Protein AF-A0A1J5D8T8-F1 (afdb_monomer_lite)

Foldseek 3Di:
DDDDVDDAAWDWDQDPVGIATWGADPAQVSEDDQWGQAQDPVGDGTTTHGDPPPQPDADQQCPLQAHGGPRGPFHAPDSNDSQQEQPHDADPPQDNRNPPPDGNPPQWAWKAFQQPPLQEHALVDGTDTDNDDDPRIHRHNQFPDSVDSQAEAPHDADQPQDNRNSPPDHRPPQWAWKAAQQCPLQEHALVDGTDTDNDDDPRIHRHPQFPDSNDSQQDQPHDADQPQHNSNSPPDHNPPQWAWKAAQQCPLQEHALVDGTDGGNDDDVRIHRHNQFPDSNDNQAEAPHDADQDQDNRNSPPDHRPPQWAWKAFQQCPLQEHALPDDTDTGNDDDPRIHRHNQFPDSNDSQAEAPHAADLQLDNRNSPLDHRPHDDDPFDWDDDPSKIKGWFFWWDQQVVVQVSLVVRNWGFADQQDPVSLVVVLVVQVPDKAAAQQDPCQPVQAAACPDVRGPHNNHPHRNNCNRPNIDTAQKEFGQWWCVPPPPDIAGVVRDPHPDAFADVCPPPCPPNFTTWMFGSVVRGIYGHNSRGIGTTMIMHD

Secondary structure (DSSP, 8-state):
---SS-SS-EEEEEETTEEEEEEB-SSTTSS-TTEEEE--TTS-S-EEEEPTT---S-B-SSSSS-SBSTTSSS-BS-TT-TTSBTT----TTSS-SSSSS-SSTT-PEEEEE-SS-SS--BTTSPPEEESSPPSSEES---BS-TT-TT-STTPPP-SSSS-SSSSS-SSTT--EEEEE-SSSSS--BTTSPPEEESSPPTTEES---BS-TT-TTSSTTPPP-SSSS-TTSSS-SSTT--EEEEE-SSSSS--BTTSPPEEESSPPTTEES---BS-TT-TT-STTPPP-SSSS-SSSSS-SSTTT-EEEEE-SS-SS--BTTSPPEEESSPPSSEES---BS-TT-TTSSTTPPP-SSSS-SSSSS-TT-STT-SSEEEEETTEEEEEEEEEEEHHHHHHHHHTTT-EE----SHHHHHHHHHHHHT-EE----STTTTSSS--BSSTT-S-B-SPTTS-HHHH--EE--EEEEEEE-TTSTT--EETT--------B-TT----TTS--EEEEETTT--EEEE-TTSEEEEEEEE-

Radius of gyration: 78.5 Å; chains: 1; bounding box: 150×92×193 Å

Sequence (540 aa):
MDADCGRTSDRCVTLPEGRACAIACSSGTDCPTGYDCAPPTDGGSTQCLPSSGTCAGCFDPDGDQYGVGNACLGLDCDETRATVNEGATEFCDGEDNDCDFGIDEGLKGQYWPDTDADGFGDENVTPIQTCAPEAGWVTNGDDCDDMLFAIKPGAVEVCDGADNNCDHQSDEGLELDYWPDGDADGYGNKNVSPTNTCAPQSGWVTNGTDCDDSLFSDKPGGTEACDNRDNNCNNQVDEGLKQDYWPDGDADGYGDTNVTPTNTCAPQSGWVTNGSDCDDTVFAIKPGAVEVCDNVDNNCDTQVDEGLVQSYWPDVDLDGYGAQNATPTITCTPQGGWVTNGTDCDDNASAIKPNATETCDGRDNDCDSVVDDGAGCPCNQSQWGGHSYLLCPTPTAWSAAQTACAAVGYSLVAVGSSAENDHARNRANAVTFCTYTCSYDGDGECDDGGPNSDWSVCAYGTDCTDCGTRGIARLWLGLNDVSVEGTFVWAGGDPSSYRNWASGEPNNSGDEDCAELIVSPGNWNDNQCANTLPYLCESP

Structure (mmCIF, N/CA/C/O backbone):
data_AF-A0A1J5D8T8-F1
#
_entry.id   AF-A0A1J5D8T8-F1
#
loop_
_atom_site.group_PDB
_atom_site.id
_atom_site.type_symbol
_atom_site.label_atom_id
_atom_site.label_alt_id
_atom_site.label_comp_id
_atom_site.label_asym_id
_atom_site.label_entity_id
_atom_site.label_seq_id
_atom_site.pdbx_PDB_ins_code
_atom_site.Cartn_x
_atom_site.Cartn_y
_atom_site.Cartn_z
_atom_site.occupancy
_atom_site.B_iso_or_equiv
_atom_site.auth_seq_id
_atom_site.auth_comp_id
_atom_site.auth_asym_id
_atom_site.auth_atom_id
_atom_site.pdbx_PDB_model_num
ATOM 1 N N . MET A 1 1 ? 57.670 31.623 -100.645 1.00 31.47 1 MET A N 1
ATOM 2 C CA . MET A 1 1 ? 56.543 31.763 -101.593 1.00 31.47 1 MET A CA 1
ATOM 3 C C . MET A 1 1 ? 55.333 31.923 -100.694 1.00 31.47 1 MET A C 1
ATOM 5 O O . MET A 1 1 ? 54.980 30.938 -100.074 1.00 31.47 1 MET A O 1
ATOM 9 N N . ASP A 1 2 ? 54.777 33.097 -100.440 1.00 23.77 2 ASP A N 1
ATOM 10 C CA . ASP A 1 2 ? 54.658 34.331 -101.223 1.00 23.77 2 ASP A CA 1
ATOM 11 C C . ASP A 1 2 ? 54.196 35.469 -100.275 1.00 23.77 2 ASP A C 1
ATOM 13 O O . ASP A 1 2 ? 53.700 35.144 -99.201 1.00 23.77 2 ASP A O 1
ATOM 17 N N . ALA A 1 3 ? 54.332 36.727 -100.725 1.00 27.89 3 ALA A N 1
ATOM 18 C CA . ALA A 1 3 ? 53.601 37.948 -100.324 1.00 27.89 3 ALA A CA 1
ATOM 19 C C . ALA A 1 3 ? 53.535 38.313 -98.820 1.00 27.89 3 ALA A C 1
ATOM 21 O O . ALA A 1 3 ? 52.769 37.720 -98.080 1.00 27.89 3 ALA A O 1
ATOM 22 N N . ASP A 1 4 ? 54.284 39.305 -98.315 1.00 28.50 4 ASP A N 1
ATOM 23 C CA . ASP A 1 4 ? 53.780 40.691 -98.399 1.00 28.50 4 ASP A CA 1
ATOM 24 C C . ASP A 1 4 ? 54.838 41.828 -98.344 1.00 28.50 4 ASP A C 1
ATOM 26 O O . ASP A 1 4 ? 54.490 42.986 -98.126 1.00 28.50 4 ASP A O 1
ATOM 30 N N . CYS A 1 5 ? 56.104 41.594 -98.732 1.00 29.17 5 CYS A N 1
ATOM 31 C CA . CYS A 1 5 ? 57.000 42.689 -99.188 1.00 29.17 5 CYS A CA 1
ATOM 32 C C . CYS A 1 5 ? 56.566 43.223 -100.573 1.00 29.17 5 CYS A C 1
ATOM 34 O O . CYS A 1 5 ? 57.305 43.164 -101.562 1.00 29.17 5 CYS A O 1
ATOM 36 N N . GLY A 1 6 ? 55.314 43.664 -100.673 1.00 33.59 6 GLY A N 1
ATOM 37 C CA . GLY A 1 6 ? 54.567 43.722 -101.917 1.00 33.59 6 GLY A CA 1
ATOM 38 C C . GLY A 1 6 ? 53.614 44.898 -102.061 1.00 33.59 6 GLY A C 1
ATOM 39 O O . GLY A 1 6 ? 52.660 44.747 -102.817 1.00 33.59 6 GLY A O 1
ATOM 40 N N . ARG A 1 7 ? 53.857 46.070 -101.449 1.00 30.47 7 ARG A N 1
ATOM 41 C CA . ARG A 1 7 ? 53.294 47.348 -101.940 1.00 30.47 7 ARG A CA 1
ATOM 42 C C . ARG A 1 7 ? 54.277 48.523 -101.827 1.00 30.47 7 ARG A C 1
ATOM 44 O O . ARG A 1 7 ? 54.399 49.168 -100.806 1.00 30.47 7 ARG A O 1
ATOM 51 N N . THR A 1 8 ? 54.888 48.815 -102.980 1.00 33.56 8 THR A N 1
ATOM 52 C CA . THR A 1 8 ? 55.260 50.157 -103.479 1.00 33.56 8 THR A CA 1
ATOM 53 C C . THR A 1 8 ? 56.293 50.983 -102.701 1.00 33.56 8 THR A C 1
ATOM 55 O O . THR A 1 8 ? 55.959 52.048 -102.218 1.00 33.56 8 THR A O 1
ATOM 58 N N . SER A 1 9 ? 57.562 50.565 -102.718 1.00 41.59 9 SER A N 1
ATOM 59 C CA . SER A 1 9 ? 58.635 51.139 -103.569 1.00 41.59 9 SER A CA 1
ATOM 60 C C . SER A 1 9 ? 60.045 50.959 -103.006 1.00 41.59 9 SER A C 1
ATOM 62 O O . SER A 1 9 ? 60.992 51.336 -103.697 1.00 41.59 9 SER A O 1
ATOM 64 N N . ASP A 1 10 ? 60.212 50.341 -101.837 1.00 43.50 10 ASP A N 1
ATOM 65 C CA . ASP A 1 10 ? 61.441 50.543 -101.070 1.00 43.50 10 ASP A CA 1
ATOM 66 C C . ASP A 1 10 ? 62.296 49.267 -100.992 1.00 43.50 10 ASP A C 1
ATOM 68 O O . ASP A 1 10 ? 61.834 48.184 -100.632 1.00 43.50 10 ASP A O 1
ATOM 72 N N . ARG A 1 11 ? 63.559 49.364 -101.430 1.00 46.44 11 ARG A N 1
ATOM 73 C CA . ARG A 1 11 ? 64.585 48.316 -101.281 1.00 46.44 11 ARG A CA 1
ATOM 74 C C . ARG A 1 11 ? 65.676 48.815 -100.347 1.00 46.44 11 ARG A C 1
ATOM 76 O O . ARG A 1 11 ? 66.283 49.832 -100.653 1.00 46.44 11 ARG A O 1
ATOM 83 N N . CYS A 1 12 ? 66.010 48.086 -99.284 1.00 46.22 12 CYS A N 1
ATOM 84 C CA . CYS A 1 12 ? 67.190 48.408 -98.479 1.00 46.22 12 CYS A CA 1
ATOM 85 C C . CYS A 1 12 ? 68.478 48.266 -99.305 1.00 46.22 12 CYS A C 1
ATOM 87 O O . CYS A 1 12 ? 68.753 47.206 -99.874 1.00 46.22 12 CYS A O 1
ATOM 89 N N . VAL A 1 13 ? 69.288 49.323 -99.360 1.00 45.31 13 VAL A N 1
ATOM 90 C CA . VAL A 1 13 ? 70.587 49.358 -100.044 1.00 45.31 13 VAL A CA 1
ATOM 91 C C . VAL A 1 13 ? 71.685 49.574 -99.012 1.00 45.31 13 VAL A C 1
ATOM 93 O O . VAL A 1 13 ? 71.539 50.343 -98.063 1.00 45.31 13 VAL A O 1
ATOM 96 N N . THR A 1 14 ? 72.812 48.891 -99.193 1.00 44.69 14 THR A N 1
ATOM 97 C CA . THR A 1 14 ? 74.011 49.101 -98.375 1.00 44.69 14 THR A CA 1
ATOM 98 C C . THR A 1 14 ? 74.870 50.199 -99.002 1.00 44.69 14 THR A C 1
ATOM 100 O O . THR A 1 14 ? 75.370 50.039 -100.117 1.00 44.69 14 THR A O 1
ATOM 103 N N . LEU A 1 15 ? 75.052 51.314 -98.294 1.00 46.25 15 LEU A N 1
ATOM 104 C CA . LEU A 1 15 ? 75.954 52.404 -98.665 1.00 46.25 15 LEU A CA 1
ATOM 105 C C . LEU A 1 15 ? 77.254 52.330 -97.838 1.00 46.25 15 LEU A C 1
ATOM 107 O O . LEU A 1 15 ? 77.278 51.703 -96.779 1.00 46.25 15 LEU A O 1
ATOM 111 N N . PRO A 1 16 ? 78.347 52.992 -98.271 1.00 40.50 16 PRO A N 1
ATOM 112 C CA . PRO A 1 16 ? 79.609 53.032 -97.523 1.00 40.50 16 PRO A CA 1
ATOM 113 C C . PRO A 1 16 ? 79.511 53.616 -96.100 1.00 40.50 16 PRO A C 1
ATOM 115 O O . PRO A 1 16 ? 80.448 53.446 -95.325 1.00 40.50 16 PRO A O 1
ATOM 118 N N . GLU A 1 17 ? 78.408 54.296 -95.765 1.00 42.53 17 GLU A N 1
ATOM 119 C CA . GLU A 1 17 ? 78.167 54.940 -94.464 1.00 42.53 17 GLU A CA 1
ATOM 120 C C . GLU A 1 17 ? 77.016 54.297 -93.647 1.00 42.53 17 GLU A C 1
ATOM 122 O O . GLU A 1 17 ? 76.787 54.725 -92.522 1.00 42.53 17 GLU A O 1
ATOM 127 N N . GLY A 1 18 ? 76.318 53.262 -94.152 1.00 49.66 18 GLY A N 1
ATOM 128 C CA . GLY A 1 18 ? 75.187 52.611 -93.452 1.00 49.66 18 GLY A CA 1
ATOM 129 C C . GLY A 1 18 ? 74.185 51.890 -94.375 1.00 49.66 18 GLY A C 1
ATOM 130 O O . GLY A 1 18 ? 74.374 51.866 -95.593 1.00 49.66 18 GLY A O 1
ATOM 131 N N . ARG A 1 19 ? 73.122 51.281 -93.813 1.00 45.97 19 ARG A N 1
ATOM 132 C CA . ARG A 1 19 ? 71.979 50.710 -94.571 1.00 45.97 19 ARG A CA 1
ATOM 133 C C . ARG A 1 19 ? 70.838 51.737 -94.644 1.00 45.97 19 ARG A C 1
ATOM 135 O O . ARG A 1 19 ? 70.614 52.431 -93.663 1.00 45.97 19 ARG A O 1
ATOM 142 N N . ALA A 1 20 ? 70.142 51.835 -95.778 1.00 46.03 20 ALA A N 1
ATOM 143 C CA . ALA A 1 20 ? 69.003 52.745 -95.970 1.00 46.03 20 ALA A CA 1
ATOM 144 C C . ALA A 1 20 ? 67.920 52.102 -96.853 1.00 46.03 20 ALA A C 1
ATOM 146 O O . ALA A 1 20 ? 68.280 51.428 -97.821 1.00 46.03 20 ALA A O 1
ATOM 147 N N . CYS A 1 21 ? 66.631 52.338 -96.584 1.00 45.25 21 CYS A N 1
ATOM 148 C CA . CYS A 1 21 ? 65.544 52.019 -97.521 1.00 45.25 21 CYS A CA 1
ATOM 149 C C . CYS A 1 21 ? 65.618 52.965 -98.733 1.00 45.25 21 CYS A C 1
ATOM 151 O O . CYS A 1 21 ? 65.733 54.180 -98.581 1.00 45.25 21 CYS A O 1
ATOM 153 N N . ALA A 1 22 ? 65.621 52.426 -99.954 1.00 51.16 22 ALA A N 1
ATOM 154 C CA . ALA A 1 22 ? 65.682 53.209 -101.184 1.00 51.16 22 ALA A CA 1
ATOM 155 C C . ALA A 1 22 ? 64.373 53.138 -101.963 1.00 51.16 22 ALA A C 1
ATOM 157 O O . ALA A 1 22 ? 64.009 52.082 -102.484 1.00 51.16 22 ALA A O 1
ATOM 158 N N . ILE A 1 23 ? 63.751 54.306 -102.115 1.00 56.00 23 ILE A N 1
ATOM 159 C CA . ILE A 1 23 ? 62.550 54.550 -102.914 1.00 56.00 23 ILE A CA 1
ATOM 160 C C . ILE A 1 23 ? 62.859 54.371 -104.405 1.00 56.00 23 ILE A C 1
ATOM 162 O O . ILE A 1 23 ? 63.794 54.970 -104.952 1.00 56.00 23 ILE A O 1
ATOM 166 N N . ALA A 1 24 ? 62.067 53.553 -105.096 1.00 60.03 24 ALA A N 1
ATOM 167 C CA . ALA A 1 24 ? 62.144 53.382 -106.543 1.00 60.03 24 ALA A CA 1
ATOM 168 C C . ALA A 1 24 ? 61.690 54.654 -107.281 1.00 60.03 24 ALA A C 1
ATOM 170 O O . ALA A 1 24 ? 60.639 55.217 -106.989 1.00 60.03 24 ALA A O 1
ATOM 171 N N . CYS A 1 25 ? 62.440 55.068 -108.303 1.00 59.44 25 CYS A N 1
ATOM 172 C CA . CYS A 1 25 ? 62.151 56.285 -109.063 1.00 59.44 25 CYS A CA 1
ATOM 173 C C . CYS A 1 25 ? 62.183 56.033 -110.569 1.00 59.44 25 CYS A C 1
ATOM 175 O O . CYS A 1 25 ? 62.963 55.219 -111.071 1.00 59.44 25 CYS A O 1
ATOM 177 N N . SER A 1 26 ? 61.346 56.762 -111.305 1.00 67.31 26 SER A N 1
ATOM 178 C CA . SER A 1 26 ? 61.322 56.737 -112.774 1.00 67.31 26 SER A CA 1
ATOM 179 C C . SER A 1 26 ? 61.913 58.020 -113.367 1.00 67.31 26 SER A C 1
ATOM 181 O O . SER A 1 26 ? 62.343 58.040 -114.522 1.00 67.31 26 SER A O 1
ATOM 183 N N . SER A 1 27 ? 61.925 59.101 -112.582 1.00 63.69 27 SER A N 1
ATOM 184 C CA . SER A 1 27 ? 62.417 60.427 -112.943 1.00 63.69 27 SER A CA 1
ATOM 185 C C . SER A 1 27 ? 62.838 61.231 -111.701 1.00 63.69 27 SER A C 1
ATOM 187 O O . SER A 1 27 ? 62.464 60.903 -110.579 1.00 63.69 27 SER A O 1
ATOM 189 N N . GLY A 1 28 ? 63.601 62.315 -111.885 1.00 58.56 28 GLY A N 1
ATOM 190 C CA . GLY A 1 28 ? 64.108 63.142 -110.776 1.00 58.56 28 GLY A CA 1
ATOM 191 C C . GLY A 1 28 ? 63.048 63.894 -109.954 1.00 58.56 28 GLY A C 1
ATOM 192 O O . GLY A 1 28 ? 63.398 64.495 -108.950 1.00 58.56 28 GLY A O 1
ATOM 193 N N . THR A 1 29 ? 61.772 63.884 -110.354 1.00 65.75 29 THR A N 1
ATOM 194 C CA . THR A 1 29 ? 60.659 64.451 -109.564 1.00 65.75 29 THR A CA 1
ATOM 195 C C . THR A 1 29 ? 60.023 63.449 -108.605 1.00 65.75 29 THR A C 1
ATOM 197 O O . THR A 1 29 ? 59.235 63.858 -107.759 1.00 65.75 29 THR A O 1
ATOM 200 N N . ASP A 1 30 ? 60.358 62.163 -108.740 1.00 64.62 30 ASP A N 1
ATOM 201 C CA . ASP A 1 30 ? 59.864 61.091 -107.867 1.00 64.62 30 ASP A CA 1
ATOM 202 C C . ASP A 1 30 ? 60.693 60.988 -106.574 1.00 64.62 30 ASP A C 1
ATOM 204 O O . ASP A 1 30 ? 60.362 60.208 -105.688 1.00 64.62 30 ASP A O 1
ATOM 208 N N . CYS A 1 31 ? 61.774 61.770 -106.471 1.00 57.47 31 CYS A N 1
ATOM 209 C CA . CYS A 1 31 ? 62.691 61.750 -105.343 1.00 57.47 31 CYS A CA 1
ATOM 210 C C . CYS A 1 31 ? 62.491 62.952 -104.410 1.00 57.47 31 CYS A C 1
ATOM 212 O O . CYS A 1 31 ? 62.279 64.073 -104.889 1.00 57.47 31 CYS A O 1
ATOM 214 N N . PRO A 1 32 ? 62.590 62.749 -103.080 1.00 58.25 32 PRO A N 1
ATOM 215 C CA . PRO A 1 32 ? 62.588 63.837 -102.110 1.00 58.25 32 PRO A CA 1
ATOM 216 C C . PRO A 1 32 ? 63.675 64.877 -102.405 1.00 58.25 32 PRO A C 1
ATOM 218 O O . PRO A 1 32 ? 64.692 64.599 -103.043 1.00 58.25 32 PRO A O 1
ATOM 221 N N . THR A 1 33 ? 63.485 66.099 -101.902 1.00 56.19 33 THR A N 1
ATOM 222 C CA . THR A 1 33 ? 64.480 67.170 -102.074 1.00 56.19 33 THR A CA 1
ATOM 223 C C . THR A 1 33 ? 65.806 66.754 -101.426 1.00 56.19 33 THR A C 1
ATOM 225 O O . THR A 1 33 ? 65.851 66.559 -100.216 1.00 56.19 33 THR A O 1
ATOM 228 N N . GLY A 1 34 ? 66.873 66.629 -102.224 1.00 55.84 34 GLY A N 1
ATOM 229 C CA . GLY A 1 34 ? 68.182 66.118 -101.783 1.00 55.84 34 GLY A CA 1
ATOM 230 C C . GLY A 1 34 ? 68.526 64.697 -102.260 1.00 55.84 34 GLY A C 1
ATOM 231 O O . GLY A 1 34 ? 69.552 64.140 -101.871 1.00 55.84 34 GLY A O 1
ATOM 232 N N . TYR A 1 35 ? 67.689 64.101 -103.110 1.00 63.50 35 TYR A N 1
ATOM 233 C CA . TYR A 1 35 ? 67.954 62.807 -103.731 1.00 63.50 35 TYR A CA 1
ATOM 234 C C . TYR A 1 35 ? 67.799 62.894 -105.256 1.00 63.50 35 TYR A C 1
ATOM 236 O O . TYR A 1 35 ? 66.844 63.477 -105.767 1.00 63.50 35 TYR A O 1
ATOM 244 N N . ASP A 1 36 ? 68.734 62.283 -105.984 1.00 64.44 36 ASP A N 1
ATOM 245 C CA . ASP A 1 36 ? 68.740 62.163 -107.437 1.00 64.44 36 ASP A CA 1
ATOM 246 C C . ASP A 1 36 ? 68.312 60.750 -107.850 1.00 64.44 36 ASP A C 1
ATOM 248 O O . ASP A 1 36 ? 68.800 59.745 -107.328 1.00 64.44 36 ASP A O 1
ATOM 252 N N . CYS A 1 37 ? 67.430 60.660 -108.846 1.00 71.62 37 CYS A N 1
ATOM 253 C CA . CYS A 1 37 ? 67.040 59.376 -109.416 1.00 71.62 37 CYS A CA 1
ATOM 254 C C . CYS A 1 37 ? 68.196 58.784 -110.236 1.00 71.62 37 CYS A C 1
ATOM 256 O O . CYS A 1 37 ? 68.489 59.261 -111.338 1.00 71.62 37 CYS A O 1
ATOM 258 N N . ALA A 1 38 ? 68.860 57.756 -109.703 1.00 63.38 38 ALA A N 1
ATOM 259 C CA . ALA A 1 38 ? 70.085 57.200 -110.268 1.00 63.38 38 ALA A CA 1
ATOM 260 C C . ALA A 1 38 ? 70.046 55.660 -110.360 1.00 63.38 38 ALA A C 1
ATOM 262 O O . ALA A 1 38 ? 69.389 54.989 -109.560 1.00 63.38 38 ALA A O 1
ATOM 263 N N . PRO A 1 39 ? 70.716 55.066 -111.368 1.00 63.28 39 PRO A N 1
ATOM 264 C CA . PRO A 1 39 ? 70.818 53.618 -111.485 1.00 63.28 39 PRO A CA 1
ATOM 265 C C . PRO A 1 39 ? 71.687 53.051 -110.347 1.00 63.28 39 PRO A C 1
ATOM 267 O O . PRO A 1 39 ? 72.727 53.633 -110.029 1.00 63.28 39 PRO A O 1
ATOM 270 N N . PRO A 1 40 ? 71.298 51.919 -109.741 1.00 60.78 40 PRO A N 1
ATOM 271 C CA . PRO A 1 40 ? 72.034 51.325 -108.631 1.00 60.78 40 PRO A CA 1
ATOM 272 C C . PRO A 1 40 ? 73.394 50.778 -109.081 1.00 60.78 40 PRO A C 1
ATOM 274 O O . PRO A 1 40 ? 73.565 50.313 -110.211 1.00 60.78 40 PRO A O 1
ATOM 277 N N . THR A 1 41 ? 74.357 50.772 -108.158 1.00 54.81 41 THR A N 1
ATOM 278 C CA . THR A 1 41 ? 75.711 50.225 -108.358 1.00 54.81 41 THR A CA 1
ATOM 279 C C . THR A 1 41 ? 75.738 48.704 -108.558 1.00 54.81 41 THR A C 1
ATOM 281 O O . THR A 1 41 ? 76.755 48.184 -109.010 1.00 54.81 41 THR A O 1
ATOM 284 N N . ASP A 1 42 ? 74.620 48.015 -108.299 1.00 52.00 42 ASP A N 1
ATOM 285 C CA . ASP A 1 42 ? 74.453 46.557 -108.415 1.00 52.00 42 ASP A CA 1
ATOM 286 C C . ASP A 1 42 ? 73.460 46.127 -109.526 1.00 52.00 42 ASP A C 1
ATOM 288 O O . ASP A 1 42 ? 72.900 45.036 -109.519 1.00 52.00 42 ASP A O 1
ATOM 292 N N . GLY A 1 43 ? 73.192 46.996 -110.511 1.00 54.94 43 GLY A N 1
ATOM 293 C CA . GLY A 1 43 ? 72.500 46.601 -111.753 1.00 54.94 43 GLY A CA 1
ATOM 294 C C . GLY A 1 43 ? 70.972 46.403 -111.687 1.00 54.94 43 GLY A C 1
ATOM 295 O O . GLY A 1 43 ? 70.398 45.835 -112.616 1.00 54.94 43 GLY A O 1
ATOM 296 N N . GLY A 1 44 ? 70.300 46.873 -110.632 1.00 59.25 44 GLY A N 1
ATOM 297 C CA . GLY A 1 44 ? 68.832 46.923 -110.500 1.00 59.25 44 GLY A CA 1
ATOM 298 C C . GLY A 1 44 ? 68.128 48.154 -111.119 1.00 59.25 44 GLY A C 1
ATOM 299 O O . GLY A 1 44 ? 68.726 48.945 -111.845 1.00 59.25 44 GLY A O 1
ATOM 300 N N . SER A 1 45 ? 66.830 48.314 -110.818 1.00 59.88 45 SER A N 1
ATOM 301 C CA . SER A 1 45 ? 65.981 49.456 -111.223 1.00 59.88 45 SER A CA 1
ATOM 302 C C . SER A 1 45 ? 66.440 50.775 -110.583 1.00 59.88 45 SER A C 1
ATOM 304 O O . SER A 1 45 ? 66.957 50.742 -109.469 1.00 59.88 45 SER A O 1
ATOM 306 N N . THR A 1 46 ? 66.223 51.914 -111.255 1.00 64.38 46 THR A N 1
ATOM 307 C CA . THR A 1 46 ? 66.571 53.265 -110.770 1.00 64.38 46 THR A CA 1
ATOM 308 C C . THR A 1 46 ? 65.914 53.591 -109.429 1.00 64.38 46 THR A C 1
ATOM 310 O O . THR A 1 46 ? 64.738 53.292 -109.216 1.00 64.38 46 THR A O 1
ATOM 313 N N . GLN A 1 47 ? 66.691 54.182 -108.524 1.00 66.75 47 GLN A N 1
ATOM 314 C CA . GLN A 1 47 ? 66.302 54.479 -107.143 1.00 66.75 47 GLN A CA 1
ATOM 315 C C . GLN A 1 47 ? 66.758 55.888 -106.758 1.00 66.75 47 GLN A C 1
ATOM 317 O O . GLN A 1 47 ? 67.695 56.430 -107.352 1.00 66.75 47 GLN A O 1
ATOM 322 N N . CYS A 1 48 ? 66.086 56.487 -105.780 1.00 63.69 48 CYS A N 1
ATOM 323 C CA . CYS A 1 48 ? 66.477 57.774 -105.225 1.00 63.69 48 CYS A CA 1
ATOM 324 C C . CYS A 1 48 ? 67.765 57.608 -104.414 1.00 63.69 48 CYS A C 1
ATOM 326 O O . CYS A 1 48 ? 67.747 57.090 -103.301 1.00 63.69 48 CYS A O 1
ATOM 328 N N . LEU A 1 49 ? 68.894 58.032 -104.986 1.00 59.88 49 LEU A N 1
ATOM 329 C CA . LEU A 1 49 ? 70.188 58.065 -104.308 1.00 59.88 49 LEU A CA 1
ATOM 330 C C . LEU A 1 49 ? 70.476 59.488 -103.819 1.00 59.88 49 LEU A C 1
ATOM 332 O O . LEU A 1 49 ? 70.066 60.440 -104.475 1.00 59.88 49 LEU A O 1
ATOM 336 N N . PRO A 1 50 ? 71.198 59.673 -102.707 1.00 54.50 50 PRO A N 1
ATOM 337 C CA . PRO A 1 50 ? 71.524 61.004 -102.208 1.00 54.50 50 PRO A CA 1
ATOM 338 C C . PRO A 1 50 ? 72.228 61.860 -103.266 1.00 54.50 50 PRO A C 1
ATOM 340 O O . PRO A 1 50 ? 73.279 61.469 -103.787 1.00 54.50 50 PRO A O 1
ATOM 343 N N . SER A 1 51 ? 71.714 63.063 -103.535 1.00 56.41 51 SER A N 1
ATOM 344 C CA . SER A 1 51 ? 72.491 64.092 -104.225 1.00 56.41 51 SER A CA 1
ATOM 345 C C . SER A 1 51 ? 73.654 64.440 -103.294 1.00 56.41 51 SER A C 1
ATOM 347 O O . SER A 1 51 ? 73.435 64.733 -102.113 1.00 56.41 51 SER A O 1
ATOM 349 N N . SER A 1 52 ? 74.894 64.378 -103.786 1.00 52.16 52 SER A N 1
ATOM 350 C CA . SER A 1 52 ? 76.100 64.601 -102.977 1.00 52.16 52 SER A CA 1
ATOM 351 C C . SER A 1 52 ? 75.942 65.804 -102.028 1.00 52.16 52 SER A C 1
ATOM 353 O O . SER A 1 52 ? 75.942 66.948 -102.485 1.00 52.16 52 SER A O 1
ATOM 355 N N . GLY A 1 53 ? 75.801 65.536 -100.721 1.00 54.25 53 GLY A N 1
ATOM 356 C CA . GLY A 1 53 ? 75.740 66.547 -99.657 1.00 54.25 53 GLY A CA 1
ATOM 357 C C . GLY A 1 53 ? 74.371 66.904 -99.048 1.00 54.25 53 GLY A C 1
ATOM 358 O O . GLY A 1 53 ? 74.292 67.979 -98.459 1.00 54.25 53 GLY A O 1
ATOM 359 N N . THR A 1 54 ? 73.313 66.078 -99.141 1.00 51.31 54 THR A N 1
ATOM 360 C CA . THR A 1 54 ? 71.969 66.455 -98.614 1.00 51.31 54 THR A CA 1
ATOM 361 C C . THR A 1 54 ? 71.236 65.472 -97.671 1.00 51.31 54 THR A C 1
ATOM 363 O O . THR A 1 54 ? 70.141 65.796 -97.221 1.00 51.31 54 THR A O 1
ATOM 366 N N . CYS A 1 55 ? 71.836 64.360 -97.225 1.00 53.31 55 CYS A N 1
ATOM 367 C CA . CYS A 1 55 ? 71.241 63.469 -96.200 1.00 53.31 55 CYS A CA 1
ATOM 368 C C . CYS A 1 55 ? 71.476 63.945 -94.751 1.00 53.31 55 CYS A C 1
ATOM 370 O O . CYS A 1 55 ? 72.088 63.236 -93.957 1.00 53.31 55 CYS A O 1
ATOM 372 N N . ALA A 1 56 ? 71.045 65.161 -94.404 1.00 55.41 56 ALA A N 1
ATOM 373 C CA . ALA A 1 56 ? 71.227 65.705 -93.049 1.00 55.41 56 ALA A CA 1
ATOM 374 C C . ALA A 1 56 ? 69.978 65.614 -92.147 1.00 55.41 56 ALA A C 1
ATOM 376 O O . ALA A 1 56 ? 70.096 65.847 -90.948 1.00 55.41 56 ALA A O 1
ATOM 377 N N . GLY A 1 57 ? 68.796 65.319 -92.700 1.00 58.00 57 GLY A N 1
ATOM 378 C CA . GLY A 1 57 ? 67.539 65.184 -91.949 1.00 58.00 57 GLY A CA 1
ATOM 379 C C . GLY A 1 57 ? 67.028 63.744 -91.931 1.00 58.00 57 GLY A C 1
ATOM 380 O O . GLY A 1 57 ? 67.364 62.976 -92.831 1.00 58.00 57 GLY A O 1
ATOM 381 N N . CYS A 1 58 ? 66.236 63.399 -90.914 1.00 70.81 58 CYS A N 1
ATOM 382 C CA . CYS A 1 58 ? 65.526 62.124 -90.838 1.00 70.81 58 CYS A CA 1
ATOM 383 C C . CYS A 1 58 ? 64.209 62.234 -91.620 1.00 70.81 58 CYS A C 1
ATOM 385 O O . CYS A 1 58 ? 63.471 63.207 -91.429 1.00 70.81 58 CYS A O 1
ATOM 387 N N . PHE A 1 59 ? 63.958 61.299 -92.540 1.00 71.81 59 PHE A N 1
ATOM 388 C CA . PHE A 1 59 ? 62.637 61.113 -93.134 1.00 71.81 59 PHE A CA 1
ATOM 389 C C . PHE A 1 59 ? 61.887 60.084 -92.294 1.00 71.81 59 PHE A C 1
ATOM 391 O O . PHE A 1 59 ? 62.244 58.912 -92.308 1.00 71.81 59 PHE A O 1
ATOM 398 N N . ASP A 1 60 ? 60.902 60.591 -91.566 1.00 72.56 60 ASP A N 1
ATOM 399 C CA . ASP A 1 60 ? 60.177 59.924 -90.488 1.00 72.56 60 ASP A CA 1
ATOM 400 C C . ASP A 1 60 ? 58.691 60.318 -90.641 1.00 72.56 60 ASP A C 1
ATOM 402 O O . ASP A 1 60 ? 58.299 61.431 -90.253 1.00 72.56 60 ASP A O 1
ATOM 406 N N . PRO A 1 61 ? 57.896 59.530 -91.394 1.00 74.62 61 PRO A N 1
ATOM 407 C CA . PRO A 1 61 ? 56.515 59.883 -91.725 1.00 74.62 61 PRO A CA 1
ATOM 408 C C . PRO A 1 61 ? 55.524 59.722 -90.568 1.00 74.62 61 PRO A C 1
ATOM 410 O O . PRO A 1 61 ? 54.503 60.421 -90.562 1.00 74.62 61 PRO A O 1
ATOM 413 N N . ASP A 1 62 ? 55.796 58.831 -89.618 1.00 74.94 62 ASP A N 1
ATOM 414 C CA . ASP A 1 62 ? 54.932 58.544 -88.470 1.00 74.94 62 ASP A CA 1
ATOM 415 C C . ASP A 1 62 ? 55.381 59.241 -87.168 1.00 74.94 62 ASP A C 1
ATOM 417 O O . ASP A 1 62 ? 54.581 59.393 -86.238 1.00 74.94 62 ASP A O 1
ATOM 421 N N . GLY A 1 63 ? 56.581 59.820 -87.162 1.00 80.44 63 GLY A N 1
ATOM 422 C CA . GLY A 1 63 ? 57.090 60.759 -86.169 1.00 80.44 63 GLY A CA 1
ATOM 423 C C . GLY A 1 63 ? 57.847 60.117 -85.004 1.00 80.44 63 GLY A C 1
ATOM 424 O O . GLY A 1 63 ? 57.931 60.754 -83.943 1.00 80.44 63 GLY A O 1
ATOM 425 N N . ASP A 1 64 ? 58.339 58.885 -85.144 1.00 83.50 64 ASP A N 1
ATOM 426 C CA . ASP A 1 64 ? 58.987 58.113 -84.075 1.00 83.50 64 ASP A CA 1
ATOM 427 C C . ASP A 1 64 ? 60.519 58.289 -83.988 1.00 83.50 64 ASP A C 1
ATOM 429 O O . ASP A 1 64 ? 61.142 57.894 -82.996 1.00 83.50 64 ASP A O 1
ATOM 433 N N . GLN A 1 65 ? 61.095 59.020 -84.947 1.00 84.88 65 GLN A N 1
ATOM 434 C CA . GLN A 1 65 ? 62.516 59.321 -85.157 1.00 84.88 65 GLN A CA 1
ATOM 435 C C . GLN A 1 65 ? 63.372 58.168 -85.706 1.00 84.88 65 GLN A C 1
ATOM 437 O O . GLN A 1 65 ? 64.591 58.345 -85.839 1.00 84.88 65 GLN A O 1
ATOM 442 N N . TYR A 1 66 ? 62.778 57.034 -86.059 1.00 82.75 66 TYR A N 1
ATOM 443 C CA . TYR A 1 66 ? 63.370 55.979 -86.878 1.00 82.75 66 TYR A CA 1
ATOM 444 C C . TYR A 1 66 ? 62.974 56.213 -88.348 1.00 82.75 66 TYR A C 1
ATOM 446 O O . TYR A 1 66 ? 62.145 57.068 -88.649 1.00 82.75 66 TYR A O 1
ATOM 454 N N . GLY A 1 67 ? 63.704 55.621 -89.299 1.00 74.25 67 GLY A N 1
ATOM 455 C CA . GLY A 1 67 ? 63.445 55.881 -90.720 1.00 74.25 67 GLY A CA 1
ATOM 456 C C . GLY A 1 67 ? 64.686 55.964 -91.592 1.00 74.25 67 GLY A C 1
ATOM 457 O O . GLY A 1 67 ? 65.731 55.359 -91.341 1.00 74.25 67 GLY A O 1
ATOM 458 N N . VAL A 1 68 ? 64.581 56.756 -92.662 1.00 65.88 68 VAL A N 1
ATOM 459 C CA . VAL A 1 68 ? 65.619 56.845 -93.696 1.00 65.88 68 VAL A CA 1
ATOM 460 C C . VAL A 1 68 ? 66.388 58.163 -93.593 1.00 65.88 68 VAL A C 1
ATOM 462 O O . VAL A 1 68 ? 65.910 59.231 -93.982 1.00 65.88 68 VAL A O 1
ATOM 465 N N . GLY A 1 69 ? 67.635 58.092 -93.120 1.00 63.62 69 GLY A N 1
ATOM 466 C CA . GLY A 1 69 ? 68.582 59.213 -93.115 1.00 63.62 69 GLY A CA 1
ATOM 467 C C . GLY A 1 69 ? 69.575 59.166 -91.951 1.00 63.62 69 GLY A C 1
ATOM 468 O O . GLY A 1 69 ? 69.304 58.582 -90.911 1.00 63.62 69 GLY A O 1
ATOM 469 N N . ASN A 1 70 ? 70.724 59.841 -92.082 1.00 62.34 70 ASN A N 1
ATOM 470 C CA . ASN A 1 70 ? 71.790 59.820 -91.059 1.00 62.34 70 ASN A CA 1
ATOM 471 C C . ASN A 1 70 ? 71.406 60.480 -89.719 1.00 62.34 70 ASN A C 1
ATOM 473 O O . ASN A 1 70 ? 72.188 60.435 -88.772 1.00 62.34 70 ASN A O 1
ATOM 477 N N . ALA A 1 71 ? 70.259 61.160 -89.660 1.00 68.88 71 ALA A N 1
ATOM 478 C CA . ALA A 1 71 ? 69.745 61.781 -88.445 1.00 68.88 71 ALA A CA 1
ATOM 479 C C . ALA A 1 71 ? 68.665 60.939 -87.736 1.00 68.88 71 ALA A C 1
ATOM 481 O O . ALA A 1 71 ? 68.190 61.384 -86.695 1.00 68.88 71 ALA A O 1
ATOM 482 N N . CYS A 1 72 ? 68.272 59.782 -88.287 1.00 75.19 72 CYS A N 1
ATOM 483 C CA . CYS A 1 72 ? 67.335 58.856 -87.645 1.00 75.19 72 CYS A CA 1
ATOM 484 C C . CYS A 1 72 ? 68.039 58.020 -86.562 1.00 75.19 72 CYS A C 1
ATOM 486 O O . CYS A 1 72 ? 69.260 57.842 -86.604 1.00 75.19 72 CYS A O 1
ATOM 488 N N . LEU A 1 73 ? 67.278 57.538 -85.576 1.00 80.44 73 LEU A N 1
ATOM 489 C CA . LEU A 1 73 ? 67.786 56.785 -84.423 1.00 80.44 73 LEU A CA 1
ATOM 490 C C . LEU A 1 73 ? 68.141 55.326 -84.748 1.00 80.44 73 LEU A C 1
ATOM 492 O O . LEU A 1 73 ? 68.983 54.754 -84.058 1.00 80.44 73 LEU A O 1
ATOM 496 N N . GLY A 1 74 ? 67.572 54.770 -85.815 1.00 76.50 74 GLY A N 1
ATOM 497 C CA . GLY A 1 74 ? 67.798 53.405 -86.281 1.00 76.50 74 GLY A CA 1
ATOM 498 C C . GLY A 1 74 ? 66.942 53.094 -87.507 1.00 76.50 74 GLY A C 1
ATOM 499 O O . GLY A 1 74 ? 66.367 54.006 -88.114 1.00 76.50 74 GLY A O 1
ATOM 500 N N . LEU A 1 75 ? 66.880 51.814 -87.868 1.00 73.31 75 LEU A N 1
ATOM 501 C CA . LEU A 1 75 ? 66.002 51.315 -88.924 1.00 73.31 75 LEU A CA 1
ATOM 502 C C . LEU A 1 75 ? 64.530 51.373 -88.499 1.00 73.31 75 LEU A C 1
ATOM 504 O O . LEU A 1 75 ? 64.193 51.157 -87.341 1.00 73.31 75 LEU A O 1
ATOM 508 N N . ASP A 1 76 ? 63.678 51.643 -89.475 1.00 76.75 76 ASP A N 1
ATOM 509 C CA . ASP A 1 76 ? 62.225 51.555 -89.392 1.00 76.75 76 ASP A CA 1
ATOM 510 C C . ASP A 1 76 ? 61.802 50.621 -90.526 1.00 76.75 76 ASP A C 1
ATOM 512 O O . ASP A 1 76 ? 62.216 50.817 -91.677 1.00 76.75 76 ASP A O 1
ATOM 516 N N . CYS A 1 77 ? 61.106 49.542 -90.176 1.00 76.19 77 CYS A N 1
ATOM 517 C CA . CYS A 1 77 ? 60.654 48.541 -91.132 1.00 76.19 77 CYS A CA 1
ATOM 518 C C . CYS A 1 77 ? 59.162 48.675 -91.491 1.00 76.19 77 CYS A C 1
ATOM 520 O O . CYS A 1 77 ? 58.718 47.965 -92.399 1.00 76.19 77 CYS A O 1
ATOM 522 N N . ASP A 1 78 ? 58.425 49.613 -90.877 1.00 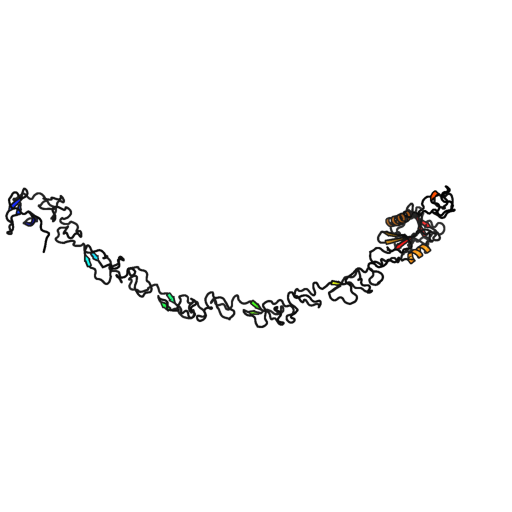78.69 78 ASP A N 1
ATOM 523 C CA . ASP A 1 78 ? 57.099 50.063 -91.3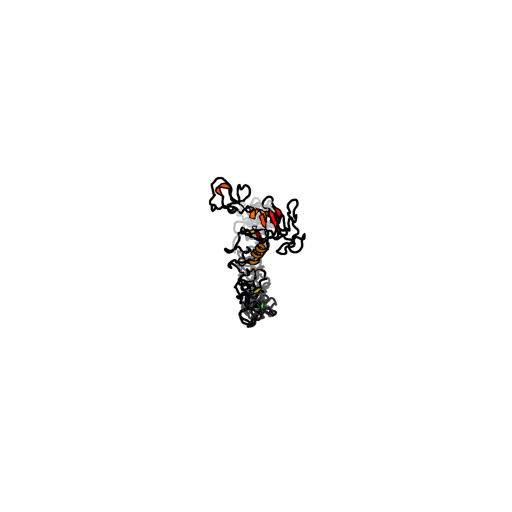17 1.00 78.69 78 ASP A CA 1
ATOM 524 C C . ASP A 1 78 ? 56.933 51.572 -91.080 1.00 78.69 78 ASP A C 1
ATOM 526 O O . ASP A 1 78 ? 56.491 52.009 -90.017 1.00 78.69 78 ASP A O 1
ATOM 530 N N . GLU A 1 79 ? 57.139 52.361 -92.141 1.00 72.56 79 GLU A N 1
ATOM 531 C CA . GLU A 1 79 ? 57.161 53.830 -92.086 1.00 72.56 79 GLU A CA 1
ATOM 532 C C . GLU A 1 79 ? 55.787 54.483 -91.821 1.00 72.56 79 GLU A C 1
ATOM 534 O O . GLU A 1 79 ? 55.587 55.688 -92.025 1.00 72.56 79 GLU A O 1
ATOM 539 N N . THR A 1 80 ? 54.784 53.683 -91.454 1.00 78.31 80 THR A N 1
ATOM 540 C CA . THR A 1 80 ? 53.445 54.127 -91.070 1.00 78.31 80 THR A CA 1
ATOM 541 C C . THR A 1 80 ? 53.082 53.790 -89.623 1.00 78.31 80 THR A C 1
ATOM 543 O O . THR A 1 80 ? 52.014 54.225 -89.159 1.00 78.31 80 THR A O 1
ATOM 546 N N . ARG A 1 81 ? 53.924 53.031 -88.910 1.00 80.50 81 ARG A N 1
ATOM 547 C CA . ARG A 1 81 ? 53.673 52.509 -87.563 1.00 80.50 81 ARG A CA 1
ATOM 548 C C . ARG A 1 81 ? 54.864 52.767 -86.635 1.00 80.50 81 ARG A C 1
ATOM 550 O O . ARG A 1 81 ? 55.725 51.915 -86.474 1.00 80.50 81 ARG A O 1
ATOM 557 N N . ALA A 1 82 ? 54.717 53.803 -85.807 1.00 85.62 82 ALA A N 1
ATOM 558 C CA . ALA A 1 82 ? 55.682 54.233 -84.783 1.00 85.62 82 ALA A CA 1
ATOM 559 C C . ALA A 1 82 ? 56.067 53.185 -83.706 1.00 85.62 82 ALA A C 1
ATOM 561 O O . ALA A 1 82 ? 56.768 53.494 -82.741 1.00 85.62 82 ALA A O 1
ATOM 562 N N . THR A 1 83 ? 55.500 51.979 -83.771 1.00 84.19 83 THR A N 1
ATOM 563 C CA . THR A 1 83 ? 55.767 50.849 -82.872 1.00 84.19 83 THR A CA 1
ATOM 564 C C . THR A 1 83 ? 56.603 49.750 -83.526 1.00 84.19 83 THR A C 1
ATOM 566 O O . THR A 1 83 ? 56.846 48.749 -82.861 1.00 84.19 83 THR A O 1
ATOM 569 N N . VAL A 1 84 ? 56.986 49.906 -84.795 1.00 86.50 84 VAL A N 1
ATOM 570 C CA . VAL A 1 84 ? 57.726 48.917 -85.586 1.00 86.50 84 VAL A CA 1
ATOM 571 C C . VAL A 1 84 ? 59.059 49.537 -86.008 1.00 86.50 84 VAL A C 1
ATOM 573 O O . VAL A 1 84 ? 59.171 50.163 -87.054 1.00 86.50 84 VAL A O 1
ATOM 576 N N . ASN A 1 85 ? 60.064 49.435 -85.143 1.00 85.06 85 ASN A N 1
ATOM 577 C CA . ASN A 1 85 ? 61.361 50.082 -85.330 1.00 85.06 85 ASN A CA 1
ATOM 578 C C . ASN A 1 85 ? 62.483 49.338 -84.603 1.00 85.06 85 ASN A C 1
ATOM 580 O O . ASN A 1 85 ? 62.240 48.522 -83.720 1.00 85.06 85 ASN A O 1
ATOM 584 N N . GLU A 1 86 ? 63.730 49.648 -84.963 1.00 84.94 86 GLU A N 1
ATOM 585 C CA . GLU A 1 86 ? 64.918 48.987 -84.423 1.00 84.94 86 GLU A CA 1
ATOM 586 C C . GLU A 1 86 ? 64.965 49.035 -82.884 1.00 84.94 86 GLU A C 1
ATOM 588 O O . GLU A 1 86 ? 65.171 50.091 -82.277 1.00 84.94 86 GLU A O 1
ATOM 593 N N . GLY A 1 87 ? 64.824 47.868 -82.249 1.00 78.56 87 GLY A N 1
ATOM 594 C CA . GLY A 1 87 ? 64.805 47.729 -80.790 1.00 78.56 87 GLY A CA 1
ATOM 595 C C . GLY A 1 87 ? 63.445 47.975 -80.124 1.00 78.56 87 GLY A C 1
ATOM 596 O O . GLY A 1 87 ? 63.403 48.199 -78.904 1.00 78.56 87 GLY A O 1
ATOM 597 N N . ALA A 1 88 ? 62.348 47.941 -80.886 1.00 85.00 88 ALA A N 1
ATOM 598 C CA . ALA A 1 88 ? 61.001 47.813 -80.342 1.00 85.00 88 ALA A CA 1
ATOM 599 C C . ALA A 1 88 ? 60.825 46.494 -79.556 1.00 85.00 88 ALA A C 1
ATOM 601 O O . ALA A 1 88 ? 61.727 45.674 -79.432 1.00 85.00 88 ALA A O 1
ATOM 602 N N . THR A 1 89 ? 59.673 46.321 -78.908 1.00 85.44 89 THR A N 1
ATOM 603 C CA . THR A 1 89 ? 59.345 45.064 -78.217 1.00 85.44 89 THR A CA 1
ATOM 604 C C . THR A 1 89 ? 58.487 44.210 -79.131 1.00 85.44 89 THR A C 1
ATOM 606 O O . THR A 1 89 ? 57.439 44.685 -79.559 1.00 85.44 89 THR A O 1
ATOM 609 N N . GLU A 1 90 ? 58.897 42.963 -79.341 1.00 82.81 90 GLU A N 1
ATOM 610 C CA . GLU A 1 90 ? 58.117 41.961 -80.067 1.00 82.81 90 GLU A CA 1
ATOM 611 C C . GLU A 1 90 ? 56.746 41.704 -79.418 1.00 82.81 90 GLU A C 1
ATOM 613 O O . GLU A 1 90 ? 56.608 41.594 -78.188 1.00 82.81 90 GLU A O 1
ATOM 618 N N . PHE A 1 91 ? 55.731 41.539 -80.262 1.00 80.75 91 PHE A N 1
ATOM 619 C CA . PHE A 1 91 ? 54.390 41.075 -79.928 1.00 80.75 91 PHE A CA 1
ATOM 620 C C . PHE A 1 91 ? 54.052 39.863 -80.787 1.00 80.75 91 PHE A C 1
ATOM 622 O O . PHE A 1 91 ? 54.433 39.830 -81.935 1.00 80.75 91 PHE A O 1
ATOM 629 N N . CYS A 1 92 ? 53.257 38.916 -80.272 1.00 79.56 92 CYS A N 1
ATOM 630 C CA . CYS A 1 92 ? 52.761 37.766 -81.046 1.00 79.56 92 CYS A CA 1
ATOM 631 C C . CYS A 1 92 ? 51.703 38.149 -82.090 1.00 79.56 92 CYS A C 1
ATOM 633 O O . CYS A 1 92 ? 50.536 37.750 -81.978 1.00 79.56 92 CYS A O 1
ATOM 635 N N . ASP A 1 93 ? 52.081 38.949 -83.075 1.00 78.62 93 ASP A N 1
ATOM 636 C CA . ASP A 1 93 ? 51.250 39.327 -84.213 1.00 78.62 93 ASP A CA 1
ATOM 637 C C . ASP A 1 93 ? 51.809 38.814 -85.550 1.00 78.62 93 ASP A C 1
ATOM 639 O O . ASP A 1 93 ? 51.128 38.928 -86.575 1.00 78.62 93 ASP A O 1
ATOM 643 N N . GLY A 1 94 ? 52.959 38.126 -85.522 1.00 77.62 94 GLY A N 1
ATOM 644 C CA . GLY A 1 94 ? 53.600 37.562 -86.704 1.00 77.62 94 GLY A CA 1
ATOM 645 C C . GLY A 1 94 ? 54.305 38.610 -87.566 1.00 77.62 94 GLY A C 1
ATOM 646 O O . GLY A 1 94 ? 54.624 38.315 -88.724 1.00 77.62 94 GLY A O 1
ATOM 647 N N . GLU A 1 95 ? 54.514 39.813 -87.029 1.00 81.25 95 GLU A N 1
ATOM 648 C CA . GLU A 1 95 ? 55.352 40.867 -87.594 1.00 81.25 95 GLU A CA 1
ATOM 649 C C . GLU A 1 95 ? 56.741 40.837 -86.922 1.00 81.25 95 GLU A C 1
ATOM 651 O O . GLU A 1 95 ? 56.905 40.316 -85.829 1.00 81.25 95 GLU A O 1
ATOM 656 N N . ASP A 1 96 ? 57.759 41.351 -87.611 1.00 81.50 96 ASP A N 1
ATOM 657 C CA . ASP A 1 96 ? 59.078 41.646 -87.030 1.00 81.50 96 ASP A CA 1
ATOM 658 C C . ASP A 1 96 ? 58.974 43.077 -86.486 1.00 81.50 96 ASP A C 1
ATOM 660 O O . ASP A 1 96 ? 59.009 44.032 -87.269 1.00 81.50 96 ASP A O 1
ATOM 664 N N . ASN A 1 97 ? 58.668 43.237 -85.195 1.00 83.94 97 ASN A N 1
ATOM 665 C CA . ASN A 1 97 ? 58.397 44.557 -84.627 1.00 83.94 97 ASN A CA 1
ATOM 666 C C . ASN A 1 97 ? 59.694 45.320 -84.345 1.00 83.94 97 ASN A C 1
ATOM 668 O O . ASN A 1 97 ? 59.696 46.549 -84.441 1.00 83.94 97 ASN A O 1
ATOM 672 N N . ASP A 1 98 ? 60.770 44.624 -83.979 1.00 85.50 98 ASP A N 1
ATOM 673 C CA . ASP A 1 98 ? 62.053 45.217 -83.605 1.00 85.50 98 ASP A CA 1
ATOM 674 C C . ASP A 1 98 ? 63.082 45.304 -84.750 1.00 85.50 98 ASP A C 1
ATOM 676 O O . ASP A 1 98 ? 64.192 45.818 -84.561 1.00 85.50 98 ASP A O 1
ATOM 680 N N . CYS A 1 99 ? 62.673 44.888 -85.951 1.00 79.38 99 CYS A N 1
ATOM 681 C CA . CYS A 1 99 ? 63.404 44.938 -87.213 1.00 79.38 99 CYS A CA 1
ATOM 682 C C . CYS A 1 99 ? 64.745 44.170 -87.196 1.00 79.38 99 CYS A C 1
ATOM 684 O O . CYS A 1 99 ? 65.684 44.544 -87.922 1.00 79.38 99 CYS A O 1
ATOM 686 N N . ASP A 1 100 ? 64.870 43.113 -86.384 1.00 80.19 100 ASP A N 1
ATOM 687 C CA . ASP A 1 100 ? 66.092 42.313 -86.236 1.00 80.19 100 ASP A CA 1
ATOM 688 C C . ASP A 1 100 ? 66.172 41.071 -87.155 1.00 80.19 100 ASP A C 1
ATOM 690 O O . ASP A 1 100 ? 67.208 40.386 -87.199 1.00 80.19 100 ASP A O 1
ATOM 694 N N . PHE A 1 101 ? 65.147 40.858 -87.994 1.00 75.06 101 PHE A N 1
ATOM 695 C CA . PHE A 1 101 ? 64.924 39.702 -88.877 1.00 75.06 101 PHE A CA 1
ATOM 696 C C . PHE A 1 101 ? 64.501 38.405 -88.173 1.00 75.06 101 PHE A C 1
ATOM 698 O O . PHE A 1 101 ? 64.474 37.335 -88.808 1.00 75.06 101 PHE A O 1
ATOM 705 N N . GLY A 1 102 ? 64.190 38.474 -86.888 1.00 74.81 102 GLY A N 1
ATOM 706 C CA . GLY A 1 102 ? 63.345 37.533 -86.184 1.00 74.81 102 GLY A CA 1
ATOM 707 C C . GLY A 1 102 ? 61.857 37.851 -86.389 1.00 74.81 102 GLY A C 1
ATOM 708 O O . GLY A 1 102 ? 61.491 38.841 -87.003 1.00 74.81 102 GLY A O 1
ATOM 709 N N . ILE A 1 103 ? 60.996 36.901 -86.035 1.00 75.50 103 ILE A N 1
ATOM 710 C CA . ILE A 1 103 ? 59.543 37.109 -85.974 1.00 75.50 103 ILE A CA 1
ATOM 711 C C . ILE A 1 103 ? 59.114 36.452 -84.667 1.00 75.50 103 ILE A C 1
ATOM 713 O O . ILE A 1 103 ? 59.298 35.228 -84.514 1.00 75.50 103 ILE A O 1
ATOM 717 N N . ASP A 1 104 ? 58.553 37.239 -83.750 1.00 74.44 104 ASP A N 1
ATOM 718 C CA . ASP A 1 104 ? 58.093 36.825 -82.423 1.00 74.44 104 ASP A CA 1
ATOM 719 C C . ASP A 1 104 ? 59.169 36.062 -81.605 1.00 74.44 104 ASP A C 1
ATOM 721 O O . ASP A 1 104 ? 58.876 35.117 -80.846 1.00 74.44 104 ASP A O 1
ATOM 725 N N . GLU A 1 105 ? 60.457 36.359 -81.793 1.00 77.62 105 GLU A N 1
ATOM 726 C CA . GLU A 1 105 ? 61.539 35.657 -81.108 1.00 77.62 105 GLU A CA 1
ATOM 727 C C . GLU A 1 105 ? 61.594 35.991 -79.615 1.00 77.62 105 GLU A C 1
ATOM 729 O O . GLU A 1 105 ? 61.227 37.054 -79.132 1.00 77.62 105 GLU A O 1
ATOM 734 N N . GLY A 1 106 ? 61.987 34.997 -78.815 1.00 73.88 106 GLY A N 1
ATOM 735 C CA . GLY A 1 106 ? 61.964 35.126 -77.356 1.00 73.88 106 GLY A CA 1
ATOM 736 C C . GLY A 1 106 ? 60.568 35.080 -76.714 1.00 73.88 106 GLY A C 1
ATOM 737 O O . GLY A 1 106 ? 60.504 34.982 -75.490 1.00 73.88 106 GLY A O 1
ATOM 738 N N . LEU A 1 107 ? 59.473 35.045 -77.490 1.00 73.44 107 LEU A N 1
ATOM 739 C CA . LEU A 1 107 ? 58.091 34.989 -76.978 1.00 73.44 107 LEU A CA 1
ATOM 740 C C . LEU A 1 107 ? 57.493 33.571 -76.862 1.00 73.44 107 LEU A C 1
ATOM 742 O O . LEU A 1 107 ? 56.357 33.407 -76.422 1.00 73.44 107 LEU A O 1
ATOM 746 N N . LYS A 1 108 ? 58.228 32.518 -77.242 1.00 77.81 108 LYS A N 1
ATOM 747 C CA . LYS A 1 108 ? 57.714 31.132 -77.246 1.00 77.81 108 LYS A CA 1
ATOM 748 C C . LYS A 1 108 ? 57.643 30.539 -75.833 1.00 77.81 108 LYS A C 1
ATOM 750 O O . LYS A 1 108 ? 58.673 30.367 -75.184 1.00 77.81 108 LYS A O 1
ATOM 755 N N . GLY A 1 109 ? 56.436 30.176 -75.402 1.00 81.81 109 GLY A N 1
ATOM 756 C CA . GLY A 1 109 ? 56.161 29.402 -74.190 1.00 81.81 109 GLY A CA 1
ATOM 757 C C . GLY A 1 109 ? 55.958 27.912 -74.483 1.00 81.81 109 GLY A C 1
ATOM 758 O O . GLY A 1 109 ? 55.710 27.515 -75.626 1.00 81.81 109 GLY A O 1
ATOM 759 N N . GLN A 1 110 ? 56.066 27.081 -73.443 1.00 90.44 110 GLN A N 1
ATOM 760 C CA . GLN A 1 110 ? 55.655 25.679 -73.513 1.00 90.44 110 GLN A CA 1
ATOM 761 C C . GLN A 1 110 ? 54.165 25.570 -73.203 1.00 90.44 110 GLN A C 1
ATOM 763 O O . GLN A 1 110 ? 53.706 26.166 -72.229 1.00 90.44 110 GLN A O 1
ATOM 768 N N . TYR A 1 111 ? 53.444 24.805 -74.020 1.00 91.50 111 TYR A N 1
ATOM 769 C CA . TYR A 1 111 ? 52.021 24.568 -73.825 1.00 91.50 111 TYR A CA 1
ATOM 770 C C . TYR A 1 111 ? 51.673 23.090 -73.999 1.00 91.50 111 TYR A C 1
ATOM 772 O O . TYR A 1 111 ? 52.138 22.456 -74.951 1.00 91.50 111 TYR A O 1
ATOM 780 N N . TRP A 1 112 ? 50.835 22.576 -73.107 1.00 94.56 112 TRP A N 1
ATOM 781 C CA . TRP A 1 112 ? 50.287 21.219 -73.113 1.00 94.56 112 TRP A CA 1
ATOM 782 C C . TRP A 1 112 ? 48.805 21.259 -73.483 1.00 94.56 112 TRP A C 1
ATOM 784 O O . TRP A 1 112 ? 48.163 22.279 -73.213 1.00 94.56 112 TRP A O 1
ATOM 794 N N . PRO A 1 113 ? 48.278 20.229 -74.168 1.00 94.12 113 PRO A N 1
ATOM 795 C CA . PRO A 1 113 ? 46.844 20.137 -74.405 1.00 94.12 113 PRO A CA 1
ATOM 796 C C . PRO A 1 113 ? 46.124 19.999 -73.061 1.00 94.12 113 PRO A C 1
ATOM 798 O O . PRO A 1 113 ? 46.671 19.382 -72.160 1.00 94.12 113 PRO A O 1
ATOM 801 N N . ASP A 1 114 ? 44.950 20.611 -72.960 1.00 93.62 114 ASP A N 1
ATOM 802 C CA . ASP A 1 114 ? 44.026 20.514 -71.824 1.00 93.62 114 ASP A CA 1
ATOM 803 C C . ASP A 1 114 ? 42.692 20.020 -72.401 1.00 93.62 114 ASP A C 1
ATOM 805 O O . ASP A 1 114 ? 41.869 20.807 -72.897 1.00 93.62 114 ASP A O 1
ATOM 809 N N . THR A 1 115 ? 42.561 18.695 -72.523 1.00 94.62 115 THR A N 1
ATOM 810 C CA . THR A 1 115 ? 41.469 18.065 -73.285 1.00 94.62 115 THR A CA 1
ATOM 811 C C . THR A 1 115 ? 40.140 18.107 -72.533 1.00 94.62 115 THR A C 1
ATOM 813 O O . THR A 1 115 ? 39.078 18.204 -73.167 1.00 94.62 115 THR A O 1
ATOM 816 N N . ASP A 1 116 ? 40.169 18.053 -71.205 1.00 92.31 116 ASP A N 1
ATOM 817 C CA . ASP A 1 116 ? 38.984 18.068 -70.347 1.00 92.31 116 ASP A CA 1
ATOM 818 C C . ASP A 1 116 ? 38.636 19.452 -69.759 1.00 92.31 116 ASP A C 1
ATOM 820 O O . ASP A 1 116 ? 37.548 19.622 -69.188 1.00 92.31 116 ASP A O 1
ATOM 824 N N . ALA A 1 117 ? 39.476 20.457 -70.027 1.00 92.69 117 ALA A N 1
ATOM 825 C CA . ALA A 1 117 ? 39.316 21.862 -69.669 1.00 92.69 117 ALA A CA 1
ATOM 826 C C . ALA A 1 117 ? 39.355 22.133 -68.157 1.00 92.69 117 ALA A C 1
ATOM 828 O O . ALA A 1 117 ? 38.589 22.973 -67.654 1.00 92.69 117 ALA A O 1
ATOM 829 N N . ASP A 1 118 ? 40.220 21.434 -67.427 1.00 92.12 118 ASP A N 1
ATOM 830 C CA . ASP A 1 118 ? 40.363 21.568 -65.980 1.00 92.12 118 ASP A CA 1
ATOM 831 C C . ASP A 1 118 ? 41.462 22.550 -65.526 1.00 92.12 118 ASP A C 1
ATOM 833 O O . ASP A 1 118 ? 41.483 22.976 -64.359 1.00 92.12 118 ASP A O 1
ATOM 837 N N . GLY A 1 119 ? 42.282 23.008 -66.475 1.00 92.00 119 GLY A N 1
ATOM 838 C CA . GLY A 1 119 ? 43.365 23.964 -66.268 1.00 92.00 119 GLY A CA 1
ATOM 839 C C . GLY A 1 119 ? 44.748 23.336 -66.070 1.00 92.00 119 GLY A C 1
ATOM 840 O O . GLY A 1 119 ? 45.724 24.091 -65.932 1.00 92.00 119 GLY A O 1
ATOM 841 N N . PHE A 1 120 ? 44.844 22.010 -66.068 1.00 94.62 120 PHE A N 1
ATOM 842 C CA . PHE A 1 120 ? 46.084 21.250 -66.125 1.00 94.62 120 PHE A CA 1
ATOM 843 C C . PHE A 1 120 ? 46.210 20.561 -67.483 1.00 94.62 120 PHE A C 1
ATOM 845 O O . PHE A 1 120 ? 45.244 20.467 -68.227 1.00 94.62 120 PHE A O 1
ATOM 852 N N . GLY A 1 121 ? 47.443 20.280 -67.897 1.00 93.25 121 GLY A N 1
ATOM 853 C CA . GLY A 1 121 ? 47.706 19.744 -69.228 1.00 93.25 121 GLY A CA 1
ATOM 854 C C . GLY A 1 121 ? 48.400 18.397 -69.172 1.00 93.25 121 GLY A C 1
ATOM 855 O O . GLY A 1 121 ? 49.179 18.149 -68.251 1.00 93.25 121 GLY A O 1
ATOM 856 N N . ASP A 1 122 ? 48.156 17.574 -70.190 1.00 94.25 122 ASP A N 1
ATOM 857 C CA . ASP A 1 122 ? 48.613 16.181 -70.274 1.00 94.25 122 ASP A CA 1
ATOM 858 C C . ASP A 1 122 ? 50.127 16.014 -70.047 1.00 94.25 122 ASP A C 1
ATOM 860 O O . ASP A 1 122 ? 50.948 16.323 -70.922 1.00 94.25 122 ASP A O 1
ATOM 864 N N . GLU A 1 123 ? 50.514 15.443 -68.906 1.00 92.31 123 GLU A N 1
ATOM 865 C CA . GLU A 1 123 ? 51.913 15.182 -68.548 1.00 92.31 123 GLU A CA 1
ATOM 866 C C . GLU A 1 123 ? 52.597 14.184 -69.499 1.00 92.31 123 GLU A C 1
ATOM 868 O O . GLU A 1 123 ? 53.824 14.191 -69.677 1.00 92.31 123 GLU A O 1
ATOM 873 N N . ASN A 1 124 ? 51.808 13.321 -70.146 1.00 90.56 124 ASN A N 1
ATOM 874 C CA . ASN A 1 124 ? 52.288 12.268 -71.033 1.00 90.56 124 ASN A CA 1
ATOM 875 C C . ASN A 1 124 ? 52.554 12.782 -72.454 1.00 90.56 124 ASN A C 1
ATOM 877 O O . ASN A 1 124 ? 53.109 12.056 -73.294 1.00 90.56 124 ASN A O 1
ATOM 881 N N . VAL A 1 125 ? 52.209 14.041 -72.740 1.00 91.88 125 VAL A N 1
ATOM 882 C CA . VAL A 1 125 ? 52.411 14.680 -74.039 1.00 91.88 125 VAL A CA 1
ATOM 883 C C . VAL A 1 125 ? 53.587 15.654 -73.997 1.00 91.88 125 VAL A C 1
ATOM 885 O O . VAL A 1 125 ? 53.817 16.411 -73.060 1.00 91.88 125 VAL A O 1
ATOM 888 N N . THR A 1 126 ? 54.379 15.657 -75.073 1.00 89.94 126 THR A N 1
ATOM 889 C CA . THR A 1 126 ? 55.450 16.649 -75.239 1.00 89.94 126 THR A CA 1
ATOM 890 C C . THR A 1 126 ? 54.843 18.017 -75.578 1.00 89.94 126 THR A C 1
ATOM 892 O O . THR A 1 126 ? 54.108 18.096 -76.567 1.00 89.94 126 THR A O 1
ATOM 895 N N . PRO A 1 127 ? 55.181 19.102 -74.851 1.00 90.50 127 PRO A N 1
ATOM 896 C CA . PRO A 1 127 ? 54.576 20.409 -75.075 1.00 90.50 127 PRO A CA 1
ATOM 897 C C . PRO A 1 127 ? 54.942 20.986 -76.437 1.00 90.50 127 PRO A C 1
ATOM 899 O O . PRO A 1 127 ? 56.084 20.872 -76.905 1.00 90.50 127 PRO A O 1
ATOM 902 N N . ILE A 1 128 ? 54.005 21.715 -77.035 1.00 88.19 128 ILE A N 1
ATOM 903 C CA . ILE A 1 128 ? 54.304 22.547 -78.199 1.00 88.19 128 ILE A CA 1
ATOM 904 C C . ILE A 1 128 ? 55.040 23.818 -77.765 1.00 88.19 128 ILE A C 1
ATOM 906 O O . ILE A 1 128 ? 54.936 24.266 -76.625 1.00 88.19 128 ILE A O 1
ATOM 910 N N . GLN A 1 129 ? 55.809 24.394 -78.689 1.00 86.06 129 GLN A N 1
ATOM 911 C CA . GLN A 1 129 ? 56.478 25.682 -78.506 1.00 86.06 129 GLN A CA 1
ATOM 912 C C . GLN A 1 129 ? 55.831 26.698 -79.440 1.00 86.06 129 GLN A C 1
ATOM 914 O O . GLN A 1 129 ? 56.072 26.679 -80.648 1.00 86.06 129 GLN A O 1
ATOM 919 N N . THR A 1 130 ? 55.000 27.567 -78.886 1.00 82.00 130 THR A N 1
ATOM 920 C CA . THR A 1 130 ? 54.317 28.642 -79.614 1.00 82.00 130 THR A CA 1
ATOM 921 C C . THR A 1 130 ? 54.239 29.865 -78.714 1.00 82.00 130 THR A C 1
ATOM 923 O O . THR A 1 130 ? 54.519 29.768 -77.526 1.00 82.00 130 THR A O 1
ATOM 926 N N . CYS A 1 131 ? 53.915 31.022 -79.265 1.00 77.00 131 CYS A N 1
ATOM 927 C CA . CYS A 1 131 ? 53.730 32.237 -78.480 1.00 77.00 131 CYS A CA 1
ATOM 928 C C . CYS A 1 131 ? 52.236 32.602 -78.317 1.00 77.00 131 CYS A C 1
ATOM 930 O O . CYS A 1 131 ? 51.862 33.327 -77.400 1.00 77.00 131 CYS A O 1
ATOM 932 N N . ALA A 1 132 ? 51.364 31.993 -79.133 1.00 80.56 132 ALA A N 1
ATOM 933 C CA . ALA A 1 132 ? 49.912 32.040 -78.996 1.00 80.56 132 ALA A CA 1
ATOM 934 C C . ALA A 1 132 ? 49.308 30.665 -79.357 1.00 80.56 132 ALA A C 1
ATOM 936 O O . ALA A 1 132 ? 49.171 30.353 -80.544 1.00 80.56 132 ALA A O 1
ATOM 937 N N . PRO A 1 133 ? 49.002 29.790 -78.379 1.00 81.69 133 PRO A N 1
ATOM 938 C CA . PRO A 1 133 ? 48.283 28.549 -78.656 1.00 81.69 133 PRO A CA 1
ATOM 939 C C . PRO A 1 133 ? 46.797 28.824 -78.940 1.00 81.69 133 PRO A C 1
ATOM 941 O O . PRO A 1 133 ? 46.243 29.848 -78.533 1.00 81.69 133 PRO A O 1
ATOM 944 N N . GLU A 1 134 ? 46.134 27.893 -79.628 1.00 81.94 134 GLU A N 1
ATOM 945 C CA . GLU A 1 134 ? 44.671 27.899 -79.736 1.00 81.94 134 GLU A CA 1
ATOM 946 C C . GLU A 1 134 ? 44.024 27.652 -78.356 1.00 81.94 134 GLU A C 1
ATOM 948 O O . GLU A 1 134 ? 44.692 27.266 -77.398 1.00 81.94 134 GLU A O 1
ATOM 953 N N . ALA A 1 135 ? 42.712 27.878 -78.225 1.00 84.50 135 ALA A N 1
ATOM 954 C CA . ALA A 1 135 ? 42.001 27.537 -76.991 1.00 84.50 135 ALA A CA 1
ATOM 955 C C . ALA A 1 135 ? 42.066 26.017 -76.723 1.00 84.50 135 ALA A C 1
ATOM 957 O O . ALA A 1 135 ? 41.915 25.234 -77.660 1.00 84.50 135 ALA A O 1
ATOM 958 N N . GLY A 1 136 ? 42.248 25.620 -75.457 1.00 87.62 136 GLY A N 1
ATOM 959 C CA . GLY A 1 136 ? 42.429 24.215 -75.050 1.00 87.62 136 GLY A CA 1
ATOM 960 C C . GLY A 1 136 ? 43.889 23.802 -74.823 1.00 87.62 136 GLY A C 1
ATOM 961 O O . GLY A 1 136 ? 44.218 22.631 -74.964 1.00 87.62 136 GLY A O 1
ATOM 962 N N . TRP A 1 137 ? 44.770 24.765 -74.534 1.00 92.69 137 TRP A N 1
ATOM 963 C CA . TRP A 1 137 ? 46.158 24.518 -74.149 1.00 92.69 137 TRP A CA 1
ATOM 964 C C . TRP A 1 137 ? 46.522 25.337 -72.907 1.00 92.69 137 TRP A C 1
ATOM 966 O O . TRP A 1 137 ? 46.128 26.503 -72.797 1.00 92.69 137 TRP A O 1
ATOM 976 N N . VAL A 1 138 ? 47.330 24.766 -72.017 1.00 93.06 138 VAL A N 1
ATOM 977 C CA . VAL A 1 138 ? 47.753 25.379 -70.747 1.00 93.06 138 VAL A CA 1
ATOM 978 C C . VAL A 1 138 ? 49.273 25.363 -70.587 1.00 93.06 138 VAL A C 1
ATOM 980 O O . VAL A 1 138 ? 49.990 24.719 -71.345 1.00 93.06 138 VAL A O 1
ATOM 983 N N . THR A 1 139 ? 49.795 26.132 -69.629 1.00 91.75 139 THR A N 1
ATOM 984 C CA . THR A 1 139 ? 51.245 26.344 -69.436 1.00 91.75 139 THR A CA 1
ATOM 985 C C . THR A 1 139 ? 51.905 25.363 -68.463 1.00 91.75 139 THR A C 1
ATOM 987 O O . THR A 1 139 ? 53.081 25.536 -68.147 1.00 91.75 139 THR A O 1
ATOM 990 N N . ASN A 1 140 ? 51.158 24.398 -67.931 1.00 90.56 140 ASN A N 1
ATOM 991 C CA . ASN A 1 140 ? 51.645 23.348 -67.036 1.00 90.56 140 ASN A CA 1
ATOM 992 C C . ASN A 1 140 ? 51.325 21.977 -67.658 1.00 90.56 140 ASN A C 1
ATOM 994 O O . ASN A 1 140 ? 50.388 21.882 -68.444 1.00 90.56 140 ASN A O 1
ATOM 998 N N . GLY A 1 141 ? 52.143 20.970 -67.368 1.00 92.06 141 GLY A N 1
ATOM 999 C CA . GLY A 1 141 ? 52.022 19.618 -67.918 1.00 92.06 141 GLY A CA 1
ATOM 1000 C C . GLY A 1 141 ? 51.978 18.609 -66.785 1.00 92.06 141 GLY A C 1
ATOM 1001 O O . GLY A 1 141 ? 52.845 17.742 -66.726 1.00 92.06 141 GLY A O 1
ATOM 1002 N N . ASP A 1 142 ? 51.085 18.853 -65.830 1.00 92.81 142 ASP A N 1
ATOM 1003 C CA . ASP A 1 142 ? 51.048 18.173 -64.537 1.00 92.81 142 ASP A CA 1
ATOM 1004 C C . ASP A 1 142 ? 49.806 17.261 -64.402 1.00 92.81 142 ASP A C 1
ATOM 1006 O O . ASP A 1 142 ? 49.565 16.730 -63.322 1.00 92.81 142 ASP A O 1
ATOM 1010 N N . ASP A 1 143 ? 49.001 17.101 -65.461 1.00 94.12 143 ASP A N 1
ATOM 1011 C CA . ASP A 1 143 ? 47.816 16.238 -65.458 1.00 94.12 143 ASP A CA 1
ATOM 1012 C C . ASP A 1 143 ? 48.162 14.801 -65.870 1.00 94.12 143 ASP A C 1
ATOM 1014 O O . ASP A 1 143 ? 48.594 14.545 -66.999 1.00 94.12 143 ASP A O 1
ATOM 1018 N N . CYS A 1 144 ? 47.953 13.863 -64.950 1.00 92.88 144 CYS A N 1
ATOM 1019 C CA . CYS A 1 144 ? 48.204 12.444 -65.142 1.00 92.88 144 CYS A CA 1
ATOM 1020 C C . CYS A 1 144 ? 47.078 11.692 -65.887 1.00 92.88 144 CYS A C 1
ATOM 1022 O O . CYS A 1 144 ? 47.331 10.596 -66.401 1.00 92.88 144 CYS A O 1
ATOM 1024 N N . ASP A 1 145 ? 45.876 12.273 -66.027 1.00 93.12 145 ASP A N 1
ATOM 1025 C CA . ASP A 1 145 ? 44.794 11.791 -66.903 1.00 93.12 145 ASP A CA 1
ATOM 1026 C C . ASP A 1 145 ? 43.968 12.954 -67.497 1.00 93.12 145 ASP A C 1
ATOM 1028 O O . ASP A 1 145 ? 42.825 13.192 -67.109 1.00 93.12 145 ASP A O 1
ATOM 1032 N N . ASP A 1 146 ? 44.512 13.577 -68.552 1.00 92.88 146 ASP A N 1
ATOM 1033 C CA . ASP A 1 146 ? 43.943 14.723 -69.301 1.00 92.88 146 ASP A CA 1
ATOM 1034 C C . ASP A 1 146 ? 42.561 14.461 -69.946 1.00 92.88 146 ASP A C 1
ATOM 1036 O O . ASP A 1 146 ? 41.984 15.311 -70.627 1.00 92.88 146 ASP A O 1
ATOM 1040 N N . MET A 1 147 ? 42.016 13.248 -69.817 1.00 93.88 147 MET A N 1
ATOM 1041 C CA . MET A 1 147 ? 40.661 12.927 -70.268 1.00 93.88 147 MET A CA 1
ATOM 1042 C C . MET A 1 147 ? 39.605 13.095 -69.166 1.00 93.88 147 MET A C 1
ATOM 1044 O O . MET A 1 147 ? 38.405 13.002 -69.475 1.00 93.88 147 MET A O 1
ATOM 1048 N N . LEU A 1 148 ? 40.007 13.277 -67.906 1.00 93.12 148 LEU A N 1
ATOM 1049 C CA . LEU A 1 148 ? 39.137 13.240 -66.736 1.00 93.12 148 LEU A CA 1
ATOM 1050 C C . LEU A 1 148 ? 39.357 14.434 -65.801 1.00 93.12 148 LEU A C 1
ATOM 1052 O O . LEU A 1 148 ? 40.148 14.354 -64.876 1.00 93.12 148 LEU A O 1
ATOM 1056 N N . PHE A 1 149 ? 38.443 15.412 -65.866 1.00 92.56 149 PHE A N 1
ATOM 1057 C CA . PHE A 1 149 ? 38.473 16.651 -65.061 1.00 92.56 149 PHE A CA 1
ATOM 1058 C C . PHE A 1 149 ? 38.645 16.445 -63.537 1.00 92.56 149 PHE A C 1
ATOM 1060 O O . PHE A 1 149 ? 38.876 17.389 -62.782 1.00 92.56 149 PHE A O 1
ATOM 1067 N N . ALA A 1 150 ? 38.398 15.241 -63.020 1.00 92.00 150 ALA A N 1
ATOM 1068 C CA . ALA A 1 150 ? 38.541 14.923 -61.602 1.00 92.00 150 ALA A CA 1
ATOM 1069 C C . ALA A 1 150 ? 39.973 14.537 -61.191 1.00 92.00 150 ALA A C 1
ATOM 1071 O O . ALA A 1 150 ? 40.259 14.603 -59.997 1.00 92.00 150 ALA A O 1
ATOM 1072 N N . ILE A 1 151 ? 40.823 14.141 -62.138 1.00 94.06 151 ILE A N 1
ATOM 1073 C CA . ILE A 1 151 ? 42.194 13.690 -61.915 1.00 94.06 151 ILE A CA 1
ATOM 1074 C C . ILE A 1 151 ? 43.115 14.838 -62.303 1.00 94.06 151 ILE A C 1
ATOM 1076 O O . ILE A 1 151 ? 43.115 15.240 -63.450 1.00 94.06 151 ILE A O 1
ATOM 1080 N N . LYS A 1 152 ? 43.800 15.425 -61.321 1.00 94.06 152 LYS A N 1
ATOM 1081 C CA . LYS A 1 152 ? 44.707 16.564 -61.510 1.00 94.06 152 LYS A CA 1
ATOM 1082 C C . LYS A 1 152 ? 45.481 16.886 -60.236 1.00 94.06 152 LYS A C 1
ATOM 1084 O O . LYS A 1 152 ? 45.009 16.570 -59.139 1.00 94.06 152 LYS A O 1
ATOM 1089 N N . PRO A 1 153 ? 46.566 17.672 -60.325 1.00 94.69 153 PRO A N 1
ATOM 1090 C CA . PRO A 1 153 ? 47.292 18.174 -59.167 1.00 94.69 153 PRO A CA 1
ATOM 1091 C C . PRO A 1 153 ? 46.405 18.752 -58.061 1.00 94.69 153 PRO A C 1
ATOM 1093 O O . PRO A 1 153 ? 45.701 19.754 -58.229 1.00 94.69 153 PRO A O 1
ATOM 1096 N N . GLY A 1 154 ? 46.491 18.141 -56.880 1.00 87.50 154 GLY A N 1
ATOM 1097 C CA . GLY A 1 154 ? 45.776 18.590 -55.684 1.00 87.50 154 GLY A CA 1
ATOM 1098 C C . GLY A 1 154 ? 44.286 18.238 -55.642 1.00 87.50 154 GLY A C 1
ATOM 1099 O O . GLY A 1 154 ? 43.561 18.813 -54.819 1.00 87.50 154 GLY A O 1
ATOM 1100 N N . ALA A 1 155 ? 43.818 17.318 -56.491 1.00 91.31 155 ALA A N 1
ATOM 1101 C CA . ALA A 1 155 ? 42.538 16.651 -56.276 1.00 91.31 155 ALA A CA 1
ATOM 1102 C C . ALA A 1 155 ? 42.532 15.862 -54.948 1.00 91.31 155 ALA A C 1
ATOM 1104 O O . ALA A 1 155 ? 43.541 15.734 -54.259 1.00 91.31 155 ALA A O 1
ATOM 1105 N N . VAL A 1 156 ? 41.357 15.384 -54.538 1.00 90.50 156 VAL A N 1
ATOM 1106 C CA . VAL A 1 156 ? 41.222 14.517 -53.360 1.00 90.50 156 VAL A CA 1
ATOM 1107 C C . VAL A 1 156 ? 41.194 13.079 -53.844 1.00 90.50 156 VAL A C 1
ATOM 1109 O O . VAL A 1 156 ? 40.353 12.764 -54.686 1.00 90.50 156 VAL A O 1
ATOM 1112 N N . GLU A 1 157 ? 42.043 12.232 -53.266 1.00 88.81 157 GLU A N 1
ATOM 1113 C CA . GLU A 1 157 ? 42.020 10.794 -53.529 1.00 88.81 157 GLU A CA 1
ATOM 1114 C C . GLU A 1 157 ? 40.636 10.195 -53.267 1.00 88.81 157 GLU A C 1
ATOM 1116 O O . GLU A 1 157 ? 39.957 10.501 -52.274 1.00 88.81 157 GLU A O 1
ATOM 1121 N N . VAL A 1 158 ? 40.243 9.275 -54.137 1.00 87.31 158 VAL A N 1
ATOM 1122 C CA . VAL A 1 158 ? 39.113 8.369 -53.957 1.00 87.31 158 VAL A CA 1
ATOM 1123 C C . VAL A 1 158 ? 39.603 6.944 -54.169 1.00 87.31 158 VAL A C 1
ATOM 1125 O O . VAL A 1 158 ? 40.427 6.712 -55.028 1.00 87.31 158 VAL A O 1
ATOM 1128 N N . CYS A 1 159 ? 39.089 5.977 -53.399 1.00 86.69 159 CYS A N 1
ATOM 1129 C CA . CYS A 1 159 ? 39.557 4.588 -53.479 1.00 86.69 159 CYS A CA 1
ATOM 1130 C C . CYS A 1 159 ? 39.062 3.891 -54.760 1.00 86.69 159 CYS A C 1
ATOM 1132 O O . CYS A 1 159 ? 38.087 3.127 -54.740 1.00 86.69 159 CYS A O 1
ATOM 1134 N N . ASP A 1 160 ? 39.702 4.189 -55.882 1.00 85.62 160 ASP A N 1
ATOM 1135 C CA . ASP A 1 160 ? 39.453 3.597 -57.194 1.00 85.62 160 ASP A CA 1
ATOM 1136 C C . ASP A 1 160 ? 40.727 3.030 -57.843 1.00 85.62 160 ASP A C 1
ATOM 1138 O O . ASP A 1 160 ? 40.648 2.400 -58.906 1.00 85.62 160 ASP A O 1
ATOM 1142 N N . GLY A 1 161 ? 41.870 3.142 -57.156 1.00 86.44 161 GLY A N 1
ATOM 1143 C CA . GLY A 1 161 ? 43.164 2.667 -57.623 1.00 86.44 161 GLY A CA 1
ATOM 1144 C C . GLY A 1 161 ? 43.821 3.584 -58.652 1.00 86.44 161 GLY A C 1
ATOM 1145 O O . GLY A 1 161 ? 44.827 3.173 -59.241 1.00 86.44 161 GLY A O 1
ATOM 1146 N N . ALA A 1 162 ? 43.258 4.767 -58.907 1.00 89.25 162 ALA A N 1
ATOM 1147 C CA . ALA A 1 162 ? 43.929 5.839 -59.621 1.00 89.25 162 ALA A CA 1
ATOM 1148 C C . ALA A 1 162 ? 44.751 6.698 -58.646 1.00 89.25 162 ALA A C 1
ATOM 1150 O O . ALA A 1 162 ? 44.586 6.639 -57.435 1.00 89.25 162 ALA A O 1
ATOM 1151 N N . ASP A 1 163 ? 45.683 7.461 -59.200 1.00 91.56 163 ASP A N 1
ATOM 1152 C CA . ASP A 1 163 ? 46.331 8.579 -58.517 1.00 91.56 163 ASP A CA 1
ATOM 1153 C C . ASP A 1 163 ? 45.524 9.817 -58.909 1.00 91.56 163 ASP A C 1
ATOM 1155 O O . ASP A 1 163 ? 45.667 10.317 -60.025 1.00 91.56 163 ASP A O 1
ATOM 1159 N N . ASN A 1 164 ? 44.555 10.221 -58.083 1.00 92.31 164 ASN A N 1
ATOM 1160 C CA . ASN A 1 164 ? 43.649 11.298 -58.482 1.00 92.31 164 ASN A CA 1
ATOM 1161 C C . ASN A 1 164 ? 44.330 12.663 -58.401 1.00 92.31 164 ASN A C 1
ATOM 1163 O O . ASN A 1 164 ? 43.938 13.580 -59.123 1.00 92.31 164 ASN A O 1
ATOM 1167 N N . ASN A 1 165 ? 45.300 12.821 -57.506 1.00 93.25 165 ASN A N 1
ATOM 1168 C CA . ASN A 1 165 ? 45.954 14.090 -57.237 1.00 93.25 165 ASN A CA 1
ATOM 1169 C C . ASN A 1 165 ? 47.304 14.277 -57.948 1.00 93.25 165 ASN A C 1
ATOM 1171 O O . ASN A 1 165 ? 47.917 15.336 -57.782 1.00 93.25 165 ASN A O 1
ATOM 1175 N N . CYS A 1 166 ? 47.714 13.291 -58.747 1.00 92.75 166 CYS A N 1
ATOM 1176 C CA . CYS A 1 166 ? 48.937 13.243 -59.539 1.00 92.75 166 CYS A CA 1
ATOM 1177 C C . CYS A 1 166 ? 50.221 13.446 -58.705 1.00 92.75 166 CYS A C 1
ATOM 1179 O O . CYS A 1 166 ? 51.144 14.148 -59.131 1.00 92.75 166 CYS A O 1
ATOM 1181 N N . ASP A 1 167 ? 50.302 12.863 -57.500 1.00 92.38 167 ASP A N 1
ATOM 1182 C CA . ASP A 1 167 ? 51.510 12.889 -56.651 1.00 92.38 167 ASP A CA 1
ATOM 1183 C C . ASP A 1 167 ? 52.374 11.612 -56.736 1.00 92.38 167 ASP A C 1
ATOM 1185 O O . ASP A 1 167 ? 53.420 11.506 -56.076 1.00 92.38 167 ASP A O 1
ATOM 1189 N N . HIS A 1 168 ? 51.980 10.681 -57.606 1.00 89.56 168 HIS A N 1
ATOM 1190 C CA . HIS A 1 168 ? 52.537 9.346 -57.820 1.00 89.56 168 HIS A CA 1
ATOM 1191 C C . HIS A 1 168 ? 52.293 8.348 -56.683 1.00 89.56 168 HIS A C 1
ATOM 1193 O O . HIS A 1 168 ? 53.028 7.354 -56.553 1.00 89.56 168 HIS A O 1
ATOM 1199 N N . GLN A 1 169 ? 51.276 8.584 -55.867 1.00 89.81 169 GLN A N 1
ATOM 1200 C CA . GLN A 1 169 ? 50.711 7.625 -54.933 1.00 89.81 169 GLN A CA 1
ATOM 1201 C C . GLN A 1 169 ? 49.241 7.410 -55.303 1.00 89.81 169 GLN A C 1
ATOM 1203 O O . GLN A 1 169 ? 48.606 8.258 -55.904 1.00 89.81 169 GLN A O 1
ATOM 1208 N N . SER A 1 170 ? 48.738 6.201 -55.068 1.00 87.94 170 SER A N 1
ATOM 1209 C CA . SER A 1 170 ? 47.341 5.877 -55.363 1.00 87.94 170 SER A CA 1
ATOM 1210 C C . SER A 1 170 ? 46.625 5.599 -54.054 1.00 87.94 170 SER A C 1
ATOM 1212 O O . SER A 1 170 ? 47.131 4.814 -53.241 1.00 87.94 170 SER A O 1
ATOM 1214 N N . ASP A 1 171 ? 45.447 6.200 -53.886 1.00 85.81 171 ASP A N 1
ATOM 1215 C CA . ASP A 1 171 ? 44.551 6.036 -52.739 1.00 85.81 171 ASP A CA 1
ATOM 1216 C C . ASP A 1 171 ? 45.184 6.381 -51.365 1.00 85.81 171 ASP A C 1
ATOM 1218 O O . ASP A 1 171 ? 44.763 5.860 -50.318 1.00 85.81 171 ASP A O 1
ATOM 1222 N N . GLU A 1 172 ? 46.218 7.225 -51.310 1.00 86.44 172 GLU A N 1
ATOM 1223 C CA . GLU A 1 172 ? 46.928 7.506 -50.065 1.00 86.44 172 GLU A CA 1
ATOM 1224 C C . GLU A 1 172 ? 46.083 8.305 -49.061 1.00 86.44 172 GLU A C 1
ATOM 1226 O O . GLU A 1 172 ? 45.277 9.175 -49.382 1.00 86.44 172 GLU A O 1
ATOM 1231 N N . GLY A 1 173 ? 46.245 7.982 -47.775 1.00 82.31 173 GLY A N 1
ATOM 1232 C CA . GLY A 1 173 ? 45.466 8.610 -46.703 1.00 82.31 173 GLY A CA 1
ATOM 1233 C C . GLY A 1 173 ? 43.998 8.167 -46.622 1.00 82.31 173 GLY A C 1
ATOM 1234 O O . GLY A 1 173 ? 43.293 8.635 -45.725 1.00 82.31 173 GLY A O 1
ATOM 1235 N N . LEU A 1 174 ? 43.549 7.247 -47.487 1.00 83.81 174 LEU A N 1
ATOM 1236 C CA . LEU A 1 174 ? 42.203 6.657 -47.458 1.00 83.81 174 LEU A CA 1
ATOM 1237 C C . LEU A 1 174 ? 42.123 5.300 -46.747 1.00 83.81 174 LEU A C 1
ATOM 1239 O O . LEU A 1 174 ? 41.035 4.742 -46.602 1.00 83.81 174 LEU A O 1
ATOM 1243 N N . GLU A 1 175 ? 43.255 4.750 -46.310 1.00 82.69 175 GLU A N 1
ATOM 1244 C CA . GLU A 1 175 ? 43.297 3.447 -45.656 1.00 82.69 175 GLU A CA 1
ATOM 1245 C C . GLU A 1 175 ? 42.573 3.468 -44.302 1.00 82.69 175 GLU A C 1
ATOM 1247 O O . GLU A 1 175 ? 42.924 4.216 -43.384 1.00 82.69 175 GLU A O 1
ATOM 1252 N N . LEU A 1 176 ? 41.576 2.596 -44.161 1.00 84.81 176 LEU A N 1
ATOM 1253 C CA . LEU A 1 176 ? 40.866 2.357 -42.912 1.00 84.81 176 LEU A CA 1
ATOM 1254 C C . LEU A 1 176 ? 41.089 0.918 -42.454 1.00 84.81 176 LEU A C 1
ATOM 1256 O O . LEU A 1 176 ? 41.327 0.008 -43.250 1.00 84.81 176 LEU A O 1
ATOM 1260 N N . ASP A 1 177 ? 40.982 0.716 -41.145 1.00 90.75 177 ASP A N 1
ATOM 1261 C CA . ASP A 1 177 ? 40.957 -0.616 -40.558 1.00 90.75 177 ASP A CA 1
ATOM 1262 C C . ASP A 1 177 ? 39.560 -1.225 -40.730 1.00 90.75 177 ASP A C 1
ATOM 1264 O O . ASP A 1 177 ? 38.555 -0.641 -40.318 1.00 90.75 177 ASP A O 1
ATOM 1268 N N . TYR A 1 178 ? 39.509 -2.415 -41.325 1.00 92.06 178 TYR A N 1
ATOM 1269 C CA . TYR A 1 178 ? 38.293 -3.198 -41.511 1.00 92.06 178 TYR A CA 1
ATOM 1270 C C . TYR A 1 178 ? 38.381 -4.528 -40.760 1.00 92.06 178 TYR A C 1
ATOM 1272 O O . TYR A 1 178 ? 39.404 -5.213 -40.806 1.00 92.06 178 TYR A O 1
ATOM 1280 N N . TRP A 1 179 ? 37.279 -4.942 -40.139 1.00 94.62 179 TRP A N 1
ATOM 1281 C CA . TRP A 1 179 ? 37.090 -6.229 -39.466 1.00 94.62 179 TRP A CA 1
ATOM 1282 C C . TRP A 1 179 ? 36.002 -7.044 -40.167 1.00 94.62 179 TRP A C 1
ATOM 1284 O O . TRP A 1 179 ? 35.059 -6.438 -40.676 1.00 94.62 179 TRP A O 1
ATOM 1294 N N . PRO A 1 180 ? 36.099 -8.384 -40.204 1.00 93.81 180 PRO A N 1
ATOM 1295 C CA . PRO A 1 180 ? 35.013 -9.217 -40.709 1.00 93.81 180 PRO A CA 1
ATOM 1296 C C . PRO A 1 180 ? 33.784 -9.062 -39.805 1.00 93.81 180 PRO A C 1
ATOM 1298 O O . PRO A 1 180 ? 33.946 -8.976 -38.591 1.00 93.81 180 PRO A O 1
ATOM 1301 N N . ASP A 1 181 ? 32.607 -9.015 -40.421 1.00 93.81 181 ASP A N 1
ATOM 1302 C CA . ASP A 1 181 ? 31.287 -8.937 -39.786 1.00 93.81 181 ASP A CA 1
ATOM 1303 C C . ASP A 1 181 ? 30.508 -10.201 -40.186 1.00 93.81 181 ASP A C 1
ATOM 1305 O O . ASP A 1 181 ? 30.014 -10.333 -41.316 1.00 93.81 181 ASP A O 1
ATOM 1309 N N . GLY A 1 182 ? 30.537 -11.198 -39.302 1.00 93.06 182 GLY A N 1
ATOM 1310 C CA . GLY A 1 182 ? 30.054 -12.551 -39.579 1.00 93.06 182 GLY A CA 1
ATOM 1311 C C . GLY A 1 182 ? 28.532 -12.695 -39.558 1.00 93.06 182 GLY A C 1
ATOM 1312 O O . GLY A 1 182 ? 27.988 -13.554 -40.266 1.00 93.06 182 GLY A O 1
ATOM 1313 N N . ASP A 1 183 ? 27.842 -11.861 -38.787 1.00 92.94 183 ASP A N 1
ATOM 1314 C CA . ASP A 1 183 ? 26.392 -11.901 -38.583 1.00 92.94 183 ASP A CA 1
ATOM 1315 C C . ASP A 1 183 ? 25.638 -10.705 -39.194 1.00 92.94 183 ASP A C 1
ATOM 1317 O O . ASP A 1 183 ? 24.399 -10.700 -39.211 1.00 92.94 183 ASP A O 1
ATOM 1321 N N . ALA A 1 184 ? 26.375 -9.780 -39.812 1.00 92.88 184 ALA A N 1
ATOM 1322 C CA . ALA A 1 184 ? 25.900 -8.613 -40.542 1.00 92.88 184 ALA A CA 1
ATOM 1323 C C . ALA A 1 184 ? 25.164 -7.588 -39.665 1.00 92.88 184 ALA A C 1
ATOM 1325 O O . ALA A 1 184 ? 24.151 -7.011 -40.091 1.00 92.88 184 ALA A O 1
ATOM 1326 N N . ASP A 1 185 ? 25.649 -7.363 -38.446 1.00 92.62 185 ASP A N 1
ATOM 1327 C CA . ASP A 1 185 ? 25.052 -6.433 -37.490 1.00 92.62 185 ASP A CA 1
ATOM 1328 C C . ASP A 1 185 ? 25.683 -5.027 -37.468 1.00 92.62 185 ASP A C 1
ATOM 1330 O O . ASP A 1 185 ? 25.129 -4.098 -36.858 1.00 92.62 185 ASP A O 1
ATOM 1334 N N . GLY A 1 186 ? 26.778 -4.847 -38.214 1.00 92.06 186 GLY A N 1
ATOM 1335 C CA . GLY A 1 186 ? 27.512 -3.592 -38.332 1.00 92.06 186 GLY A CA 1
ATOM 1336 C C . GLY A 1 186 ? 28.737 -3.479 -37.419 1.00 92.06 186 GLY A C 1
ATOM 1337 O O . GLY A 1 186 ? 29.446 -2.468 -37.505 1.00 92.06 186 GLY A O 1
ATOM 1338 N N . TYR A 1 187 ? 29.001 -4.474 -36.574 1.00 95.06 187 TYR A N 1
ATOM 1339 C CA . TYR A 1 187 ? 30.167 -4.564 -35.708 1.00 95.06 187 TYR A CA 1
ATOM 1340 C C . TYR A 1 187 ? 31.016 -5.763 -36.125 1.00 95.06 187 TYR A C 1
ATOM 1342 O O . TYR A 1 187 ? 30.530 -6.817 -36.494 1.00 95.06 187 TYR A O 1
ATOM 1350 N N . GLY A 1 188 ? 32.325 -5.556 -36.159 1.00 92.94 188 GLY A N 1
ATOM 1351 C CA . GLY A 1 188 ? 33.270 -6.550 -36.633 1.00 92.94 188 GLY A CA 1
ATOM 1352 C C . GLY A 1 188 ? 33.966 -7.253 -35.482 1.00 92.94 188 GLY A C 1
ATOM 1353 O O . GLY A 1 188 ? 34.151 -6.691 -34.397 1.00 92.94 188 GLY A O 1
ATOM 1354 N N . ASN A 1 189 ? 34.425 -8.466 -35.753 1.00 93.81 189 ASN A N 1
ATOM 1355 C CA . ASN A 1 189 ? 35.031 -9.361 -34.778 1.00 93.81 189 ASN A CA 1
ATOM 1356 C C . ASN A 1 189 ? 36.212 -8.753 -34.000 1.00 93.81 189 ASN A C 1
ATOM 1358 O O . ASN A 1 189 ? 37.330 -8.665 -34.522 1.00 93.81 189 ASN A O 1
ATOM 1362 N N . LYS A 1 190 ? 36.037 -8.458 -32.704 1.00 91.31 190 LYS A N 1
ATOM 1363 C CA . LYS A 1 190 ? 37.118 -7.904 -31.861 1.00 91.31 190 LYS A CA 1
ATOM 1364 C C . LYS A 1 190 ? 38.319 -8.834 -31.686 1.00 91.31 190 LYS A C 1
ATOM 1366 O O . LYS A 1 190 ? 39.398 -8.393 -31.289 1.00 91.31 190 LYS A O 1
ATOM 1371 N N . ASN A 1 191 ? 38.137 -10.135 -31.925 1.00 90.38 191 ASN A N 1
ATOM 1372 C CA . ASN A 1 191 ? 39.169 -11.153 -31.728 1.00 90.38 191 ASN A CA 1
ATOM 1373 C C . ASN A 1 191 ? 40.038 -11.368 -32.978 1.00 90.38 191 ASN A C 1
ATOM 1375 O O . ASN A 1 191 ? 40.978 -12.167 -32.942 1.00 90.38 191 ASN A O 1
ATOM 1379 N N . VAL A 1 192 ? 39.744 -10.667 -34.076 1.00 91.38 192 VAL A N 1
ATOM 1380 C CA . VAL A 1 192 ? 40.492 -10.728 -35.334 1.00 91.38 192 VAL A CA 1
ATOM 1381 C C . VAL A 1 192 ? 41.229 -9.405 -35.549 1.00 91.38 192 VAL A C 1
ATOM 1383 O O . VAL A 1 192 ? 40.709 -8.329 -35.269 1.00 91.38 192 VAL A O 1
ATOM 1386 N N . SER A 1 193 ? 42.476 -9.470 -36.021 1.00 89.50 193 SER A N 1
ATOM 1387 C CA . SER A 1 193 ? 43.218 -8.259 -36.393 1.00 89.50 193 SER A CA 1
ATOM 1388 C C . SER A 1 193 ? 42.611 -7.626 -37.651 1.00 89.50 193 SER A C 1
ATOM 1390 O O . SER A 1 193 ? 42.326 -8.369 -38.595 1.00 89.50 193 SER A O 1
ATOM 1392 N N . PRO A 1 194 ? 42.443 -6.291 -37.695 1.00 91.06 194 PRO A N 1
ATOM 1393 C CA . PRO A 1 194 ? 41.884 -5.629 -38.863 1.00 91.06 194 PRO A CA 1
ATOM 1394 C C . PRO A 1 194 ? 42.783 -5.776 -40.087 1.00 91.06 194 PRO A C 1
ATOM 1396 O O . PRO A 1 194 ? 44.006 -5.908 -39.978 1.00 91.06 194 PRO A O 1
ATOM 1399 N N . THR A 1 195 ? 42.164 -5.701 -41.260 1.00 90.12 195 THR A N 1
ATOM 1400 C CA . THR A 1 195 ? 42.866 -5.480 -42.524 1.00 90.12 195 THR A CA 1
ATOM 1401 C C . THR A 1 195 ? 42.802 -3.999 -42.859 1.00 90.12 195 THR A C 1
ATOM 1403 O O . THR A 1 195 ? 41.719 -3.423 -42.898 1.00 90.12 195 THR A O 1
ATOM 1406 N N . ASN A 1 196 ? 43.961 -3.402 -43.107 1.00 87.38 196 ASN A N 1
ATOM 1407 C CA . ASN A 1 196 ? 44.087 -2.004 -43.485 1.00 87.38 196 ASN A CA 1
ATOM 1408 C C . ASN A 1 196 ? 44.053 -1.890 -45.020 1.00 87.38 196 ASN A C 1
ATOM 1410 O O . ASN A 1 196 ? 44.863 -2.515 -45.707 1.00 87.38 196 ASN A O 1
ATOM 1414 N N . THR A 1 197 ? 43.044 -1.207 -45.559 1.00 84.00 197 THR A N 1
ATOM 1415 C CA . THR A 1 197 ? 42.819 -1.055 -47.008 1.00 84.00 197 THR A CA 1
ATOM 1416 C C . THR A 1 197 ? 41.919 0.153 -47.272 1.00 84.00 197 THR A C 1
ATOM 1418 O O . THR A 1 197 ? 41.234 0.613 -46.362 1.00 84.00 197 THR A O 1
ATOM 1421 N N . CYS A 1 198 ? 41.903 0.687 -48.493 1.00 80.38 198 CYS A N 1
ATOM 1422 C CA . CYS A 1 198 ? 41.042 1.820 -48.839 1.00 80.38 198 CYS A CA 1
ATOM 1423 C C . CYS A 1 198 ? 39.592 1.406 -49.170 1.00 80.38 198 CYS A C 1
ATOM 1425 O O . CYS A 1 198 ? 38.680 2.228 -49.073 1.00 80.38 198 CYS A O 1
ATOM 1427 N N . ALA A 1 199 ? 39.353 0.138 -49.542 1.00 79.94 199 ALA A N 1
ATOM 1428 C CA . ALA A 1 199 ? 38.029 -0.367 -49.917 1.00 79.94 199 ALA A CA 1
ATOM 1429 C C . ALA A 1 199 ? 37.563 -1.489 -48.979 1.00 79.94 199 ALA A C 1
ATOM 1431 O O . ALA A 1 199 ? 38.293 -2.465 -48.781 1.00 79.94 199 ALA A O 1
ATOM 1432 N N . PRO A 1 200 ? 36.315 -1.438 -48.475 1.00 76.12 200 PRO A N 1
ATOM 1433 C CA . PRO A 1 200 ? 35.768 -2.528 -47.686 1.00 76.12 200 PRO A CA 1
ATOM 1434 C C . PRO A 1 200 ? 35.650 -3.794 -48.534 1.00 76.12 200 PRO A C 1
ATOM 1436 O O . PRO A 1 200 ? 35.063 -3.799 -49.620 1.00 76.12 200 PRO A O 1
ATOM 1439 N N . GLN A 1 201 ? 36.134 -4.910 -47.998 1.00 83.56 201 GLN A N 1
ATOM 1440 C CA . GLN A 1 201 ? 35.732 -6.217 -48.499 1.00 83.56 201 GLN A CA 1
ATOM 1441 C C . GLN A 1 201 ? 34.253 -6.456 -48.158 1.00 83.56 201 GLN A C 1
ATOM 1443 O O . GLN A 1 201 ? 33.754 -6.014 -47.126 1.00 83.56 201 GLN A O 1
ATOM 1448 N N . SER A 1 202 ? 33.525 -7.159 -49.029 1.00 86.75 202 SER A N 1
ATOM 1449 C CA . SER A 1 202 ? 32.123 -7.501 -48.758 1.00 86.75 202 SER A CA 1
ATOM 1450 C C . SER A 1 202 ? 32.008 -8.280 -47.442 1.00 86.75 202 SER A C 1
ATOM 1452 O O . SER A 1 202 ? 32.644 -9.324 -47.306 1.00 86.75 202 SER A O 1
ATOM 1454 N N . GLY A 1 203 ? 31.167 -7.806 -46.517 1.00 87.31 203 GLY A N 1
ATOM 1455 C CA . GLY A 1 203 ? 31.009 -8.399 -45.180 1.00 87.31 203 GLY A CA 1
ATOM 1456 C C . GLY A 1 203 ? 32.077 -7.966 -44.172 1.00 87.31 203 GLY A C 1
ATOM 1457 O O . GLY A 1 203 ? 32.383 -8.723 -43.261 1.00 87.31 203 GLY A O 1
ATOM 1458 N N . TRP A 1 204 ? 32.697 -6.799 -44.371 1.00 92.56 204 TRP A N 1
ATOM 1459 C CA . TRP A 1 204 ? 33.635 -6.198 -43.424 1.00 92.56 204 TRP A CA 1
ATOM 1460 C C . TRP A 1 204 ? 33.184 -4.786 -43.036 1.00 92.56 204 TRP A C 1
ATOM 1462 O O . TRP A 1 204 ? 32.605 -4.064 -43.852 1.00 92.56 204 TRP A O 1
ATOM 1472 N N . VAL A 1 205 ? 33.486 -4.376 -41.805 1.00 93.44 205 VAL A N 1
ATOM 1473 C CA . VAL A 1 205 ? 33.065 -3.103 -41.199 1.00 93.44 205 VAL A CA 1
ATOM 1474 C C . VAL A 1 205 ? 34.227 -2.408 -40.492 1.00 93.44 205 VAL A C 1
ATOM 1476 O O . VAL A 1 205 ? 35.214 -3.039 -40.129 1.00 93.44 205 VAL A O 1
ATOM 1479 N N . THR A 1 206 ? 34.126 -1.098 -40.268 1.00 92.62 206 THR A N 1
ATOM 1480 C CA . THR A 1 206 ? 35.203 -0.289 -39.660 1.00 92.62 206 THR A CA 1
ATOM 1481 C C . THR A 1 206 ? 35.206 -0.297 -38.131 1.00 92.62 206 THR A C 1
ATOM 1483 O O . THR A 1 206 ? 36.011 0.392 -37.510 1.00 92.62 206 THR A O 1
ATOM 1486 N N . ASN A 1 207 ? 34.270 -1.006 -37.497 1.00 92.44 207 ASN A N 1
ATOM 1487 C CA . ASN A 1 207 ? 34.112 -1.009 -36.047 1.00 92.44 207 ASN A CA 1
ATOM 1488 C C . ASN A 1 207 ? 34.338 -2.406 -35.456 1.00 92.44 207 ASN A C 1
ATOM 1490 O O . ASN A 1 207 ? 33.388 -3.154 -35.278 1.00 92.44 207 ASN A O 1
ATOM 1494 N N . GLY A 1 208 ? 35.583 -2.746 -35.121 1.00 92.88 208 GLY A N 1
ATOM 1495 C CA . GLY A 1 208 ? 35.978 -4.063 -34.601 1.00 92.88 208 GLY A CA 1
ATOM 1496 C C . GLY A 1 208 ? 35.689 -4.318 -33.121 1.00 92.88 208 GLY A C 1
ATOM 1497 O O . GLY A 1 208 ? 36.594 -4.724 -32.392 1.00 92.88 208 GLY A O 1
ATOM 1498 N N . THR A 1 209 ? 34.494 -3.989 -32.635 1.00 93.62 209 THR A N 1
ATOM 1499 C CA . THR A 1 209 ? 34.156 -4.063 -31.200 1.00 93.62 209 THR A CA 1
ATOM 1500 C C . THR A 1 209 ? 33.167 -5.172 -30.843 1.00 93.62 209 THR A C 1
ATOM 1502 O O . THR A 1 209 ? 32.784 -5.275 -29.677 1.00 93.62 209 THR A O 1
ATOM 1505 N N . ASP A 1 210 ? 32.822 -6.035 -31.799 1.00 94.44 210 ASP A N 1
ATOM 1506 C CA . ASP A 1 210 ? 31.912 -7.161 -31.596 1.00 94.44 210 ASP A CA 1
ATOM 1507 C C . ASP A 1 210 ? 32.538 -8.249 -30.712 1.00 94.44 210 ASP A C 1
ATOM 1509 O O . ASP A 1 210 ? 33.681 -8.668 -30.939 1.00 94.44 210 ASP A O 1
ATOM 1513 N N . CYS A 1 211 ? 31.815 -8.694 -29.681 1.00 92.88 211 CYS A N 1
ATOM 1514 C CA . CYS A 1 211 ? 32.300 -9.698 -28.749 1.00 92.88 211 CYS A CA 1
ATOM 1515 C C . CYS A 1 211 ? 31.976 -11.150 -29.123 1.00 92.88 211 CYS A C 1
ATOM 1517 O O . CYS A 1 211 ? 32.768 -12.017 -28.726 1.00 92.88 211 CYS A O 1
ATOM 1519 N N . ASP A 1 212 ? 30.925 -11.402 -29.905 1.00 93.12 212 ASP A N 1
ATOM 1520 C CA . ASP A 1 212 ? 30.590 -12.686 -30.530 1.00 93.12 212 ASP A CA 1
ATOM 1521 C C . ASP A 1 212 ? 30.004 -12.460 -31.937 1.00 93.12 212 ASP A C 1
ATOM 1523 O O . ASP A 1 212 ? 28.798 -12.504 -32.146 1.00 93.12 212 ASP A O 1
ATOM 1527 N N . ASP A 1 213 ? 30.908 -12.347 -32.911 1.00 92.75 213 ASP A N 1
ATOM 1528 C CA . ASP A 1 213 ? 30.686 -12.098 -34.351 1.00 92.75 213 ASP A CA 1
ATOM 1529 C C . ASP A 1 213 ? 29.885 -13.197 -35.092 1.00 92.75 213 ASP A C 1
ATOM 1531 O O . ASP A 1 213 ? 29.894 -13.311 -36.319 1.00 92.75 213 ASP A O 1
ATOM 1535 N N . SER A 1 214 ? 29.263 -14.108 -34.344 1.00 93.62 214 SER A N 1
ATOM 1536 C CA . SER A 1 214 ? 28.326 -15.105 -34.852 1.00 93.62 214 SER A CA 1
ATOM 1537 C C . SER A 1 214 ? 26.876 -14.835 -34.440 1.00 93.62 214 SER A C 1
ATOM 1539 O O . SER A 1 214 ? 25.978 -15.563 -34.888 1.00 93.62 214 SER A O 1
ATOM 1541 N N . LEU A 1 215 ? 26.637 -13.826 -33.596 1.00 93.50 215 LEU A N 1
ATOM 1542 C CA . LEU A 1 215 ? 25.359 -13.514 -32.973 1.00 93.50 215 LEU A CA 1
ATOM 1543 C C . LEU A 1 215 ? 25.040 -12.017 -33.027 1.00 93.50 215 LEU A C 1
ATOM 1545 O O . LEU A 1 215 ? 25.495 -11.243 -32.198 1.00 93.50 215 LEU A O 1
ATOM 1549 N N . PHE A 1 216 ? 24.058 -11.666 -33.864 1.00 92.56 216 PHE A N 1
ATOM 1550 C CA . PHE A 1 216 ? 23.569 -10.291 -34.048 1.00 92.56 216 PHE A CA 1
ATOM 1551 C C . PHE A 1 216 ? 23.184 -9.558 -32.742 1.00 92.56 216 PHE A C 1
ATOM 1553 O O . PHE A 1 216 ? 22.984 -8.346 -32.737 1.00 92.56 216 PHE A O 1
ATOM 1560 N N . SER A 1 217 ? 22.940 -10.259 -31.633 1.00 91.31 217 SER A N 1
ATOM 1561 C CA . SER A 1 217 ? 22.615 -9.632 -30.346 1.00 91.31 217 SER A CA 1
ATOM 1562 C C . SER A 1 217 ? 23.834 -9.131 -29.576 1.00 91.31 217 SER A C 1
ATOM 1564 O O . SER A 1 217 ? 23.654 -8.220 -28.771 1.00 91.31 217 SER A O 1
ATOM 1566 N N . ASP A 1 218 ? 25.018 -9.693 -29.818 1.00 94.38 218 ASP A N 1
ATOM 1567 C CA . ASP A 1 218 ? 26.167 -9.660 -28.912 1.00 94.38 218 ASP A CA 1
ATOM 1568 C C . ASP A 1 218 ? 27.181 -8.596 -29.357 1.00 94.38 218 ASP A C 1
ATOM 1570 O O . ASP A 1 218 ? 28.331 -8.875 -29.693 1.00 94.38 218 ASP A O 1
ATOM 1574 N N . LYS A 1 219 ? 26.725 -7.339 -29.329 1.00 94.19 219 LYS A N 1
ATOM 1575 C CA . LYS A 1 219 ? 27.439 -6.168 -29.855 1.00 94.19 219 LYS A CA 1
ATOM 1576 C C . LYS A 1 219 ? 27.434 -4.986 -28.890 1.00 94.19 219 LYS A C 1
ATOM 1578 O O . LYS A 1 219 ? 26.554 -4.885 -28.039 1.00 94.19 219 LYS A O 1
ATOM 1583 N N . PRO A 1 220 ? 28.324 -3.994 -29.055 1.00 94.56 220 PRO A N 1
ATOM 1584 C CA . PRO A 1 220 ? 28.321 -2.783 -28.240 1.00 94.56 220 PRO A CA 1
ATOM 1585 C C . PRO A 1 220 ? 26.953 -2.101 -28.135 1.00 94.56 220 PRO A C 1
ATOM 1587 O O . PRO A 1 220 ? 26.392 -1.619 -29.121 1.00 94.56 220 PRO A O 1
ATOM 1590 N N . GLY A 1 221 ? 26.441 -2.002 -26.907 1.00 89.19 221 GLY A N 1
ATOM 1591 C CA . GLY A 1 221 ? 25.129 -1.406 -26.634 1.00 89.19 221 GLY A CA 1
ATOM 1592 C C . GLY A 1 221 ? 23.934 -2.316 -26.945 1.00 89.19 221 GLY A C 1
ATOM 1593 O O . GLY A 1 221 ? 22.803 -1.825 -26.988 1.00 89.19 221 GLY A O 1
ATOM 1594 N N . GLY A 1 222 ? 24.170 -3.615 -27.151 1.00 90.12 222 GLY A N 1
ATOM 1595 C CA . GLY A 1 222 ? 23.146 -4.654 -27.171 1.00 90.12 222 GLY A CA 1
ATOM 1596 C C . GLY A 1 222 ? 22.271 -4.656 -25.912 1.00 90.12 222 GLY A C 1
ATOM 1597 O O . GLY A 1 222 ? 22.563 -4.017 -24.901 1.00 90.12 222 GLY A O 1
ATOM 1598 N N . THR A 1 223 ? 21.127 -5.335 -25.986 1.00 92.38 223 THR A N 1
ATOM 1599 C CA . THR A 1 223 ? 20.260 -5.521 -24.814 1.00 92.38 223 THR A CA 1
ATOM 1600 C C . THR A 1 223 ? 20.670 -6.802 -24.112 1.00 92.38 223 THR A C 1
ATOM 1602 O O . THR A 1 223 ? 20.586 -7.863 -24.723 1.00 92.38 223 THR A O 1
ATOM 1605 N N . GLU A 1 224 ? 21.061 -6.694 -22.844 1.00 90.19 224 GLU A N 1
ATOM 1606 C CA . GLU A 1 224 ? 21.375 -7.852 -22.006 1.00 90.19 224 GLU A CA 1
ATOM 1607 C C . GLU A 1 224 ? 20.193 -8.826 -21.944 1.00 90.19 224 GLU A C 1
ATOM 1609 O O . GLU A 1 224 ? 19.036 -8.432 -21.733 1.00 90.19 224 GLU A O 1
ATOM 1614 N N . ALA A 1 225 ? 20.502 -10.110 -22.082 1.00 88.19 225 ALA A N 1
ATOM 1615 C CA . ALA A 1 225 ? 19.614 -11.233 -21.842 1.00 88.19 225 ALA A CA 1
ATOM 1616 C C . ALA A 1 225 ? 20.224 -12.119 -20.751 1.00 88.19 225 ALA A C 1
ATOM 1618 O O . ALA A 1 225 ? 21.430 -12.214 -20.639 1.00 88.19 225 ALA A O 1
ATOM 1619 N N . CYS A 1 226 ? 19.396 -12.791 -19.944 1.00 87.56 226 CYS A N 1
ATOM 1620 C CA . CYS A 1 226 ? 19.890 -13.713 -18.915 1.00 87.56 226 CYS A CA 1
ATOM 1621 C C . CYS A 1 226 ? 20.315 -15.047 -19.545 1.00 87.56 226 CYS A C 1
ATOM 1623 O O . CYS A 1 226 ? 19.576 -16.038 -19.498 1.00 87.56 226 CYS A O 1
ATOM 1625 N N . ASP A 1 227 ? 21.479 -15.074 -20.178 1.00 87.56 227 ASP A N 1
ATOM 1626 C CA . ASP A 1 227 ? 22.014 -16.260 -20.847 1.00 87.56 227 ASP A CA 1
ATOM 1627 C C . ASP A 1 227 ? 23.493 -16.534 -20.528 1.00 87.56 227 ASP A C 1
ATOM 1629 O O . ASP A 1 227 ? 24.066 -17.501 -21.045 1.00 87.56 227 ASP A O 1
ATOM 1633 N N . ASN A 1 228 ? 24.059 -15.800 -19.561 1.00 88.12 228 ASN A N 1
ATOM 1634 C CA . ASN A 1 228 ? 25.465 -15.831 -19.155 1.00 88.12 228 ASN A CA 1
ATOM 1635 C C . ASN A 1 228 ? 26.431 -15.368 -20.259 1.00 88.12 228 ASN A C 1
ATOM 1637 O O . ASN A 1 228 ? 27.589 -15.810 -20.283 1.00 88.12 228 ASN A O 1
ATOM 1641 N N . ARG A 1 229 ? 25.973 -14.505 -21.169 1.00 90.00 229 ARG A N 1
ATOM 1642 C CA . ARG A 1 229 ? 26.809 -13.809 -22.152 1.00 90.00 229 ARG A CA 1
ATOM 1643 C C . ARG A 1 229 ? 26.853 -12.315 -21.836 1.00 90.00 229 ARG A C 1
ATOM 1645 O O . ARG A 1 229 ? 26.118 -11.818 -20.997 1.00 90.00 229 ARG A O 1
ATOM 1652 N N . ASP A 1 230 ? 27.797 -11.632 -22.464 1.00 92.25 230 ASP A N 1
ATOM 1653 C CA . ASP A 1 230 ? 27.939 -10.174 -22.421 1.00 92.25 230 ASP A CA 1
ATOM 1654 C C . ASP A 1 230 ? 27.324 -9.647 -23.719 1.00 92.25 230 ASP A C 1
ATOM 1656 O O . ASP A 1 230 ? 28.031 -9.508 -24.717 1.00 92.25 230 ASP A O 1
ATOM 1660 N N . ASN A 1 231 ? 25.996 -9.482 -23.764 1.00 93.00 231 ASN A N 1
ATOM 1661 C CA . ASN A 1 231 ? 25.312 -9.164 -25.025 1.00 93.00 231 ASN A CA 1
ATOM 1662 C C . ASN A 1 231 ? 25.596 -7.729 -25.483 1.00 93.00 231 ASN A C 1
ATOM 1664 O O . ASN A 1 231 ? 25.367 -7.390 -26.640 1.00 93.00 231 ASN A O 1
ATOM 1668 N N . ASN A 1 232 ? 26.060 -6.858 -24.591 1.00 93.69 232 ASN A N 1
ATOM 1669 C CA . ASN A 1 232 ? 26.351 -5.469 -24.916 1.00 93.69 232 ASN A CA 1
ATOM 1670 C C . ASN A 1 232 ? 27.850 -5.138 -25.009 1.00 93.69 232 ASN A C 1
ATOM 1672 O O . ASN A 1 232 ? 28.211 -3.966 -25.187 1.00 93.69 232 ASN A O 1
ATOM 1676 N N . CYS A 1 233 ? 28.700 -6.161 -24.905 1.00 93.25 233 CYS A N 1
ATOM 1677 C CA . CYS A 1 233 ? 30.155 -6.122 -24.988 1.00 93.25 233 CYS A CA 1
ATOM 1678 C C . CYS A 1 233 ? 30.839 -5.128 -24.029 1.00 93.25 233 CYS A C 1
ATOM 1680 O O . CYS A 1 233 ? 31.877 -4.544 -24.374 1.00 93.25 233 CYS A O 1
ATOM 1682 N N . ASN A 1 234 ? 30.293 -4.906 -22.831 1.00 92.56 234 ASN A N 1
ATOM 1683 C CA . ASN A 1 234 ? 30.858 -3.973 -21.848 1.00 92.56 234 ASN A CA 1
ATOM 1684 C C . ASN A 1 234 ? 31.781 -4.642 -20.802 1.00 92.56 234 ASN A C 1
ATOM 1686 O O . ASN A 1 234 ? 32.354 -3.952 -19.947 1.00 92.56 234 ASN A O 1
ATOM 1690 N N . ASN A 1 235 ? 32.016 -5.953 -20.924 1.00 90.81 235 ASN A N 1
ATOM 1691 C CA . ASN A 1 235 ? 32.738 -6.831 -19.995 1.00 90.81 235 ASN A CA 1
ATOM 1692 C C . ASN A 1 235 ? 32.015 -7.104 -18.667 1.00 90.81 235 ASN A C 1
ATOM 1694 O O . ASN A 1 235 ? 32.657 -7.445 -17.665 1.00 90.81 235 ASN A O 1
ATOM 1698 N N . GLN A 1 236 ? 30.700 -6.955 -18.644 1.00 90.56 236 GLN A N 1
ATOM 1699 C CA . GLN A 1 236 ? 29.820 -7.437 -17.590 1.00 90.56 236 GLN A CA 1
ATOM 1700 C C . GLN A 1 236 ? 28.875 -8.472 -18.206 1.00 90.56 236 GLN A C 1
ATOM 1702 O O . GLN A 1 236 ? 28.734 -8.552 -19.415 1.00 90.56 236 GLN A O 1
ATOM 1707 N N . VAL A 1 237 ? 28.377 -9.381 -17.373 1.00 88.44 237 VAL A N 1
ATOM 1708 C CA . VAL A 1 237 ? 27.531 -10.493 -17.818 1.00 88.44 237 VAL A CA 1
ATOM 1709 C C . VAL A 1 237 ? 26.216 -10.387 -17.065 1.00 88.44 237 VAL A C 1
ATOM 1711 O O . VAL A 1 237 ? 26.224 -10.381 -15.822 1.00 88.44 237 VAL A O 1
ATOM 1714 N N . ASP A 1 238 ? 25.120 -10.317 -17.820 1.00 87.75 238 ASP A N 1
ATOM 1715 C CA . ASP A 1 238 ? 23.743 -10.191 -17.344 1.00 87.75 238 ASP A CA 1
ATOM 1716 C C . ASP A 1 238 ? 23.538 -9.007 -16.365 1.00 87.75 238 ASP A C 1
ATOM 1718 O O . ASP A 1 238 ? 22.795 -9.105 -15.372 1.00 87.75 238 ASP A O 1
ATOM 1722 N N . GLU A 1 239 ? 24.245 -7.888 -16.547 1.00 87.94 239 GLU A N 1
ATOM 1723 C CA . GLU A 1 239 ? 24.132 -6.753 -15.634 1.00 87.94 239 GLU A CA 1
ATOM 1724 C C . GLU A 1 239 ? 22.780 -6.046 -15.744 1.00 87.94 239 GLU A C 1
ATOM 1726 O O . GLU A 1 239 ? 22.140 -5.968 -16.788 1.00 87.94 239 GLU A O 1
ATOM 1731 N N . GLY A 1 240 ? 22.300 -5.540 -14.607 1.00 84.88 240 GLY A N 1
ATOM 1732 C CA . GLY A 1 240 ? 20.975 -4.924 -14.526 1.00 84.88 240 GLY A CA 1
ATOM 1733 C C . GLY A 1 240 ? 19.800 -5.905 -14.647 1.00 84.88 240 GLY A C 1
ATOM 1734 O O . GLY A 1 240 ? 18.666 -5.476 -14.453 1.00 84.88 240 GLY A O 1
ATOM 1735 N N . LEU A 1 241 ? 20.044 -7.200 -14.895 1.00 85.62 241 LEU A N 1
ATOM 1736 C CA . LEU A 1 241 ? 19.004 -8.236 -14.982 1.00 85.62 241 LEU A CA 1
ATOM 1737 C C . LEU A 1 241 ? 18.814 -9.047 -13.699 1.00 85.62 241 LEU A C 1
ATOM 1739 O O . LEU A 1 241 ? 17.834 -9.781 -13.569 1.00 85.62 241 LEU A O 1
ATOM 1743 N N . LYS A 1 242 ? 19.755 -8.966 -12.754 1.00 84.00 242 LYS A N 1
ATOM 1744 C CA . LYS A 1 242 ? 19.663 -9.730 -11.508 1.00 84.00 242 LYS A CA 1
ATOM 1745 C C . LYS A 1 242 ? 18.590 -9.150 -10.599 1.00 84.00 242 LYS A C 1
ATOM 1747 O O . LYS A 1 242 ? 18.621 -7.965 -10.270 1.00 84.00 242 LYS A O 1
ATOM 1752 N N .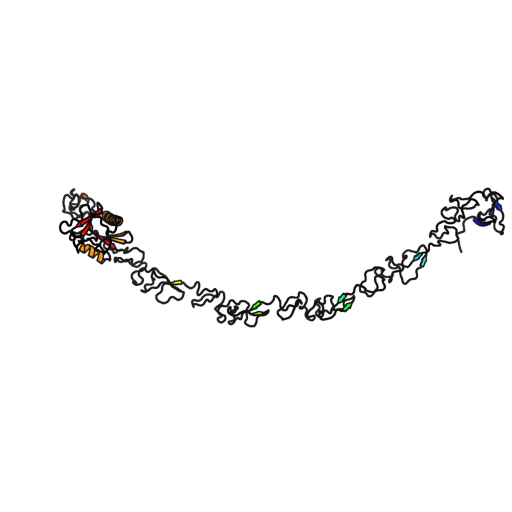 GLN A 1 243 ? 17.700 -10.015 -10.141 1.00 88.06 243 GLN A N 1
ATOM 1753 C CA . GLN A 1 243 ? 16.694 -9.704 -9.139 1.00 88.06 243 GLN A CA 1
ATOM 1754 C C . GLN A 1 243 ? 16.670 -10.788 -8.066 1.00 88.06 243 GLN A C 1
ATOM 1756 O O . GLN A 1 243 ? 17.224 -11.878 -8.239 1.00 88.06 243 GLN A O 1
ATOM 1761 N N . ASP A 1 244 ? 16.067 -10.452 -6.936 1.00 92.06 244 ASP A N 1
ATOM 1762 C CA . ASP A 1 244 ? 15.929 -11.371 -5.820 1.00 92.06 244 ASP A CA 1
ATOM 1763 C C . ASP A 1 244 ? 14.770 -12.336 -6.085 1.00 92.06 244 ASP A C 1
ATOM 1765 O O . ASP A 1 244 ? 13.681 -11.931 -6.501 1.00 92.06 244 ASP A O 1
ATOM 1769 N N . TYR A 1 245 ? 15.029 -13.621 -5.856 1.00 93.50 245 TYR A N 1
ATOM 1770 C CA . TYR A 1 245 ? 14.030 -14.678 -5.902 1.00 93.50 245 TYR A CA 1
ATOM 1771 C C . TYR A 1 245 ? 13.990 -15.422 -4.569 1.00 93.50 245 TYR A C 1
ATOM 1773 O O . TYR A 1 245 ? 15.041 -15.701 -3.983 1.00 93.50 245 TYR A O 1
ATOM 1781 N N . TRP A 1 246 ? 12.792 -15.816 -4.152 1.00 95.62 246 TRP A N 1
ATOM 1782 C CA . TRP A 1 246 ? 12.500 -16.620 -2.966 1.00 95.62 246 TRP A CA 1
ATOM 1783 C C . TRP A 1 246 ? 11.884 -17.958 -3.381 1.00 95.62 246 TRP A C 1
ATOM 1785 O O . TRP A 1 246 ? 11.201 -17.989 -4.406 1.00 95.62 246 TRP A O 1
ATOM 1795 N N . PRO A 1 247 ? 12.137 -19.059 -2.654 1.00 94.94 247 PRO A N 1
ATOM 1796 C CA . PRO A 1 247 ? 11.426 -20.312 -2.892 1.00 94.94 247 PRO A CA 1
ATOM 1797 C C . PRO A 1 247 ? 9.933 -20.114 -2.603 1.00 94.94 247 PRO A C 1
ATOM 1799 O O . PRO A 1 247 ? 9.605 -19.354 -1.704 1.00 94.94 247 PRO A O 1
ATOM 1802 N N . ASP A 1 248 ? 9.085 -20.771 -3.387 1.00 95.38 248 ASP A N 1
ATOM 1803 C CA . ASP A 1 248 ? 7.623 -20.800 -3.249 1.00 95.38 248 ASP A CA 1
ATOM 1804 C C . ASP A 1 248 ? 7.216 -22.272 -3.080 1.00 95.38 248 ASP A C 1
ATOM 1806 O O . ASP A 1 248 ? 7.150 -23.049 -4.047 1.00 95.38 248 ASP A O 1
ATOM 1810 N N . GLY A 1 249 ? 7.113 -22.697 -1.821 1.00 94.62 249 GLY A N 1
ATOM 1811 C CA . GLY A 1 249 ? 6.949 -24.090 -1.419 1.00 94.62 249 GLY A CA 1
ATOM 1812 C C . GLY A 1 249 ? 5.552 -24.655 -1.667 1.00 94.62 249 GLY A C 1
ATOM 1813 O O . GLY A 1 249 ? 5.415 -25.857 -1.942 1.00 94.62 249 GLY A O 1
ATOM 1814 N N . ASP A 1 250 ? 4.526 -23.812 -1.607 1.00 94.94 250 ASP A N 1
ATOM 1815 C CA . ASP A 1 250 ? 3.120 -24.193 -1.740 1.00 94.94 250 ASP A CA 1
ATOM 1816 C C . ASP A 1 250 ? 2.464 -23.757 -3.066 1.00 94.94 250 ASP A C 1
ATOM 1818 O O . ASP A 1 250 ? 1.343 -24.189 -3.372 1.00 94.94 250 ASP A O 1
ATOM 1822 N N . ALA A 1 251 ? 3.215 -23.037 -3.903 1.00 94.38 251 ALA A N 1
ATOM 1823 C CA . ALA A 1 251 ? 2.868 -22.580 -5.241 1.00 94.38 251 ALA A CA 1
ATOM 1824 C C . ALA A 1 251 ? 1.733 -21.545 -5.283 1.00 94.38 251 ALA A C 1
ATOM 1826 O O . ALA A 1 251 ? 0.887 -21.587 -6.192 1.00 94.38 251 ALA A O 1
ATOM 1827 N N . ASP A 1 252 ? 1.698 -20.624 -4.323 1.00 94.31 252 ASP A N 1
ATOM 1828 C CA . ASP A 1 252 ? 0.685 -19.574 -4.240 1.00 94.31 252 ASP A CA 1
ATOM 1829 C C . ASP A 1 252 ? 1.091 -18.229 -4.882 1.00 94.31 252 ASP A C 1
ATOM 1831 O O . ASP A 1 252 ? 0.239 -17.353 -5.096 1.00 94.31 252 ASP A O 1
ATOM 1835 N N . GLY A 1 253 ? 2.360 -18.108 -5.286 1.00 93.69 253 GLY A N 1
ATOM 1836 C CA . GLY A 1 253 ? 2.931 -16.929 -5.935 1.00 93.69 253 GLY A CA 1
ATOM 1837 C C . GLY A 1 253 ? 3.687 -15.977 -5.002 1.00 93.69 253 GLY A C 1
ATOM 1838 O O . GLY A 1 253 ? 4.239 -14.981 -5.491 1.00 93.69 253 GLY A O 1
ATOM 1839 N N . TYR A 1 254 ? 3.729 -16.265 -3.706 1.00 96.06 254 TYR A N 1
ATOM 1840 C CA . TYR A 1 254 ? 4.549 -15.604 -2.701 1.00 96.06 254 TYR A CA 1
ATOM 1841 C C . TYR A 1 254 ? 5.610 -16.593 -2.209 1.00 96.06 254 TYR A C 1
ATOM 1843 O O . TYR A 1 254 ? 5.475 -17.793 -2.382 1.00 96.06 254 TYR A O 1
ATOM 1851 N N . GLY A 1 255 ? 6.752 -16.081 -1.761 1.00 94.44 255 GLY A N 1
ATOM 1852 C CA . GLY A 1 255 ? 7.877 -16.917 -1.358 1.00 94.44 255 GLY A CA 1
ATOM 1853 C C . GLY A 1 255 ? 8.281 -16.688 0.086 1.00 94.44 255 GLY A C 1
ATOM 1854 O O . GLY A 1 255 ? 8.037 -15.611 0.638 1.00 94.44 255 GLY A O 1
ATOM 1855 N N . ASP A 1 256 ? 8.956 -17.680 0.660 1.00 94.75 256 ASP A N 1
ATOM 1856 C CA . ASP A 1 256 ? 9.302 -17.745 2.082 1.00 94.75 256 ASP A CA 1
ATOM 1857 C C . ASP A 1 256 ? 10.092 -16.523 2.573 1.00 94.75 256 ASP A C 1
ATOM 1859 O O . ASP A 1 256 ? 11.285 -16.360 2.281 1.00 94.75 256 ASP A O 1
ATOM 1863 N N . THR A 1 257 ? 9.464 -15.700 3.417 1.00 91.62 257 THR A N 1
ATOM 1864 C CA . THR A 1 257 ? 10.114 -14.536 4.034 1.00 91.62 257 THR A CA 1
ATOM 1865 C C . THR A 1 257 ? 11.278 -14.909 4.962 1.00 91.62 257 THR A C 1
ATOM 1867 O O . THR A 1 257 ? 12.100 -14.046 5.289 1.00 91.62 257 THR A O 1
ATOM 1870 N N . ASN A 1 258 ? 11.361 -16.161 5.422 1.00 90.31 258 ASN A N 1
ATOM 1871 C CA . ASN A 1 258 ? 12.394 -16.640 6.341 1.00 90.31 258 ASN A CA 1
ATOM 1872 C C . ASN A 1 258 ? 13.659 -17.120 5.618 1.00 90.31 258 ASN A C 1
ATOM 1874 O O . ASN A 1 258 ? 14.669 -17.420 6.268 1.00 90.31 258 ASN A O 1
ATOM 1878 N N . VAL A 1 259 ? 13.633 -17.182 4.286 1.00 92.19 259 VAL A N 1
ATOM 1879 C CA . VAL A 1 259 ? 14.768 -17.593 3.461 1.00 92.19 259 VAL A CA 1
ATOM 1880 C C . VAL A 1 259 ? 15.431 -16.371 2.835 1.00 92.19 259 VAL A C 1
ATOM 1882 O O . VAL A 1 259 ? 14.790 -15.508 2.240 1.00 92.19 259 VAL A O 1
ATOM 1885 N N . THR A 1 260 ? 16.762 -16.297 2.936 1.00 91.44 260 THR A N 1
ATOM 1886 C CA . THR A 1 260 ? 17.537 -15.281 2.214 1.00 91.44 260 THR A CA 1
ATOM 1887 C C . THR A 1 260 ? 17.367 -15.490 0.705 1.00 91.44 260 THR A C 1
ATOM 1889 O O . THR A 1 260 ? 17.690 -16.583 0.225 1.00 91.44 260 THR A O 1
ATOM 1892 N N . PRO A 1 261 ? 16.933 -14.469 -0.057 1.00 92.31 261 PRO A N 1
ATOM 1893 C CA . PRO A 1 261 ? 16.725 -14.615 -1.488 1.00 92.31 261 PRO A CA 1
ATOM 1894 C C . PRO A 1 261 ? 18.019 -14.907 -2.237 1.00 92.31 261 PRO A C 1
ATOM 1896 O O . PRO A 1 261 ? 19.122 -14.539 -1.816 1.00 92.31 261 PRO A O 1
ATOM 1899 N N . THR A 1 262 ? 17.873 -15.525 -3.405 1.00 90.75 262 THR A N 1
ATOM 1900 C CA . THR A 1 262 ? 18.971 -15.669 -4.358 1.00 90.75 262 THR A CA 1
ATOM 1901 C C . THR A 1 262 ? 18.909 -14.553 -5.394 1.00 90.75 262 THR A C 1
ATOM 1903 O O . THR A 1 262 ? 17.905 -14.377 -6.079 1.00 90.75 262 THR A O 1
ATOM 1906 N N . ASN A 1 263 ? 20.002 -13.799 -5.520 1.00 87.50 263 ASN A N 1
ATOM 1907 C CA . ASN A 1 263 ? 20.126 -12.734 -6.510 1.00 87.50 263 ASN A CA 1
ATOM 1908 C C . ASN A 1 263 ? 20.646 -13.319 -7.832 1.00 87.50 263 ASN A C 1
ATOM 1910 O O . ASN A 1 263 ? 21.848 -13.555 -7.997 1.00 87.50 263 ASN A O 1
ATOM 1914 N N . THR A 1 264 ? 19.732 -13.620 -8.752 1.00 85.25 264 THR A N 1
ATOM 1915 C CA . THR A 1 264 ? 20.034 -14.265 -10.041 1.00 85.25 264 THR A CA 1
ATOM 1916 C C . THR A 1 264 ? 19.242 -13.596 -11.162 1.00 85.25 264 THR A C 1
ATOM 1918 O O . THR A 1 264 ? 18.359 -12.787 -10.898 1.00 85.25 264 THR A O 1
ATOM 1921 N N . CYS A 1 265 ? 19.574 -13.859 -12.425 1.00 82.00 265 CYS A N 1
ATOM 1922 C CA . CYS A 1 265 ? 18.879 -13.226 -13.550 1.00 82.00 265 CYS A CA 1
ATOM 1923 C C . CYS A 1 265 ? 17.639 -14.012 -14.025 1.00 82.00 265 CYS A C 1
ATOM 1925 O O . CYS A 1 265 ? 16.751 -13.440 -14.650 1.00 82.00 265 CYS A O 1
ATOM 1927 N N . ALA A 1 266 ? 17.524 -15.301 -13.681 1.00 81.00 266 ALA A N 1
ATOM 1928 C CA . ALA A 1 266 ? 16.373 -16.141 -14.011 1.00 81.00 266 ALA A CA 1
ATOM 1929 C C . ALA A 1 266 ? 15.907 -16.929 -12.780 1.00 81.00 266 ALA A C 1
ATOM 1931 O O . ALA A 1 266 ? 16.753 -17.433 -12.035 1.00 81.00 266 ALA A O 1
ATOM 1932 N N . PRO A 1 267 ? 14.584 -17.089 -12.586 1.00 80.56 267 PRO A N 1
ATOM 1933 C CA . PRO A 1 267 ? 14.057 -17.849 -11.467 1.00 80.56 267 PRO A CA 1
ATOM 1934 C C . PRO A 1 267 ? 14.451 -19.318 -11.599 1.00 80.56 267 PRO A C 1
ATOM 1936 O O . PRO A 1 267 ? 14.363 -19.920 -12.675 1.00 80.56 267 PRO A O 1
ATOM 1939 N N . GLN A 1 268 ? 14.821 -19.928 -10.479 1.00 85.44 268 GLN A N 1
ATOM 1940 C CA . GLN A 1 268 ? 14.797 -21.381 -10.377 1.00 85.44 268 GLN A CA 1
ATOM 1941 C C . GLN A 1 268 ? 13.335 -21.865 -10.420 1.00 85.44 268 GLN A C 1
ATOM 1943 O O . GLN A 1 268 ? 12.411 -21.141 -10.060 1.00 85.44 268 GLN A O 1
ATOM 1948 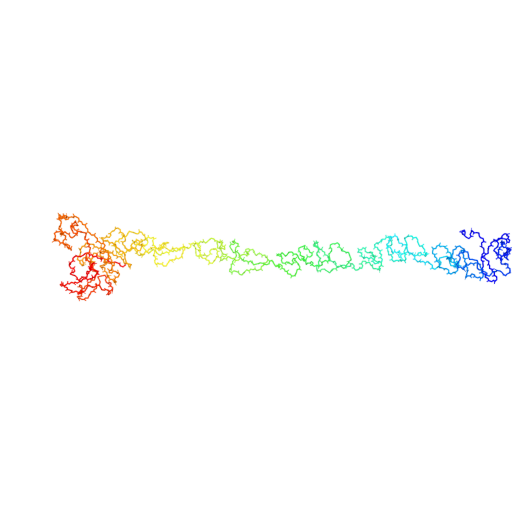N N . SER A 1 269 ? 13.098 -23.094 -10.885 1.00 88.94 269 SER A N 1
ATOM 1949 C CA . SER A 1 269 ? 11.742 -23.664 -10.877 1.00 88.94 269 SER A CA 1
ATOM 1950 C C . SER A 1 269 ? 11.195 -23.697 -9.446 1.00 88.94 269 SER A C 1
ATOM 1952 O O . SER A 1 269 ? 11.841 -24.283 -8.580 1.00 88.94 269 SER A O 1
ATOM 1954 N N . GLY A 1 270 ? 10.006 -23.128 -9.224 1.00 88.56 270 GLY A N 1
ATOM 1955 C CA . GLY A 1 270 ? 9.396 -23.018 -7.889 1.00 88.56 270 GLY A CA 1
ATOM 1956 C C . GLY A 1 270 ? 9.939 -21.859 -7.050 1.00 88.56 270 GLY A C 1
ATOM 1957 O O . GLY A 1 270 ? 9.972 -21.967 -5.834 1.00 88.56 270 GLY A O 1
ATOM 1958 N N . TRP A 1 271 ? 10.451 -20.805 -7.690 1.00 93.56 271 TRP A N 1
ATOM 1959 C CA . TRP A 1 271 ? 10.872 -19.574 -7.027 1.00 93.56 271 TRP A CA 1
ATOM 1960 C C . TRP A 1 271 ? 10.134 -18.373 -7.623 1.00 93.56 271 TRP A C 1
ATOM 1962 O O . TRP A 1 271 ? 9.873 -18.332 -8.830 1.00 93.56 271 TRP A O 1
ATOM 1972 N N . VAL A 1 272 ? 9.849 -17.376 -6.791 1.00 94.38 272 VAL A N 1
ATOM 1973 C CA . VAL A 1 272 ? 9.079 -16.171 -7.126 1.00 94.38 272 VAL A CA 1
ATOM 1974 C C . VAL A 1 272 ? 9.823 -14.904 -6.719 1.00 94.38 272 VAL A C 1
ATOM 1976 O O . VAL A 1 272 ? 10.768 -14.935 -5.939 1.00 94.38 272 VAL A O 1
ATOM 1979 N N . THR A 1 273 ? 9.413 -13.759 -7.261 1.00 93.94 273 THR A N 1
ATOM 1980 C CA . THR A 1 273 ? 10.051 -12.454 -7.003 1.00 93.94 273 THR A CA 1
ATOM 1981 C C . THR A 1 273 ? 9.505 -11.734 -5.772 1.00 93.94 273 THR A C 1
ATOM 1983 O O . THR A 1 273 ? 9.939 -10.626 -5.474 1.00 93.94 273 THR A O 1
ATOM 1986 N N . ASN A 1 274 ? 8.500 -12.299 -5.102 1.00 93.81 274 ASN A N 1
ATOM 1987 C CA . ASN A 1 274 ? 7.844 -11.675 -3.960 1.00 93.81 274 ASN A CA 1
ATOM 1988 C C . ASN A 1 274 ? 7.998 -12.541 -2.709 1.00 93.81 274 ASN A C 1
ATOM 1990 O O . ASN A 1 274 ? 7.183 -13.421 -2.476 1.00 93.81 274 ASN A O 1
ATOM 1994 N N . GLY A 1 275 ? 9.021 -12.273 -1.901 1.00 93.69 275 GLY A N 1
ATOM 1995 C CA . GLY A 1 275 ? 9.322 -13.027 -0.678 1.00 93.69 275 GLY A CA 1
ATOM 1996 C C . GLY A 1 275 ? 8.516 -12.631 0.556 1.00 93.69 275 GLY A C 1
ATOM 1997 O O . GLY A 1 275 ? 9.108 -12.458 1.617 1.00 93.69 275 GLY A O 1
ATOM 1998 N N . SER A 1 276 ? 7.219 -12.366 0.403 1.00 94.69 276 SER A N 1
ATOM 1999 C CA . SER A 1 276 ? 6.373 -11.842 1.485 1.00 94.69 276 SER A CA 1
ATOM 2000 C C . SER A 1 276 ? 5.472 -12.908 2.120 1.00 94.69 276 SER A C 1
ATOM 2002 O O . SER A 1 276 ? 4.519 -12.543 2.800 1.00 94.69 276 SER A O 1
ATOM 2004 N N . ASP A 1 277 ? 5.735 -14.196 1.891 1.00 96.00 277 ASP A N 1
ATOM 2005 C CA . ASP A 1 277 ? 4.969 -15.277 2.511 1.00 96.00 277 ASP A CA 1
ATOM 2006 C C . ASP A 1 277 ? 5.458 -15.548 3.940 1.00 96.00 277 ASP A C 1
ATOM 2008 O O . ASP A 1 277 ? 6.649 -15.779 4.170 1.00 96.00 277 ASP A O 1
ATOM 2012 N N . CYS A 1 278 ? 4.540 -15.488 4.904 1.00 94.19 278 CYS A N 1
ATOM 2013 C CA . CYS A 1 278 ? 4.809 -15.759 6.309 1.00 94.19 278 CYS A CA 1
ATOM 2014 C C . CYS A 1 278 ? 4.698 -17.252 6.685 1.00 94.19 278 CYS A C 1
ATOM 2016 O O . CYS A 1 278 ? 5.276 -17.638 7.707 1.00 94.19 278 CYS A O 1
ATOM 2018 N N . ASP A 1 279 ? 4.050 -18.092 5.866 1.00 94.75 279 ASP A N 1
ATOM 2019 C CA . ASP A 1 279 ? 4.045 -19.559 5.967 1.00 94.75 279 ASP A CA 1
ATOM 2020 C C . ASP A 1 279 ? 4.010 -20.215 4.572 1.00 94.75 279 ASP A C 1
ATOM 2022 O O . ASP A 1 279 ? 2.978 -20.708 4.122 1.00 94.75 279 ASP A O 1
ATOM 2026 N N . ASP A 1 280 ? 5.195 -20.338 3.964 1.00 94.75 280 ASP A N 1
ATOM 2027 C CA . ASP A 1 280 ? 5.466 -20.916 2.627 1.00 94.75 280 ASP A CA 1
ATOM 2028 C C . ASP A 1 280 ? 5.105 -22.415 2.477 1.00 94.75 280 ASP A C 1
ATOM 2030 O O . ASP A 1 280 ? 5.488 -23.098 1.521 1.00 94.75 280 ASP A O 1
ATOM 2034 N N . THR A 1 281 ? 4.435 -22.995 3.474 1.00 95.50 281 THR A N 1
ATOM 2035 C CA . THR A 1 281 ? 3.961 -24.381 3.450 1.00 95.50 281 THR A CA 1
ATOM 2036 C C . THR A 1 281 ? 2.446 -24.498 3.286 1.00 95.50 281 THR A C 1
ATOM 2038 O O . THR A 1 281 ? 1.940 -25.622 3.136 1.00 95.50 281 THR A O 1
ATOM 2041 N N . VAL A 1 282 ? 1.711 -23.379 3.305 1.00 95.38 282 VAL A N 1
ATOM 2042 C CA . VAL A 1 282 ? 0.246 -23.340 3.352 1.00 95.38 282 VAL A CA 1
ATOM 2043 C C . VAL A 1 282 ? -0.328 -22.306 2.380 1.00 95.38 282 VAL A C 1
ATOM 2045 O O . VAL A 1 282 ? -0.527 -21.154 2.738 1.00 95.38 282 VAL A O 1
ATOM 2048 N N . PHE A 1 283 ? -0.835 -22.784 1.235 1.00 94.69 283 PHE A N 1
ATOM 2049 C CA . PHE A 1 283 ? -1.386 -21.960 0.138 1.00 94.69 283 PHE A CA 1
ATOM 2050 C C . PHE A 1 283 ? -2.449 -20.917 0.542 1.00 94.69 283 PHE A C 1
ATOM 2052 O O . PHE A 1 283 ? -2.845 -20.080 -0.264 1.00 94.69 283 PHE A O 1
ATOM 2059 N N . ALA A 1 284 ? -3.045 -21.000 1.732 1.00 94.62 284 ALA A N 1
ATOM 2060 C CA . ALA A 1 284 ? -4.041 -20.038 2.204 1.00 94.62 284 ALA A CA 1
ATOM 2061 C C . ALA A 1 284 ? -3.435 -18.848 2.969 1.00 94.62 284 ALA A C 1
ATOM 2063 O O . ALA A 1 284 ? -4.105 -17.821 3.050 1.00 94.62 284 ALA A O 1
ATOM 2064 N N . ILE A 1 285 ? -2.216 -18.982 3.493 1.00 95.75 285 ILE A N 1
ATOM 2065 C CA . ILE A 1 285 ? -1.539 -17.980 4.312 1.00 95.75 285 ILE A CA 1
ATOM 2066 C C . ILE A 1 285 ? -0.628 -17.180 3.390 1.00 95.75 285 ILE A C 1
ATOM 2068 O O . ILE A 1 285 ? 0.340 -17.716 2.886 1.00 95.75 285 ILE A O 1
ATOM 2072 N N . LYS A 1 286 ? -1.000 -15.936 3.083 1.00 95.62 286 LYS A N 1
ATOM 2073 C CA . LYS A 1 286 ? -0.242 -15.073 2.167 1.00 95.62 286 LYS A CA 1
ATOM 2074 C C . LYS A 1 286 ? -0.643 -13.611 2.309 1.00 95.62 286 LYS A C 1
ATOM 2076 O O . LYS A 1 286 ? -1.789 -13.340 2.670 1.00 95.62 286 LYS A O 1
ATOM 2081 N N . PRO A 1 287 ? 0.178 -12.662 1.832 1.00 96.38 287 PRO A N 1
ATOM 2082 C CA . PRO A 1 287 ? -0.188 -11.253 1.745 1.00 96.38 287 PRO A CA 1
ATOM 2083 C C . PRO A 1 287 ? -1.579 -10.984 1.158 1.00 96.38 287 PRO A C 1
ATOM 2085 O O . PRO A 1 287 ? -1.845 -11.238 -0.021 1.00 96.38 287 PRO A O 1
ATOM 2088 N N . GLY A 1 288 ? -2.455 -10.392 1.970 1.00 91.12 288 GLY A N 1
ATOM 2089 C CA . GLY A 1 288 ? -3.805 -9.996 1.558 1.00 91.12 288 GLY A CA 1
ATOM 2090 C C . GLY A 1 288 ? -4.823 -11.138 1.475 1.00 91.12 288 GLY A C 1
ATOM 2091 O O . GLY A 1 288 ? -5.880 -10.956 0.859 1.00 91.12 288 GLY A O 1
ATOM 2092 N N . ALA A 1 289 ? -4.535 -12.298 2.073 1.00 93.62 289 ALA A N 1
ATOM 2093 C CA . ALA A 1 289 ? -5.558 -13.302 2.342 1.00 93.62 289 ALA A CA 1
ATOM 2094 C C . ALA A 1 289 ? -6.676 -12.741 3.245 1.00 93.62 289 ALA A C 1
ATOM 2096 O O . ALA A 1 289 ? -6.578 -11.658 3.820 1.00 93.62 289 ALA A O 1
ATOM 2097 N N . VAL A 1 290 ? -7.791 -13.464 3.329 1.00 91.69 290 VAL A N 1
ATOM 2098 C CA . VAL A 1 290 ? -8.867 -13.123 4.266 1.00 91.69 290 VAL A CA 1
ATOM 2099 C C . VAL A 1 290 ? -8.578 -13.827 5.580 1.00 91.69 290 VAL A C 1
ATOM 2101 O O . VAL A 1 290 ? -8.430 -15.048 5.572 1.00 91.69 290 VAL A O 1
ATOM 2104 N N . GLU A 1 291 ? -8.574 -13.071 6.674 1.00 91.62 291 GLU A N 1
ATOM 2105 C CA . GLU A 1 291 ? -8.448 -13.621 8.022 1.00 91.62 291 GLU A CA 1
ATOM 2106 C C . GLU A 1 291 ? -9.543 -14.647 8.318 1.00 91.62 291 GLU A C 1
ATOM 2108 O O . GLU A 1 291 ? -10.721 -14.487 7.962 1.00 91.62 291 GLU A O 1
ATOM 2113 N N . VAL A 1 292 ? -9.145 -15.706 9.007 1.00 90.06 292 VAL A N 1
ATOM 2114 C CA . VAL A 1 292 ? -10.001 -16.744 9.557 1.00 90.06 292 VAL A CA 1
ATOM 2115 C C . VAL A 1 292 ? -9.671 -16.841 11.033 1.00 90.06 292 VAL A C 1
ATOM 2117 O O . VAL A 1 292 ? -8.515 -16.877 11.393 1.00 90.06 292 VAL A O 1
ATOM 2120 N N . CYS A 1 293 ? -10.695 -16.933 11.881 1.00 88.25 293 CYS A N 1
ATOM 2121 C CA . CYS A 1 293 ? -10.521 -17.023 13.328 1.00 88.25 293 CYS A CA 1
ATOM 2122 C C . CYS A 1 293 ? -9.851 -18.348 13.752 1.00 88.25 293 CYS A C 1
ATOM 2124 O O . CYS A 1 293 ? -10.538 -19.311 14.120 1.00 88.25 293 CYS A O 1
ATOM 2126 N N . ASP A 1 294 ? -8.526 -18.414 13.675 1.00 88.94 294 ASP A N 1
ATOM 2127 C CA . ASP A 1 294 ? -7.719 -19.593 13.989 1.00 88.94 294 ASP A CA 1
ATOM 2128 C C . ASP A 1 294 ? -6.425 -19.275 14.766 1.00 88.94 294 ASP A C 1
ATOM 2130 O O . ASP A 1 294 ? -5.715 -20.203 15.171 1.00 88.94 294 ASP A O 1
ATOM 2134 N N . ASN A 1 295 ? -6.208 -18.007 15.141 1.00 88.56 295 ASN A N 1
ATOM 2135 C CA . ASN A 1 295 ? -4.998 -17.483 15.788 1.00 88.56 295 ASN A CA 1
ATOM 2136 C C . ASN A 1 295 ? -3.739 -17.543 14.905 1.00 88.56 295 ASN A C 1
ATOM 2138 O O . ASN A 1 295 ? -2.621 -17.590 15.436 1.00 88.56 295 ASN A O 1
ATOM 2142 N N . VAL A 1 296 ? -3.903 -17.561 13.585 1.00 91.62 296 VAL A N 1
ATOM 2143 C CA . VAL A 1 296 ? -2.827 -17.421 12.604 1.00 91.62 296 VAL A CA 1
ATOM 2144 C C . VAL A 1 296 ? -3.021 -16.099 11.865 1.00 91.62 296 VAL A C 1
ATOM 2146 O O . VAL A 1 296 ? -4.138 -15.727 11.545 1.00 91.62 296 VAL A O 1
ATOM 2149 N N . ASP A 1 297 ? -1.929 -15.385 11.606 1.00 93.31 297 ASP A N 1
ATOM 2150 C CA . ASP A 1 297 ? -1.920 -14.235 10.694 1.00 93.31 297 ASP A CA 1
ATOM 2151 C C . ASP A 1 297 ? -2.036 -14.783 9.264 1.00 93.31 297 ASP A C 1
ATOM 2153 O O . ASP A 1 297 ? -1.044 -15.240 8.688 1.00 93.31 297 ASP A O 1
ATOM 2157 N N . ASN A 1 298 ? -3.257 -14.877 8.728 1.00 94.44 298 ASN A N 1
ATOM 2158 C CA . ASN A 1 298 ? -3.461 -15.486 7.415 1.00 94.44 298 ASN A CA 1
ATOM 2159 C C . ASN A 1 298 ? -3.017 -14.550 6.293 1.00 94.44 298 ASN A C 1
ATOM 2161 O O . ASN A 1 298 ? -2.660 -15.023 5.213 1.00 94.44 298 ASN A O 1
ATOM 2165 N N . ASN A 1 299 ? -3.081 -13.240 6.513 1.00 94.75 299 ASN A N 1
ATOM 2166 C CA . ASN A 1 299 ? -2.823 -12.241 5.493 1.00 94.75 299 ASN A CA 1
ATOM 2167 C C . ASN A 1 299 ? -1.417 -11.625 5.542 1.00 94.75 299 ASN A C 1
ATOM 2169 O O . ASN A 1 299 ? -1.122 -10.742 4.729 1.00 94.75 299 ASN A O 1
ATOM 2173 N N . CYS A 1 300 ? -0.570 -12.114 6.446 1.00 94.25 300 CYS A N 1
ATOM 2174 C CA . CYS A 1 300 ? 0.808 -11.706 6.680 1.00 94.25 300 CYS A CA 1
ATOM 2175 C C . CYS A 1 300 ? 0.977 -10.196 6.951 1.00 94.25 300 CYS A C 1
ATOM 2177 O O . CYS A 1 300 ? 1.975 -9.599 6.526 1.00 94.25 300 CYS A O 1
ATOM 2179 N N . ASP A 1 301 ? 0.018 -9.550 7.624 1.00 94.00 301 ASP A N 1
ATOM 2180 C CA . ASP A 1 301 ? 0.068 -8.117 7.955 1.00 94.00 301 ASP A CA 1
ATOM 2181 C C . ASP A 1 301 ? 0.593 -7.816 9.372 1.00 94.00 301 ASP A C 1
ATOM 2183 O O . ASP A 1 301 ? 0.693 -6.645 9.760 1.00 94.00 301 ASP A O 1
ATOM 2187 N N . THR A 1 302 ? 1.016 -8.851 10.106 1.00 92.38 302 THR A N 1
ATOM 2188 C CA . THR A 1 302 ? 1.495 -8.855 11.501 1.00 92.38 302 THR A CA 1
ATOM 2189 C C . THR A 1 302 ? 0.418 -8.713 12.575 1.00 92.38 302 THR A C 1
ATOM 2191 O O . THR A 1 302 ? 0.744 -8.686 13.771 1.00 92.38 302 THR A O 1
ATOM 2194 N N . GLN A 1 303 ? -0.847 -8.626 12.182 1.00 91.06 303 GLN A N 1
ATOM 2195 C CA . GLN A 1 303 ? -1.996 -8.739 13.066 1.00 91.06 303 GLN A CA 1
ATOM 2196 C C . GLN A 1 303 ? -2.579 -10.150 12.942 1.00 91.06 303 GLN A C 1
ATOM 2198 O O . GLN A 1 303 ? -2.303 -10.881 12.005 1.00 91.06 303 GLN A O 1
ATOM 2203 N N . VAL A 1 304 ? -3.277 -10.591 13.985 1.00 89.62 304 VAL A N 1
ATOM 2204 C CA . VAL A 1 304 ? -3.856 -11.937 14.039 1.00 89.62 304 VAL A CA 1
ATOM 2205 C C . VAL A 1 304 ? -5.355 -11.778 14.223 1.00 89.62 304 VAL A C 1
ATOM 2207 O O . VAL A 1 304 ? -5.779 -11.119 15.182 1.00 89.62 304 VAL A O 1
ATOM 2210 N N . ASP A 1 305 ? -6.138 -12.392 13.334 1.00 89.69 305 ASP A N 1
ATOM 2211 C CA . ASP A 1 305 ? -7.602 -12.400 13.344 1.00 89.69 305 ASP A CA 1
ATOM 2212 C C . ASP A 1 305 ? -8.237 -10.985 13.320 1.00 89.69 305 ASP A C 1
ATOM 2214 O O . ASP A 1 305 ? -9.314 -10.748 13.902 1.00 89.69 305 ASP A O 1
ATOM 2218 N N . GLU A 1 306 ? -7.593 -9.989 12.702 1.00 88.81 306 GLU A N 1
ATOM 2219 C CA . GLU A 1 306 ? -8.102 -8.620 12.721 1.00 88.81 306 GLU A CA 1
ATOM 2220 C C . GLU A 1 306 ? -9.431 -8.476 11.967 1.00 88.81 306 GLU A C 1
ATOM 2222 O O . GLU A 1 306 ? -9.739 -9.138 10.978 1.00 88.81 306 GLU A O 1
ATOM 2227 N N . GLY A 1 307 ? -10.307 -7.621 12.501 1.00 84.56 307 GLY A N 1
ATOM 2228 C CA . GLY A 1 307 ? -11.678 -7.486 12.004 1.00 84.56 307 GLY A CA 1
ATOM 2229 C C . GLY A 1 307 ? -12.615 -8.652 12.355 1.00 84.56 307 GLY A C 1
ATOM 2230 O O . GLY A 1 307 ? -13.823 -8.507 12.155 1.00 84.56 307 GLY A O 1
ATOM 2231 N N . LEU A 1 308 ? -12.113 -9.758 12.924 1.00 85.19 308 LEU A N 1
ATOM 2232 C CA . LEU A 1 308 ? -12.928 -10.875 13.424 1.00 85.19 308 LEU A CA 1
ATOM 2233 C C . LEU A 1 308 ? -13.092 -10.882 14.949 1.00 85.19 308 LEU A C 1
ATOM 2235 O O . LEU A 1 308 ? -14.071 -11.430 15.464 1.00 85.19 308 LEU A O 1
ATOM 2239 N N . VAL A 1 309 ? -12.160 -10.274 15.682 1.00 83.38 309 VAL A N 1
ATOM 2240 C CA . VAL A 1 309 ? -12.220 -10.190 17.146 1.00 83.38 309 VAL A CA 1
ATOM 2241 C C . VAL A 1 309 ? -13.306 -9.225 17.642 1.00 83.38 309 VAL A C 1
ATOM 2243 O O . VAL A 1 309 ? -13.499 -8.134 17.104 1.00 83.38 309 VAL A O 1
ATOM 2246 N N . GLN A 1 310 ? -14.014 -9.616 18.704 1.00 85.31 310 GLN A N 1
ATOM 2247 C CA . GLN A 1 310 ? -15.007 -8.789 19.402 1.00 85.31 310 GLN A CA 1
ATOM 2248 C C . GLN A 1 310 ? -14.715 -8.760 20.906 1.00 85.31 310 GLN A C 1
ATOM 2250 O O . GLN A 1 310 ? -14.006 -9.621 21.428 1.00 85.31 310 GLN A O 1
ATOM 2255 N N . SER A 1 311 ? -15.259 -7.763 21.604 1.00 90.06 311 SER A N 1
ATOM 2256 C CA . SER A 1 311 ? -15.211 -7.697 23.066 1.00 90.06 311 SER A CA 1
ATOM 2257 C C . SER A 1 311 ? -16.267 -8.616 23.673 1.00 90.06 311 SER A C 1
ATOM 2259 O O . SER A 1 311 ? -17.447 -8.512 23.337 1.00 90.06 311 SER A O 1
ATOM 2261 N N . TYR A 1 312 ? -15.840 -9.472 24.596 1.00 91.81 312 TYR A N 1
ATOM 2262 C CA . TYR A 1 312 ? -16.700 -10.375 25.347 1.00 91.81 312 TYR A CA 1
ATOM 2263 C C . TYR A 1 312 ? -16.543 -10.149 26.852 1.00 91.81 312 TYR A C 1
ATOM 2265 O O . TYR A 1 312 ? -15.422 -10.053 27.357 1.00 91.81 312 TYR A O 1
ATOM 2273 N N . TRP A 1 313 ? -17.659 -10.115 27.572 1.00 94.31 313 TRP A N 1
ATOM 2274 C CA . TRP A 1 313 ? -17.737 -10.029 29.030 1.00 94.31 313 TRP A CA 1
ATOM 2275 C C . TRP A 1 313 ? -18.149 -11.384 29.607 1.00 94.31 313 TRP A C 1
ATOM 2277 O O . TRP A 1 313 ? -18.900 -12.100 28.941 1.00 94.31 313 TRP A O 1
ATOM 2287 N N . PRO A 1 314 ? -17.642 -11.766 30.791 1.00 93.12 314 PRO A N 1
ATOM 2288 C CA . PRO A 1 314 ? -18.093 -12.978 31.462 1.00 93.12 314 PRO A CA 1
ATOM 2289 C C . PRO A 1 314 ? -19.574 -12.829 31.828 1.00 93.12 314 PRO A C 1
ATOM 2291 O O . PRO A 1 314 ? -19.984 -11.736 32.195 1.00 93.12 314 PRO A O 1
ATOM 2294 N N . ASP A 1 315 ? -20.323 -13.915 31.681 1.00 93.50 315 ASP A N 1
ATOM 2295 C CA . ASP A 1 315 ? -21.732 -14.066 32.060 1.00 93.50 315 ASP A CA 1
ATOM 2296 C C . ASP A 1 315 ? -21.785 -15.252 33.033 1.00 93.50 315 ASP A C 1
ATOM 2298 O O . ASP A 1 315 ? -21.803 -16.423 32.625 1.00 93.50 315 ASP A O 1
ATOM 2302 N N . VAL A 1 316 ? -21.614 -14.961 34.327 1.00 93.38 316 VAL A N 1
ATOM 2303 C CA . VAL A 1 316 ? -21.424 -15.986 35.367 1.00 93.38 316 VAL A CA 1
ATOM 2304 C C . VAL A 1 316 ? -22.735 -16.687 35.730 1.00 93.38 316 VAL A C 1
ATOM 2306 O O . VAL A 1 316 ? -22.710 -17.886 36.041 1.00 93.38 316 VAL A O 1
ATOM 2309 N N . ASP A 1 317 ? -23.867 -15.990 35.675 1.00 92.50 317 ASP A N 1
ATOM 2310 C CA . ASP A 1 317 ? -25.181 -16.539 36.021 1.00 92.50 317 ASP A CA 1
ATOM 2311 C C . ASP A 1 317 ? -26.029 -17.013 34.823 1.00 92.50 317 ASP A C 1
ATOM 2313 O O . ASP A 1 317 ? -27.044 -17.694 35.026 1.00 92.50 317 ASP A O 1
ATOM 2317 N N . LEU A 1 318 ? -25.534 -16.801 33.600 1.00 92.31 318 LEU A N 1
ATOM 2318 C CA . LEU A 1 318 ? -26.062 -17.295 32.326 1.00 92.31 318 LEU A CA 1
ATOM 2319 C C . LEU A 1 318 ? -27.407 -16.693 31.922 1.00 92.31 318 LEU A C 1
ATOM 2321 O O . LEU A 1 318 ? -28.254 -17.389 31.341 1.00 92.31 318 LEU A O 1
ATOM 2325 N N . ASP A 1 319 ? -27.615 -15.415 32.212 1.00 92.38 319 ASP A N 1
ATOM 2326 C CA . ASP A 1 319 ? -28.838 -14.705 31.857 1.00 92.38 319 ASP A CA 1
ATOM 2327 C C . ASP A 1 319 ? -28.761 -13.931 30.524 1.00 92.38 319 ASP A C 1
ATOM 2329 O O . ASP A 1 319 ? -29.787 -13.456 30.013 1.00 92.38 319 ASP A O 1
ATOM 2333 N N . GLY A 1 320 ? -27.574 -13.913 29.906 1.00 91.62 320 GLY A N 1
ATOM 2334 C CA . GLY A 1 320 ? -27.300 -13.304 28.608 1.00 91.62 320 GLY A CA 1
ATOM 2335 C C . GLY A 1 320 ? -26.722 -11.890 28.672 1.00 91.62 320 GLY A C 1
ATOM 2336 O O . GLY A 1 320 ? -26.445 -11.311 27.613 1.00 91.62 320 GLY A O 1
ATOM 2337 N N . TYR A 1 321 ? -26.528 -11.341 29.867 1.00 94.50 321 TYR A N 1
ATOM 2338 C CA . TYR A 1 321 ? -25.827 -10.089 30.113 1.00 94.50 321 TYR A CA 1
ATOM 2339 C C . TYR A 1 321 ? -24.517 -10.388 30.838 1.00 94.50 321 TYR A C 1
ATOM 2341 O O . TYR A 1 321 ? -24.411 -11.346 31.581 1.00 94.50 321 TYR A O 1
ATOM 2349 N N . GLY A 1 322 ? -23.470 -9.637 30.508 1.00 93.06 322 GLY A N 1
ATOM 2350 C CA . GLY A 1 322 ? -22.153 -9.840 31.095 1.00 93.06 322 GLY A CA 1
ATOM 2351 C C . GLY A 1 322 ? -21.801 -8.728 32.065 1.00 93.06 322 GLY A C 1
ATOM 2352 O O . GLY A 1 322 ? -22.267 -7.593 31.916 1.00 93.06 322 GLY A O 1
ATOM 2353 N N . ALA A 1 323 ? -20.910 -9.028 33.002 1.00 94.06 323 ALA A N 1
ATOM 2354 C CA . ALA A 1 323 ? -20.509 -8.129 34.075 1.00 94.06 323 ALA A CA 1
ATOM 2355 C C . ALA A 1 323 ? -20.086 -6.729 33.585 1.00 94.06 323 ALA A C 1
ATOM 2357 O O . ALA A 1 323 ? -19.039 -6.556 32.952 1.00 94.06 323 ALA A O 1
ATOM 2358 N N . GLN A 1 324 ? -20.838 -5.699 33.980 1.00 91.94 324 GLN A N 1
ATOM 2359 C CA . GLN A 1 324 ? -20.637 -4.295 33.600 1.00 91.94 324 GLN A CA 1
ATOM 2360 C C . GLN A 1 324 ? -19.265 -3.742 34.008 1.00 91.94 324 GLN A C 1
ATOM 2362 O O . GLN A 1 324 ? -18.685 -2.907 33.314 1.00 91.94 324 GLN A O 1
ATOM 2367 N N . ASN A 1 325 ? -18.719 -4.232 35.123 1.00 87.19 325 ASN A N 1
ATOM 2368 C CA . ASN A 1 325 ? -17.449 -3.768 35.686 1.00 87.19 325 ASN A CA 1
ATOM 2369 C C . ASN A 1 325 ? -16.269 -4.716 35.409 1.00 87.19 325 ASN A C 1
ATOM 2371 O O . ASN A 1 325 ? -15.175 -4.512 35.944 1.00 87.19 325 ASN A O 1
ATOM 2375 N N . ALA A 1 326 ? -16.461 -5.754 34.589 1.00 90.25 326 ALA A N 1
ATOM 2376 C CA . ALA A 1 326 ? -15.381 -6.647 34.190 1.00 90.25 326 ALA A CA 1
ATOM 2377 C C . ALA A 1 326 ? -14.597 -6.088 32.994 1.00 90.25 326 ALA A C 1
ATOM 2379 O O . ALA A 1 326 ? -15.153 -5.491 32.071 1.00 90.25 326 ALA A O 1
ATOM 2380 N N . THR A 1 327 ? -13.284 -6.329 32.981 1.00 90.25 327 THR A N 1
ATOM 2381 C CA . THR A 1 327 ? -12.460 -6.083 31.793 1.00 90.25 327 THR A CA 1
ATOM 2382 C C . THR A 1 327 ? -12.832 -7.107 30.715 1.00 90.25 327 THR A C 1
ATOM 2384 O O . THR A 1 327 ? -12.675 -8.305 30.971 1.00 90.25 327 THR A O 1
ATOM 2387 N N . PRO A 1 328 ? -13.294 -6.685 29.524 1.00 90.81 328 PRO A N 1
ATOM 2388 C CA . PRO A 1 328 ? -13.655 -7.621 28.471 1.00 90.81 328 PRO A CA 1
ATOM 2389 C C . PRO A 1 328 ? -12.426 -8.326 27.897 1.00 90.81 328 PRO A C 1
ATOM 2391 O O . PRO A 1 328 ? -11.345 -7.742 27.783 1.00 90.81 328 PRO A O 1
ATOM 2394 N N . THR A 1 329 ? -12.619 -9.570 27.470 1.00 89.00 329 THR A N 1
ATOM 2395 C CA . THR A 1 329 ? -11.642 -10.300 26.659 1.00 89.00 329 THR A CA 1
ATOM 2396 C C . THR A 1 329 ? -11.920 -10.016 25.188 1.00 89.00 329 THR A C 1
ATOM 2398 O O . THR A 1 329 ? -13.054 -10.154 24.734 1.00 89.00 329 THR A O 1
ATOM 2401 N N . ILE A 1 330 ? -10.889 -9.634 24.437 1.00 86.75 330 ILE A N 1
ATOM 2402 C CA . ILE A 1 330 ? -10.974 -9.458 22.984 1.00 86.75 330 ILE A CA 1
ATOM 2403 C C . ILE A 1 330 ? -10.559 -10.776 22.335 1.00 86.75 330 ILE A C 1
ATOM 2405 O O . ILE A 1 330 ? -9.422 -11.214 22.491 1.00 86.75 330 ILE A O 1
ATOM 2409 N N . THR A 1 331 ? -11.492 -11.439 21.661 1.00 84.19 331 THR A N 1
ATOM 2410 C CA . THR A 1 331 ? -11.252 -12.720 20.982 1.00 84.19 331 THR A CA 1
ATOM 2411 C C . THR A 1 331 ? -12.319 -12.948 19.916 1.00 84.19 331 THR A C 1
ATOM 2413 O O . THR A 1 331 ? -13.366 -12.306 19.933 1.00 84.19 331 THR A O 1
ATOM 2416 N N . CYS A 1 332 ? -12.076 -13.855 18.978 1.00 83.81 332 CYS A N 1
ATOM 2417 C CA . CYS A 1 332 ? -13.085 -14.352 18.045 1.00 83.81 332 CYS A CA 1
ATOM 2418 C C . CYS A 1 332 ? -13.577 -15.771 18.423 1.00 83.81 332 CYS A C 1
ATOM 2420 O O . CYS A 1 332 ? -14.581 -16.238 17.887 1.00 83.81 332 CYS A O 1
ATOM 2422 N N . THR A 1 333 ? -12.946 -16.420 19.415 1.00 83.00 333 THR A N 1
ATOM 2423 C CA . THR A 1 333 ? -13.368 -17.701 20.010 1.00 83.00 333 THR A CA 1
ATOM 2424 C C . THR A 1 333 ? -13.681 -17.546 21.506 1.00 83.00 333 THR A C 1
ATOM 2426 O O . THR A 1 333 ? -12.914 -18.017 22.356 1.00 83.00 333 THR A O 1
ATOM 2429 N N . PRO A 1 334 ? -14.787 -16.882 21.880 1.00 80.06 334 PRO A N 1
ATOM 2430 C CA . PRO A 1 334 ? -15.201 -16.825 23.278 1.00 80.06 334 PRO A CA 1
ATOM 2431 C C . PRO A 1 334 ? -15.472 -18.241 23.806 1.00 80.06 334 PRO A C 1
ATOM 2433 O O . PRO A 1 334 ? -16.100 -19.072 23.145 1.00 80.06 334 PRO A O 1
ATOM 2436 N N . GLN A 1 335 ? -14.991 -18.533 25.013 1.00 76.12 335 GLN A N 1
ATOM 2437 C CA . GLN A 1 335 ? -15.377 -19.758 25.714 1.00 76.12 335 GLN A CA 1
ATOM 2438 C C . GLN A 1 335 ? -16.851 -19.666 26.147 1.00 76.12 335 GLN A C 1
ATOM 2440 O O . GLN A 1 335 ? -17.432 -18.584 26.180 1.00 76.12 335 GLN A O 1
ATOM 2445 N N . GLY A 1 336 ? -17.484 -20.797 26.476 1.00 80.06 336 GLY A N 1
ATOM 2446 C CA . GLY A 1 336 ? -18.853 -20.777 27.010 1.00 80.06 336 GLY A CA 1
ATOM 2447 C C . GLY A 1 336 ? -18.938 -19.959 28.307 1.00 80.06 336 GLY A C 1
ATOM 2448 O O . GLY A 1 336 ? -18.040 -20.069 29.141 1.00 80.06 336 GLY A O 1
ATOM 2449 N N . GLY A 1 337 ? -20.003 -19.164 28.466 1.00 84.81 337 GLY A N 1
ATOM 2450 C CA . GLY A 1 337 ? -20.181 -18.241 29.601 1.00 84.81 337 GLY A CA 1
ATOM 2451 C C . GLY A 1 337 ? -19.626 -16.833 29.361 1.00 84.81 337 GLY A C 1
ATOM 2452 O O . GLY A 1 337 ? -19.200 -16.177 30.304 1.00 84.81 337 GLY A O 1
ATOM 2453 N N . TRP A 1 338 ? -19.562 -16.397 28.100 1.00 91.88 338 TRP A N 1
ATOM 2454 C CA . TRP A 1 338 ? -19.168 -15.043 27.719 1.00 91.88 338 TRP A CA 1
ATOM 2455 C C . TRP A 1 338 ? -20.153 -14.473 26.694 1.00 91.88 338 TRP A C 1
ATOM 2457 O O . TRP A 1 338 ? -20.572 -15.181 25.775 1.00 91.88 338 TRP A O 1
ATOM 2467 N N . VAL A 1 339 ? -20.479 -13.187 26.811 1.00 92.50 339 VAL A N 1
ATOM 2468 C CA . VAL A 1 339 ? -21.451 -12.484 25.957 1.00 92.50 339 VAL A CA 1
ATOM 2469 C C . VAL A 1 339 ? -20.899 -11.150 25.460 1.00 92.50 339 VAL A C 1
ATOM 2471 O O . VAL A 1 339 ? -19.954 -10.601 26.018 1.00 92.50 339 VAL A O 1
ATOM 2474 N N . THR A 1 340 ? -21.478 -10.597 24.396 1.00 92.50 340 THR A N 1
ATOM 2475 C CA . THR A 1 340 ? -21.014 -9.340 23.775 1.00 92.50 340 THR A CA 1
ATOM 2476 C C . THR A 1 340 ? -21.586 -8.078 24.429 1.00 92.50 340 THR A C 1
ATOM 2478 O O . THR A 1 340 ? -21.366 -6.981 23.921 1.00 92.50 340 THR A O 1
ATOM 2481 N N . ASN A 1 341 ? -22.366 -8.210 25.505 1.00 89.69 341 ASN A N 1
ATOM 2482 C CA . ASN A 1 341 ? -23.042 -7.095 26.161 1.00 89.69 341 ASN A CA 1
ATOM 2483 C C . ASN A 1 341 ? -22.678 -7.013 27.650 1.00 89.69 341 ASN A C 1
ATOM 2485 O O . ASN A 1 341 ? -23.271 -7.714 28.463 1.00 89.69 341 ASN A O 1
ATOM 2489 N N . GLY A 1 342 ? -21.711 -6.162 27.994 1.00 92.62 342 GLY A N 1
ATOM 2490 C CA . GLY A 1 342 ? -21.235 -5.952 29.365 1.00 92.62 342 GLY A CA 1
ATOM 2491 C C . GLY A 1 342 ? -22.057 -4.924 30.141 1.00 92.62 342 GLY A C 1
ATOM 2492 O O . GLY A 1 342 ? -21.565 -3.824 30.385 1.00 92.62 342 GLY A O 1
ATOM 2493 N N . THR A 1 343 ? -23.313 -5.225 30.462 1.00 94.00 343 THR A N 1
ATOM 2494 C CA . THR A 1 343 ? -24.234 -4.281 31.127 1.00 94.00 343 THR A CA 1
ATOM 2495 C C . THR A 1 343 ? -24.915 -4.853 32.371 1.00 94.00 343 THR A C 1
ATOM 2497 O O . THR A 1 343 ? -25.863 -4.247 32.853 1.00 94.00 343 THR A O 1
ATOM 2500 N N . ASP A 1 344 ? -24.460 -5.996 32.880 1.00 94.50 344 ASP A N 1
ATOM 2501 C CA . ASP A 1 344 ? -24.981 -6.597 34.109 1.00 94.50 344 ASP A CA 1
ATOM 2502 C C . ASP A 1 344 ? -24.346 -5.964 35.361 1.00 94.50 344 ASP A C 1
ATOM 2504 O O . ASP A 1 344 ? -23.122 -6.000 35.543 1.00 94.50 344 ASP A O 1
ATOM 2508 N N . CYS A 1 345 ? -25.171 -5.357 36.213 1.00 92.88 345 CYS A N 1
ATOM 2509 C CA . CYS A 1 345 ? -24.740 -4.715 37.447 1.00 92.88 345 CYS A CA 1
ATOM 2510 C C . CYS A 1 345 ? -24.508 -5.704 38.615 1.00 92.88 345 CYS A C 1
ATOM 2512 O O . CYS A 1 345 ? -23.753 -5.361 39.532 1.00 92.88 345 CYS A O 1
ATOM 2514 N N . ASP A 1 346 ? -25.043 -6.932 38.561 1.00 92.62 346 ASP A N 1
ATOM 2515 C CA . ASP A 1 346 ? -24.742 -8.043 39.480 1.00 92.62 346 ASP A CA 1
ATOM 2516 C C . ASP A 1 346 ? -24.745 -9.401 38.748 1.00 92.62 346 ASP A C 1
ATOM 2518 O O . ASP A 1 346 ? -25.655 -10.209 38.896 1.00 92.62 346 ASP A O 1
ATOM 2522 N N . ASP A 1 347 ? -23.634 -9.694 38.068 1.00 92.75 347 ASP A N 1
ATOM 2523 C CA . ASP A 1 347 ? -23.385 -10.904 37.254 1.00 92.75 347 ASP A CA 1
ATOM 2524 C C . ASP A 1 347 ? -23.452 -12.248 38.026 1.00 92.75 347 ASP A C 1
ATOM 2526 O O . ASP A 1 347 ? -23.169 -13.315 37.485 1.00 92.75 347 ASP A O 1
ATOM 2530 N N . ASN A 1 348 ? -23.740 -12.227 39.333 1.00 93.94 348 ASN A N 1
ATOM 2531 C CA . ASN A 1 348 ? -23.987 -13.435 40.129 1.00 93.94 348 ASN A CA 1
ATOM 2532 C C . ASN A 1 348 ? -25.485 -13.682 40.381 1.00 93.94 348 ASN A C 1
ATOM 2534 O O . ASN A 1 348 ? -25.832 -14.633 41.099 1.00 93.94 348 ASN A O 1
ATOM 2538 N N . ALA A 1 349 ? -26.364 -12.824 39.869 1.00 93.38 349 ALA A N 1
ATOM 2539 C CA . ALA A 1 349 ? -27.781 -12.810 40.166 1.00 93.38 349 ALA A CA 1
ATOM 2540 C C . ALA A 1 349 ? -28.639 -12.561 38.916 1.00 93.38 349 ALA A C 1
ATOM 2542 O O . ALA A 1 349 ? -29.131 -11.464 38.720 1.00 93.38 349 ALA A O 1
ATOM 2543 N N . SER A 1 350 ? -29.022 -13.639 38.221 1.00 93.00 350 SER A N 1
ATOM 2544 C CA . SER A 1 350 ? -29.846 -13.629 36.988 1.00 93.00 350 SER A CA 1
ATOM 2545 C C . SER A 1 350 ? -31.221 -12.931 37.052 1.00 93.00 350 SER A C 1
ATOM 2547 O O . SER A 1 350 ? -32.005 -12.988 36.105 1.00 93.00 350 SER A O 1
ATOM 2549 N N . ALA A 1 351 ? -31.606 -12.358 38.190 1.00 91.69 351 ALA A N 1
ATOM 2550 C CA . ALA A 1 351 ? -32.786 -11.508 38.336 1.00 91.69 351 ALA A CA 1
ATOM 2551 C C . ALA A 1 351 ? -32.453 -10.009 38.239 1.00 91.69 351 ALA A C 1
ATOM 2553 O O . ALA A 1 351 ? -33.370 -9.223 38.021 1.00 91.69 351 ALA A O 1
ATOM 2554 N N . ILE A 1 352 ? -31.180 -9.647 38.392 1.00 93.44 352 ILE A N 1
ATOM 2555 C CA . ILE A 1 352 ? -30.632 -8.297 38.369 1.00 93.44 352 ILE A CA 1
ATOM 2556 C C . ILE A 1 352 ? -29.908 -8.135 37.036 1.00 93.44 352 ILE A C 1
ATOM 2558 O O . ILE A 1 352 ? -28.835 -8.683 36.857 1.00 93.44 352 ILE A O 1
ATOM 2562 N N . LYS A 1 353 ? -30.540 -7.466 36.074 1.00 93.69 353 LYS A N 1
ATOM 2563 C CA . LYS A 1 353 ? -30.015 -7.270 34.718 1.00 93.69 353 LYS A CA 1
ATOM 2564 C C . LYS A 1 353 ? -30.760 -6.147 34.002 1.00 93.69 353 LYS A C 1
ATOM 2566 O O . LYS A 1 353 ? -31.901 -5.862 34.356 1.00 93.69 353 LYS A O 1
ATOM 2571 N N . PRO A 1 354 ? -30.246 -5.632 32.876 1.00 94.31 354 PRO A N 1
ATOM 2572 C CA . PRO A 1 354 ? -30.945 -4.640 32.068 1.00 94.31 354 PRO A CA 1
ATOM 2573 C C . PRO A 1 354 ? -32.411 -4.968 31.752 1.00 94.31 354 PRO A C 1
ATOM 2575 O O . PRO A 1 354 ? -32.709 -5.971 31.095 1.00 94.31 354 PRO A O 1
ATOM 2578 N N . ASN A 1 355 ? -33.315 -4.043 32.081 1.00 88.56 355 ASN A N 1
ATOM 2579 C CA . ASN A 1 355 ? -34.769 -4.151 31.865 1.00 88.56 355 ASN A CA 1
ATOM 2580 C C . ASN A 1 355 ? -35.458 -5.280 32.658 1.00 88.56 355 ASN A C 1
ATOM 2582 O O . ASN A 1 355 ? -36.522 -5.764 32.242 1.00 88.56 355 ASN A O 1
ATOM 2586 N N . ALA A 1 356 ? -34.866 -5.747 33.760 1.00 90.44 356 ALA A N 1
ATOM 2587 C CA . ALA A 1 356 ? -35.596 -6.581 34.704 1.00 90.44 356 ALA A CA 1
ATOM 2588 C C . ALA A 1 356 ? -36.788 -5.818 35.313 1.00 90.44 356 ALA A C 1
ATOM 2590 O O . ALA A 1 356 ? -37.021 -4.642 35.061 1.00 90.44 356 ALA A O 1
ATOM 2591 N N . THR A 1 357 ? -37.625 -6.523 36.071 1.00 88.94 357 THR A N 1
ATOM 2592 C CA . THR A 1 357 ? -38.697 -5.864 36.823 1.00 88.94 357 THR A CA 1
ATOM 2593 C C . THR A 1 357 ? -38.175 -5.483 38.194 1.00 88.94 357 THR A C 1
ATOM 2595 O O . THR A 1 357 ? -37.848 -6.371 38.979 1.00 88.94 357 THR A O 1
ATOM 2598 N N . GLU A 1 358 ? -38.190 -4.188 38.481 1.00 85.62 358 GLU A N 1
ATOM 2599 C CA . GLU A 1 358 ? -37.875 -3.643 39.795 1.00 85.62 358 GLU A CA 1
ATOM 2600 C C . GLU A 1 358 ? -38.735 -4.248 40.908 1.00 85.62 358 GLU A C 1
ATOM 2602 O O . GLU A 1 358 ? -39.973 -4.316 40.841 1.00 85.62 358 GLU A O 1
ATOM 2607 N N . THR A 1 359 ? -38.049 -4.677 41.957 1.00 82.75 359 THR A N 1
ATOM 2608 C CA . THR A 1 359 ? -38.598 -5.200 43.198 1.00 82.75 359 THR A CA 1
ATOM 2609 C C . THR A 1 359 ? -38.067 -4.338 44.323 1.00 82.75 359 THR A C 1
ATOM 2611 O O . THR A 1 359 ? -36.880 -4.117 44.393 1.00 82.75 359 THR A O 1
ATOM 2614 N N . CYS A 1 360 ? -38.938 -3.914 45.238 1.00 78.94 360 CYS A N 1
ATOM 2615 C CA . CYS A 1 360 ? -38.558 -3.059 46.363 1.00 78.94 360 CYS A CA 1
ATOM 2616 C C . CYS A 1 360 ? -37.715 -3.801 47.410 1.00 78.94 360 CYS A C 1
ATOM 2618 O O . CYS A 1 360 ? -38.253 -4.238 48.436 1.00 78.94 360 CYS A O 1
ATOM 2620 N N . ASP A 1 361 ? -36.433 -3.985 47.122 1.00 80.62 361 ASP A N 1
ATOM 2621 C CA . ASP A 1 361 ? -35.472 -4.731 47.930 1.00 80.62 361 ASP A CA 1
ATOM 2622 C C . ASP A 1 361 ? -34.158 -3.973 48.195 1.00 80.62 361 ASP A C 1
ATOM 2624 O O . ASP A 1 361 ? -33.256 -4.524 48.840 1.00 80.62 361 ASP A O 1
ATOM 2628 N N . GLY A 1 362 ? -34.074 -2.707 47.770 1.00 76.69 362 GLY A N 1
ATOM 2629 C CA . GLY A 1 362 ? -32.897 -1.861 47.947 1.00 76.69 362 GLY A CA 1
ATOM 2630 C C . GLY A 1 362 ? -31.794 -2.152 46.932 1.00 76.69 362 GLY A C 1
ATOM 2631 O O . GLY A 1 362 ? -30.646 -1.767 47.160 1.00 76.69 362 GLY A O 1
ATOM 2632 N N . ARG A 1 363 ? -32.105 -2.860 45.841 1.00 85.12 363 ARG A N 1
ATOM 2633 C CA . ARG A 1 363 ? -31.183 -3.130 44.736 1.00 85.12 363 ARG A CA 1
ATOM 2634 C C . ARG A 1 363 ? -31.741 -2.538 43.451 1.00 85.12 363 ARG A C 1
ATOM 2636 O O . ARG A 1 363 ? -32.940 -2.495 43.243 1.00 85.12 363 ARG A O 1
ATOM 2643 N N . ASP A 1 364 ? -30.838 -2.109 42.585 1.00 87.88 364 ASP A N 1
ATOM 2644 C CA . ASP A 1 364 ? -31.152 -1.754 41.203 1.00 87.88 364 ASP A CA 1
ATOM 2645 C C . ASP A 1 364 ? -31.283 -3.067 40.419 1.00 87.88 364 ASP A C 1
ATOM 2647 O O . ASP A 1 364 ? -30.273 -3.708 40.125 1.00 87.88 364 ASP A O 1
ATOM 2651 N N . ASN A 1 365 ? -32.508 -3.561 40.220 1.00 90.06 365 ASN A N 1
ATOM 2652 C CA . ASN A 1 365 ? -32.730 -4.848 39.565 1.00 90.06 365 ASN A CA 1
ATOM 2653 C C . ASN A 1 365 ? -32.637 -4.733 38.044 1.00 90.06 365 ASN A C 1
ATOM 2655 O O . ASN A 1 365 ? -32.293 -5.716 37.393 1.00 90.06 365 ASN A O 1
ATOM 2659 N N . ASP A 1 366 ? -32.968 -3.585 37.469 1.00 91.12 366 ASP A N 1
ATOM 2660 C CA . ASP A 1 366 ? -33.008 -3.368 36.033 1.00 91.12 366 ASP A CA 1
ATOM 2661 C C . ASP A 1 366 ? -31.760 -2.668 35.469 1.00 91.12 366 ASP A C 1
ATOM 2663 O O . ASP A 1 366 ? -31.659 -2.467 34.253 1.00 91.12 366 ASP A O 1
ATOM 2667 N N . CYS A 1 367 ? -30.779 -2.413 36.339 1.00 92.25 367 CYS A N 1
ATOM 2668 C CA . CYS A 1 367 ? -29.469 -1.833 36.069 1.00 92.25 367 CYS A CA 1
ATOM 2669 C C . CYS A 1 367 ? -29.532 -0.457 35.382 1.00 92.25 367 CYS A C 1
ATOM 2671 O O . CYS A 1 367 ? -28.643 -0.116 34.585 1.00 92.25 367 CYS A O 1
ATOM 2673 N N . ASP A 1 368 ? -30.566 0.342 35.652 1.00 90.06 368 ASP A N 1
ATOM 2674 C CA . ASP A 1 368 ? -30.734 1.689 35.099 1.00 90.06 368 ASP A CA 1
ATOM 2675 C C . ASP A 1 368 ? -30.092 2.798 35.963 1.00 90.06 368 ASP A C 1
ATOM 2677 O O . ASP A 1 368 ? -30.098 3.978 35.591 1.00 90.06 368 ASP A O 1
ATOM 2681 N N . SER A 1 369 ? -29.422 2.401 37.053 1.00 86.12 369 SER A N 1
ATOM 2682 C CA . SER A 1 369 ? -28.828 3.249 38.095 1.00 86.12 369 SER A CA 1
ATOM 2683 C C . SER A 1 369 ? -29.840 3.917 39.030 1.00 86.12 369 SER A C 1
ATOM 2685 O O . SER A 1 369 ? -29.478 4.864 39.741 1.00 86.12 369 SER A O 1
ATOM 2687 N N . VAL A 1 370 ? -31.088 3.446 39.057 1.00 81.44 370 VAL A N 1
ATOM 2688 C CA . VAL A 1 370 ? -32.174 3.967 39.883 1.00 81.44 370 VAL A CA 1
ATOM 2689 C C . VAL A 1 370 ? -32.765 2.844 40.744 1.00 81.44 370 VAL A C 1
ATOM 2691 O O . VAL A 1 370 ? -33.677 2.132 40.358 1.00 81.44 370 VAL A O 1
ATOM 2694 N N . VAL A 1 371 ? -32.291 2.737 41.988 1.00 82.25 371 VAL A N 1
ATOM 2695 C CA . VAL A 1 371 ? -32.761 1.706 42.933 1.00 82.25 371 VAL A CA 1
ATOM 2696 C C . VAL A 1 371 ? -34.265 1.828 43.233 1.00 82.25 371 VAL A C 1
ATOM 2698 O O . VAL A 1 371 ? -34.711 2.875 43.727 1.00 82.25 371 VAL A O 1
ATOM 2701 N N . ASP A 1 372 ? -34.986 0.718 43.031 1.00 76.94 372 ASP A N 1
ATOM 2702 C CA . ASP A 1 372 ? -36.400 0.468 43.331 1.00 76.94 372 ASP A CA 1
ATOM 2703 C C . ASP A 1 372 ? -37.409 1.387 42.619 1.00 76.94 372 ASP A C 1
ATOM 2705 O O . ASP A 1 372 ? -38.433 1.735 43.206 1.00 76.94 372 ASP A O 1
ATOM 2709 N N . ASP A 1 373 ? -37.194 1.803 41.372 1.00 74.94 373 ASP A N 1
ATOM 2710 C CA . ASP A 1 373 ? -38.079 2.770 40.688 1.00 74.94 373 ASP A CA 1
ATOM 2711 C C . ASP A 1 373 ? -39.428 2.183 40.177 1.00 74.94 373 ASP A C 1
ATOM 2713 O O . ASP A 1 373 ? -40.311 2.890 39.670 1.00 74.94 373 ASP A O 1
ATOM 2717 N N . GLY A 1 374 ? -39.636 0.880 40.387 1.00 71.44 374 GLY A N 1
ATOM 2718 C CA . GLY A 1 374 ? -40.790 0.116 39.923 1.00 71.44 374 GLY A CA 1
ATOM 2719 C C . GLY A 1 374 ? -42.116 0.348 40.657 1.00 71.44 374 GLY A C 1
ATOM 2720 O O . GLY A 1 374 ? -42.211 0.724 41.830 1.00 71.44 374 GLY A O 1
ATOM 2721 N N . ALA A 1 375 ? -43.212 0.011 39.969 1.00 62.88 375 ALA A N 1
ATOM 2722 C CA . ALA A 1 375 ? -44.568 0.056 40.515 1.00 62.88 375 ALA A CA 1
ATOM 2723 C C . ALA A 1 375 ? -44.817 -1.082 41.531 1.00 62.88 375 ALA A C 1
ATOM 2725 O O . ALA A 1 375 ? -45.396 -2.115 41.197 1.00 62.88 375 ALA A O 1
ATOM 2726 N N . GLY A 1 376 ? -44.415 -0.884 42.788 1.00 64.25 376 GLY A N 1
ATOM 2727 C CA . GLY A 1 376 ? -44.622 -1.883 43.846 1.00 64.25 376 GLY A CA 1
ATOM 2728 C C . GLY A 1 376 ? -44.289 -1.448 45.273 1.00 64.25 376 GLY A C 1
ATOM 2729 O O . GLY A 1 376 ? -44.688 -2.139 46.213 1.00 64.25 376 GLY A O 1
ATOM 2730 N N . CYS A 1 377 ? -43.611 -0.314 45.469 1.00 71.12 377 CYS A N 1
ATOM 2731 C CA . CYS A 1 377 ? -43.189 0.071 46.812 1.00 71.12 377 CYS A CA 1
ATOM 2732 C C . CYS A 1 377 ? -44.353 0.540 47.690 1.00 71.12 377 CYS A C 1
ATOM 2734 O O . CYS A 1 377 ? -45.231 1.282 47.239 1.00 71.12 377 CYS A O 1
ATOM 2736 N N . PRO A 1 378 ? -44.350 0.159 48.980 1.00 71.00 378 PRO A N 1
ATOM 2737 C CA . PRO A 1 378 ? -45.433 0.479 49.909 1.00 71.00 378 PRO A CA 1
ATOM 2738 C C . PRO A 1 378 ? -45.529 1.976 50.251 1.00 71.00 378 PRO A C 1
ATOM 2740 O O . PRO A 1 378 ? -46.527 2.411 50.826 1.00 71.00 378 PRO A O 1
ATOM 2743 N N . CYS A 1 379 ? -44.501 2.762 49.926 1.00 81.12 379 CYS A N 1
ATOM 2744 C CA . CYS A 1 379 ? -44.332 4.147 50.351 1.00 81.12 379 CYS A CA 1
ATOM 2745 C C . CYS A 1 379 ? -43.842 5.035 49.199 1.00 81.12 379 CYS A C 1
ATOM 2747 O O . CYS A 1 379 ? -43.395 4.546 48.165 1.00 81.12 379 CYS A O 1
ATOM 2749 N N . ASN A 1 380 ? -43.922 6.358 49.375 1.00 84.06 380 ASN A N 1
ATOM 2750 C CA . ASN A 1 380 ? -43.554 7.301 48.321 1.00 84.06 380 ASN A CA 1
ATOM 2751 C C . ASN A 1 380 ? -42.028 7.410 48.184 1.00 84.06 380 ASN A C 1
ATOM 2753 O O . ASN A 1 380 ? -41.370 7.912 49.096 1.00 84.06 380 ASN A O 1
ATOM 2757 N N . GLN A 1 381 ? -41.490 7.025 47.031 1.00 84.88 381 GLN A N 1
ATOM 2758 C CA . GLN A 1 381 ? -40.053 7.028 46.746 1.00 84.88 381 GLN A CA 1
ATOM 2759 C C . GLN A 1 381 ? -39.483 8.416 46.426 1.00 84.88 381 GLN A C 1
ATOM 2761 O O . GLN A 1 381 ? -40.203 9.333 46.009 1.00 84.88 381 GLN A O 1
ATOM 2766 N N . SER A 1 382 ? -38.177 8.572 46.613 1.00 86.12 382 SER A N 1
ATOM 2767 C CA . SER A 1 382 ? -37.362 9.660 46.065 1.00 86.12 382 SER A CA 1
ATOM 2768 C C . SER A 1 382 ? -35.881 9.314 46.147 1.00 86.12 382 SER A C 1
ATOM 2770 O O . SER A 1 382 ? -35.485 8.583 47.043 1.00 86.12 382 SER A O 1
ATOM 2772 N N . GLN A 1 383 ? -35.065 9.924 45.292 1.00 88.56 383 GLN A N 1
ATOM 2773 C CA . GLN A 1 383 ? -33.610 9.797 45.347 1.00 88.56 383 GLN A CA 1
ATOM 2774 C C . GLN A 1 383 ? -32.941 11.128 45.650 1.00 88.56 383 GLN A C 1
ATOM 2776 O O . GLN A 1 383 ? -33.368 12.184 45.165 1.00 88.56 383 GLN A O 1
ATOM 2781 N N . TRP A 1 384 ? -31.875 11.078 46.443 1.00 89.56 384 TRP A N 1
ATOM 2782 C CA . TRP A 1 384 ? -31.048 12.241 46.728 1.00 89.56 384 TRP A CA 1
ATOM 2783 C C . TRP A 1 384 ? -29.660 11.822 47.208 1.00 89.56 384 TRP A C 1
ATOM 2785 O O . TRP A 1 384 ? -29.510 10.873 47.959 1.00 89.56 384 TRP A O 1
ATOM 2795 N N . GLY A 1 385 ? -28.618 12.527 46.766 1.00 87.56 385 GLY A N 1
ATOM 2796 C CA . GLY A 1 385 ? -27.266 12.306 47.291 1.00 87.56 385 GLY A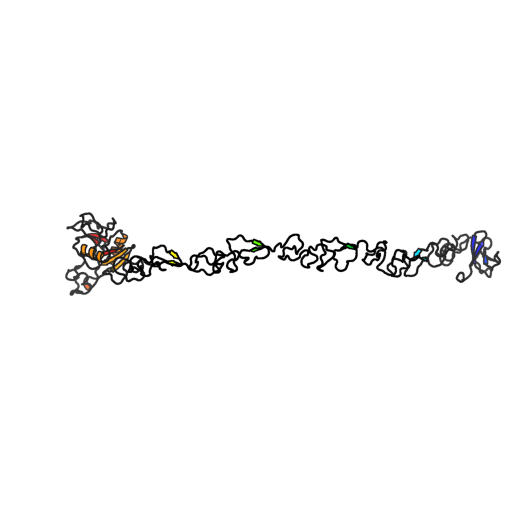 CA 1
ATOM 2797 C C . GLY A 1 385 ? -26.645 10.934 46.996 1.00 87.56 385 GLY A C 1
ATOM 2798 O O . GLY A 1 385 ? -25.627 10.627 47.599 1.00 87.56 385 GLY A O 1
ATOM 2799 N N . GLY A 1 386 ? -27.211 10.150 46.070 1.00 85.19 386 GLY A N 1
ATOM 2800 C CA . GLY A 1 386 ? -26.792 8.770 45.790 1.00 85.19 386 GLY A CA 1
ATOM 2801 C C . GLY A 1 386 ? -27.565 7.714 46.577 1.00 85.19 386 GLY A C 1
ATOM 2802 O O . GLY A 1 386 ? -27.295 6.546 46.386 1.00 85.19 386 GLY A O 1
ATOM 2803 N N . HIS A 1 387 ? -28.522 8.125 47.411 1.00 87.94 387 HIS A N 1
ATOM 2804 C CA . HIS A 1 387 ? -29.327 7.245 48.247 1.00 87.94 387 HIS A CA 1
ATOM 2805 C C . HIS A 1 387 ? -30.782 7.233 47.758 1.00 87.94 387 HIS A C 1
ATOM 2807 O O . HIS A 1 387 ? -31.295 8.241 47.241 1.00 87.94 387 HIS A O 1
ATOM 2813 N N . SER A 1 388 ? -31.461 6.112 47.980 1.00 89.75 388 SER A N 1
ATOM 2814 C CA . SER A 1 388 ? -32.904 5.964 47.791 1.00 89.75 388 SER A CA 1
ATOM 2815 C C . SER A 1 388 ? -33.642 6.148 49.113 1.00 89.75 388 SER A C 1
ATOM 2817 O O . SER A 1 388 ? -33.214 5.669 50.160 1.00 89.75 388 SER A O 1
ATOM 2819 N N . TYR A 1 389 ? -34.790 6.826 49.069 1.00 91.00 389 TYR A N 1
ATOM 2820 C CA . TYR A 1 389 ? -35.605 7.149 50.237 1.00 91.00 389 TYR A CA 1
ATOM 2821 C C . TYR A 1 389 ? -37.068 6.753 50.041 1.00 91.00 389 TYR A C 1
ATOM 2823 O O . TYR A 1 389 ? -37.660 7.031 48.997 1.00 91.00 389 TYR A O 1
ATOM 2831 N N . LEU A 1 390 ? -37.696 6.215 51.091 1.00 90.62 390 LEU A N 1
ATOM 2832 C CA . LEU A 1 390 ? -39.120 5.860 51.109 1.00 90.62 390 LEU A CA 1
ATOM 2833 C C . LEU A 1 390 ? -39.858 6.630 52.207 1.00 90.62 390 LEU A C 1
ATOM 2835 O O . LEU A 1 390 ? -39.695 6.346 53.394 1.00 90.62 390 LEU A O 1
ATOM 2839 N N . LEU A 1 391 ? -40.698 7.597 51.829 1.00 91.75 391 LEU A N 1
ATOM 2840 C CA . LEU A 1 391 ? -41.540 8.329 52.775 1.00 91.75 391 LEU A CA 1
ATOM 2841 C C . LEU A 1 391 ? -42.851 7.580 53.017 1.00 91.75 391 LEU A C 1
ATOM 2843 O O . LEU A 1 391 ? -43.744 7.560 52.159 1.00 91.75 391 LEU A O 1
ATOM 2847 N N . CYS A 1 392 ? -42.983 7.025 54.216 1.00 90.31 392 CYS A N 1
ATOM 2848 C CA . CYS A 1 392 ? -44.144 6.278 54.670 1.00 90.31 392 CYS A CA 1
ATOM 2849 C C . CYS A 1 392 ? -45.051 7.172 55.539 1.00 90.31 392 CYS A C 1
ATOM 2851 O O . CYS A 1 392 ? -44.726 7.449 56.697 1.00 90.31 392 CYS A O 1
ATOM 2853 N N . PRO A 1 393 ? -46.199 7.648 55.013 1.00 85.44 393 PRO A N 1
ATOM 2854 C CA . PRO A 1 393 ? -47.056 8.596 55.725 1.00 85.44 393 PRO A CA 1
ATOM 2855 C C . PRO A 1 393 ? -47.885 7.955 56.846 1.00 85.44 393 PRO A C 1
ATOM 2857 O O . PRO A 1 393 ? -48.433 8.676 57.674 1.00 85.44 393 PRO A O 1
ATOM 2860 N N . THR A 1 394 ? -48.014 6.625 56.879 1.00 85.56 394 THR A N 1
ATOM 2861 C CA . THR A 1 394 ? -48.808 5.915 57.889 1.00 85.56 394 THR A CA 1
ATOM 2862 C C . THR A 1 394 ? -48.106 5.945 59.251 1.00 85.56 394 THR A C 1
ATOM 2864 O O . THR A 1 394 ? -47.027 5.358 59.383 1.00 85.56 394 THR A O 1
ATOM 2867 N N . PRO A 1 395 ? -48.705 6.569 60.286 1.00 89.00 395 PRO A N 1
ATOM 2868 C CA . PRO A 1 395 ? -48.077 6.661 61.596 1.00 89.00 395 PRO A CA 1
ATOM 2869 C C . PRO A 1 395 ? -47.804 5.288 62.207 1.00 89.00 395 PRO A C 1
ATOM 2871 O O . PRO A 1 395 ? -48.709 4.467 62.339 1.00 89.00 395 PRO A O 1
ATOM 2874 N N . THR A 1 396 ? -46.551 5.042 62.583 1.00 92.00 396 THR A N 1
ATOM 2875 C CA . THR A 1 396 ? -46.068 3.741 63.059 1.00 92.00 396 THR A CA 1
ATOM 2876 C C . THR A 1 396 ? -45.112 3.948 64.234 1.00 92.00 396 THR A C 1
ATOM 2878 O O . THR A 1 396 ? -44.420 4.963 64.297 1.00 92.00 396 THR A O 1
ATOM 2881 N N . ALA A 1 397 ? -45.100 3.025 65.201 1.00 96.69 397 ALA A N 1
ATOM 2882 C CA . ALA A 1 397 ? -44.139 3.066 66.307 1.00 96.69 397 ALA A CA 1
ATOM 2883 C C . ALA A 1 397 ? -42.711 2.870 65.785 1.00 96.69 397 ALA A C 1
ATOM 2885 O O . ALA A 1 397 ? -42.518 2.126 64.822 1.00 96.69 397 ALA A O 1
ATOM 2886 N N . TRP A 1 398 ? -41.713 3.486 66.419 1.00 97.50 398 TRP A N 1
ATOM 2887 C CA . TRP A 1 398 ? -40.349 3.556 65.877 1.00 97.50 398 TRP A CA 1
ATOM 2888 C C . TRP A 1 398 ? -39.760 2.176 65.526 1.00 97.50 398 TRP A C 1
ATOM 2890 O O . TRP A 1 398 ? -39.260 1.962 64.424 1.00 97.50 398 TRP A O 1
ATOM 2900 N N . SER A 1 399 ? -39.908 1.186 66.412 1.00 95.75 399 SER A N 1
ATOM 2901 C CA . SER A 1 399 ? -39.389 -0.174 66.186 1.00 95.75 399 SER A CA 1
ATOM 2902 C C . SER A 1 399 ? -40.102 -0.916 65.050 1.00 95.75 399 SER A C 1
ATOM 2904 O O . SER A 1 399 ? -39.480 -1.667 64.293 1.00 95.75 399 SER A O 1
ATOM 2906 N N . ALA A 1 400 ? -41.408 -0.691 64.895 1.00 95.88 400 ALA A N 1
ATOM 2907 C CA . ALA A 1 400 ? -42.186 -1.242 63.793 1.00 95.88 400 ALA A CA 1
ATOM 2908 C C . ALA A 1 400 ? -41.856 -0.539 62.468 1.00 95.88 400 ALA A C 1
ATOM 2910 O O . ALA A 1 400 ? -41.798 -1.204 61.439 1.00 95.88 400 ALA A O 1
ATOM 2911 N N . ALA A 1 401 ? -41.570 0.765 62.497 1.00 95.56 401 ALA A N 1
ATOM 2912 C CA . ALA A 1 401 ? -41.105 1.523 61.340 1.00 95.56 401 ALA A CA 1
ATOM 2913 C C . ALA A 1 401 ? -39.726 1.030 60.870 1.00 95.56 401 ALA A C 1
ATOM 2915 O O . ALA A 1 401 ? -39.559 0.724 59.694 1.00 95.56 401 ALA A O 1
ATOM 2916 N N . GLN A 1 402 ? -38.780 0.821 61.795 1.00 95.56 402 GLN A N 1
ATOM 2917 C CA . GLN A 1 402 ? -37.486 0.200 61.484 1.00 95.56 402 GLN A CA 1
ATOM 2918 C C . GLN A 1 402 ? -37.651 -1.194 60.870 1.00 95.56 402 GLN A C 1
ATOM 2920 O O . GLN A 1 402 ? -36.973 -1.532 59.903 1.00 95.56 402 GLN A O 1
ATOM 2925 N N . THR A 1 403 ? -38.574 -1.999 61.403 1.00 94.69 403 THR A N 1
ATOM 2926 C CA . THR A 1 403 ? -38.879 -3.328 60.849 1.00 94.69 403 THR A CA 1
ATOM 2927 C C . THR A 1 403 ? -39.480 -3.229 59.443 1.00 94.69 403 THR A C 1
ATOM 2929 O O . THR A 1 403 ? -39.148 -4.040 58.584 1.00 94.69 403 THR A O 1
ATOM 2932 N N . ALA A 1 404 ? -40.343 -2.241 59.195 1.00 90.88 404 ALA A N 1
ATOM 2933 C CA . ALA A 1 404 ? -40.956 -2.015 57.890 1.00 90.88 404 ALA A CA 1
ATOM 2934 C C . ALA A 1 404 ? -39.927 -1.586 56.835 1.00 90.88 404 ALA A C 1
ATOM 2936 O O . ALA A 1 404 ? -39.954 -2.127 55.735 1.00 90.88 404 ALA A O 1
ATOM 2937 N N . CYS A 1 405 ? -38.989 -0.696 57.180 1.00 92.75 405 CYS A N 1
ATOM 2938 C CA . CYS A 1 405 ? -37.874 -0.346 56.296 1.00 92.75 405 CYS A CA 1
ATOM 2939 C C . CYS A 1 405 ? -36.995 -1.576 56.004 1.00 92.75 405 CYS A C 1
ATOM 2941 O O . CYS A 1 405 ? -36.729 -1.886 54.846 1.00 92.75 405 CYS A O 1
ATOM 2943 N N . ALA A 1 406 ? -36.627 -2.340 57.038 1.00 91.25 406 ALA A N 1
ATOM 2944 C CA . ALA A 1 406 ? -35.782 -3.527 56.887 1.00 91.25 406 ALA A CA 1
ATOM 2945 C C . ALA A 1 406 ? -36.423 -4.629 56.029 1.00 91.25 406 ALA A C 1
ATOM 2947 O O . ALA A 1 406 ? -35.715 -5.379 55.361 1.00 91.25 406 ALA A O 1
ATOM 2948 N N . ALA A 1 407 ? -37.756 -4.733 56.024 1.00 87.19 407 ALA A N 1
ATOM 2949 C CA . ALA A 1 407 ? -38.480 -5.715 55.219 1.00 87.19 407 ALA A CA 1
ATOM 2950 C C . ALA A 1 407 ? -38.355 -5.485 53.702 1.00 87.19 407 ALA A C 1
ATOM 2952 O O . ALA A 1 407 ? -38.609 -6.418 52.943 1.00 87.19 407 ALA A O 1
ATOM 2953 N N . VAL A 1 408 ? -37.974 -4.276 53.284 1.00 85.94 408 VAL A N 1
ATOM 2954 C CA . VAL A 1 408 ? -37.760 -3.892 51.879 1.00 85.94 408 VAL A CA 1
ATOM 2955 C C . VAL A 1 408 ? -36.295 -3.554 51.584 1.00 85.94 408 VAL A C 1
ATOM 2957 O O . VAL A 1 408 ? -36.015 -2.933 50.575 1.00 85.94 408 VAL A O 1
ATOM 2960 N N . GLY A 1 409 ? -35.356 -3.929 52.464 1.00 87.25 409 GLY A N 1
ATOM 2961 C CA . GLY A 1 409 ? -33.916 -3.689 52.264 1.00 87.25 409 GLY A CA 1
ATOM 2962 C C . GLY A 1 409 ? -33.391 -2.336 52.759 1.00 87.25 409 GLY A C 1
ATOM 2963 O O . GLY A 1 409 ? -32.196 -2.082 52.678 1.00 87.25 409 GLY A O 1
ATOM 2964 N N . TYR A 1 410 ? -34.245 -1.494 53.344 1.00 92.38 410 TYR A N 1
ATOM 2965 C CA . TYR A 1 410 ? -33.888 -0.156 53.824 1.00 92.38 410 TYR A CA 1
ATOM 2966 C C . TYR A 1 410 ? -33.631 -0.151 55.338 1.00 92.38 410 TYR A C 1
ATOM 2968 O O . TYR A 1 410 ? -33.926 -1.098 56.067 1.00 92.38 410 TYR A O 1
ATOM 2976 N N . SER A 1 411 ? -33.171 0.979 55.864 1.00 94.75 411 SER A N 1
ATOM 2977 C CA . SER A 1 411 ? -33.212 1.292 57.298 1.00 94.75 411 SER A CA 1
ATOM 2978 C C . SER A 1 411 ? -33.949 2.610 57.537 1.00 94.75 411 SER A C 1
ATOM 2980 O O . SER A 1 411 ? -34.188 3.346 56.586 1.00 94.75 411 SER A O 1
ATOM 2982 N N . LEU A 1 412 ? -34.370 2.925 58.768 1.00 96.75 412 LEU A N 1
ATOM 2983 C CA . LEU A 1 412 ? -34.805 4.294 59.063 1.00 96.75 412 LEU A CA 1
ATOM 2984 C C . LEU A 1 412 ? -33.659 5.267 58.773 1.00 96.75 412 LEU A C 1
ATOM 2986 O O . LEU A 1 412 ? -32.523 5.010 59.170 1.00 96.75 412 LEU A O 1
ATOM 2990 N N . VAL A 1 413 ? -33.999 6.388 58.138 1.00 97.12 413 VAL A N 1
ATOM 2991 C CA . VAL A 1 413 ? -33.042 7.350 57.583 1.00 97.12 413 VAL A CA 1
ATOM 2992 C C . VAL A 1 413 ? -31.964 7.772 58.584 1.00 97.12 413 VAL A C 1
ATOM 2994 O O . VAL A 1 413 ? -32.258 8.142 59.731 1.00 97.12 413 VAL A O 1
ATOM 2997 N N . ALA A 1 414 ? -30.719 7.748 58.126 1.00 96.56 414 ALA A N 1
ATOM 2998 C CA . ALA A 1 414 ? -29.550 8.266 58.799 1.00 96.56 414 ALA A CA 1
ATOM 2999 C C . ALA A 1 414 ? -29.185 9.638 58.235 1.00 96.56 414 ALA A C 1
ATOM 3001 O O . ALA A 1 414 ? -28.552 9.772 57.202 1.00 96.56 414 ALA A O 1
ATOM 3002 N N . VAL A 1 415 ? -29.554 10.702 58.947 1.00 96.69 415 VAL A N 1
ATOM 3003 C CA . VAL A 1 415 ? -29.286 12.061 58.468 1.00 96.69 415 VAL A CA 1
ATOM 3004 C C . VAL A 1 415 ? -27.839 12.443 58.765 1.00 96.69 415 VAL A C 1
ATOM 3006 O O . VAL A 1 415 ? -27.488 12.816 59.889 1.00 96.69 415 VAL A O 1
ATOM 3009 N N . GLY A 1 416 ? -26.999 12.390 57.737 1.00 94.94 416 GLY A N 1
ATOM 3010 C CA . GLY A 1 416 ? -25.567 12.609 57.824 1.00 94.94 416 GLY A CA 1
ATOM 3011 C C . GLY A 1 416 ? -25.112 14.056 57.628 1.00 94.94 416 GLY A C 1
ATOM 3012 O O . GLY A 1 416 ? -23.963 14.381 57.936 1.00 94.94 416 GLY A O 1
ATOM 3013 N N . SER A 1 417 ? -25.983 14.944 57.141 1.00 95.75 417 SER A N 1
ATOM 3014 C CA . SER A 1 417 ? -25.637 16.343 56.860 1.00 95.75 417 SER A CA 1
ATOM 3015 C C . SER A 1 417 ? -26.822 17.304 56.984 1.00 95.75 417 SER A C 1
ATOM 3017 O O . SER A 1 417 ? -27.984 16.904 56.985 1.00 95.75 417 SER A O 1
ATOM 3019 N N . SER A 1 418 ? -26.544 18.613 57.013 1.00 95.94 418 SER A N 1
ATOM 3020 C CA . SER A 1 418 ? -27.606 19.628 56.983 1.00 95.94 418 SER A CA 1
ATOM 3021 C C . SER A 1 418 ? -28.393 19.630 55.672 1.00 95.94 418 SER A C 1
ATOM 3023 O O . SER A 1 418 ? -29.583 19.927 55.678 1.00 95.94 418 SER A O 1
ATOM 3025 N N . ALA A 1 419 ? -27.744 19.297 54.553 1.00 96.69 419 ALA A N 1
ATOM 3026 C CA . ALA A 1 419 ? -28.403 19.227 53.253 1.00 96.69 419 ALA A CA 1
ATOM 3027 C C . ALA A 1 419 ? -29.373 18.037 53.185 1.00 96.69 419 ALA A C 1
ATOM 3029 O O . ALA A 1 419 ? -30.487 18.173 52.684 1.00 96.69 419 ALA A O 1
ATOM 3030 N N . GLU A 1 420 ? -28.982 16.906 53.766 1.00 95.88 420 GLU A N 1
ATOM 3031 C CA . GLU A 1 420 ? -29.844 15.734 53.892 1.00 95.88 420 GLU A CA 1
ATOM 3032 C C . GLU A 1 420 ? -31.000 15.973 54.866 1.00 95.88 420 GLU A C 1
ATOM 3034 O O . GLU A 1 420 ? -32.142 15.614 54.591 1.00 95.88 420 GLU A O 1
ATOM 3039 N N . ASN A 1 421 ? -30.739 16.677 55.971 1.00 96.12 421 ASN A N 1
ATOM 3040 C CA . ASN A 1 421 ? -31.786 17.109 56.889 1.00 96.12 421 ASN A CA 1
ATOM 3041 C C . ASN A 1 421 ? -32.842 17.960 56.173 1.00 96.12 421 ASN A C 1
ATOM 3043 O O . ASN A 1 421 ? -34.045 17.766 56.358 1.00 96.12 421 ASN A O 1
ATOM 3047 N N . ASP A 1 422 ? -32.392 18.907 55.345 1.00 95.69 422 ASP A N 1
ATOM 3048 C CA . ASP A 1 422 ? -33.276 19.718 54.515 1.00 95.69 422 ASP A CA 1
ATOM 3049 C C . ASP A 1 422 ? -34.033 18.859 53.493 1.00 95.69 422 ASP A C 1
ATOM 3051 O O . ASP A 1 422 ? -35.221 19.105 53.283 1.00 95.69 422 ASP A O 1
ATOM 3055 N N . HIS A 1 423 ? -33.400 17.843 52.896 1.00 94.00 423 HIS A N 1
ATOM 3056 C CA . HIS A 1 423 ? -34.066 16.892 52.002 1.00 94.00 423 HIS A CA 1
ATOM 3057 C C . HIS A 1 423 ? -35.201 16.143 52.717 1.00 94.00 423 HIS A C 1
ATOM 3059 O O . HIS A 1 423 ? -36.357 16.252 52.297 1.00 94.00 423 HIS A O 1
ATOM 3065 N N . ALA A 1 424 ? -34.904 15.479 53.840 1.00 94.19 424 ALA A N 1
ATOM 3066 C CA . ALA A 1 424 ? -35.886 14.754 54.647 1.00 94.19 424 ALA A CA 1
ATOM 3067 C C . ALA A 1 424 ? -37.046 15.665 55.091 1.00 94.19 424 ALA A C 1
ATOM 3069 O O . ALA A 1 424 ? -38.223 15.319 54.939 1.00 94.19 424 ALA A O 1
ATOM 3070 N N . ARG A 1 425 ? -36.730 16.884 55.554 1.00 94.00 425 ARG A N 1
ATOM 3071 C CA . ARG A 1 425 ? -37.725 17.899 55.934 1.00 94.00 425 ARG A CA 1
ATOM 3072 C C . ARG A 1 425 ? -38.610 18.293 54.761 1.00 94.00 425 ARG A C 1
ATOM 3074 O O . ARG A 1 425 ? -39.832 18.306 54.890 1.00 94.00 425 ARG A O 1
ATOM 3081 N N . ASN A 1 426 ? -38.012 18.645 53.627 1.00 91.31 426 ASN A N 1
ATOM 3082 C CA . ASN A 1 426 ? -38.749 19.110 52.457 1.00 91.31 426 ASN A CA 1
ATOM 3083 C C . ASN A 1 426 ? -39.643 17.997 51.898 1.00 91.31 426 ASN A C 1
ATOM 3085 O O . ASN A 1 426 ? -40.764 18.277 51.473 1.00 91.31 426 ASN A O 1
ATOM 3089 N N . ARG A 1 427 ? -39.187 16.740 51.957 1.00 90.44 427 ARG A N 1
ATOM 3090 C CA . ARG A 1 427 ? -39.960 15.572 51.530 1.00 90.44 427 ARG A CA 1
ATOM 3091 C C . ARG A 1 427 ? -41.212 15.377 52.381 1.00 90.44 427 ARG A C 1
ATOM 3093 O O . ARG A 1 427 ? -42.288 15.185 51.818 1.00 90.44 427 ARG A O 1
ATOM 3100 N N . ALA A 1 428 ? -41.086 15.484 53.704 1.00 89.88 428 ALA A N 1
ATOM 3101 C CA . ALA A 1 428 ? -42.219 15.427 54.624 1.00 89.88 428 ALA A CA 1
ATOM 3102 C C . ALA A 1 428 ? -43.161 16.634 54.465 1.00 89.88 428 ALA A C 1
ATOM 3104 O O . ALA A 1 428 ? -44.377 16.463 54.401 1.00 89.88 428 ALA A O 1
ATOM 3105 N N . ASN A 1 429 ? -42.611 17.843 54.317 1.00 87.25 429 ASN A N 1
ATOM 3106 C CA . ASN A 1 429 ? -43.382 19.078 54.139 1.00 87.25 429 ASN A CA 1
ATOM 3107 C C . ASN A 1 429 ? -44.178 19.116 52.822 1.00 87.25 429 ASN A C 1
ATOM 3109 O O . ASN A 1 429 ? -45.207 19.778 52.735 1.00 87.25 429 ASN A O 1
ATOM 3113 N N . ALA A 1 430 ? -43.706 18.420 51.784 1.00 84.75 430 ALA A N 1
ATOM 3114 C CA . ALA A 1 430 ? -44.406 18.318 50.506 1.00 84.75 430 ALA A CA 1
ATOM 3115 C C . ALA A 1 430 ? -45.649 17.412 50.570 1.00 84.75 430 ALA A C 1
ATOM 3117 O O . ALA A 1 430 ? -46.490 17.462 49.670 1.00 84.75 430 ALA A O 1
ATOM 3118 N N . VAL A 1 431 ? -45.789 16.585 51.612 1.00 83.38 431 VAL A N 1
ATOM 3119 C CA . VAL A 1 431 ? -46.968 15.734 51.782 1.00 83.38 431 VAL A CA 1
ATOM 3120 C C . VAL A 1 431 ? -48.116 16.559 52.336 1.00 83.38 431 VAL A C 1
ATOM 3122 O O . VAL A 1 431 ? -48.074 17.041 53.464 1.00 83.38 431 VAL A O 1
ATOM 3125 N N . THR A 1 432 ? -49.169 16.665 51.532 1.00 81.06 432 THR A N 1
ATOM 3126 C CA . THR A 1 432 ? -50.440 17.272 51.915 1.00 81.06 432 THR A CA 1
ATOM 3127 C C . THR A 1 432 ? -51.515 16.196 51.864 1.00 81.06 432 THR A C 1
ATOM 3129 O O . THR A 1 432 ? -51.702 15.564 50.825 1.00 81.06 432 THR A O 1
ATOM 3132 N N . PHE A 1 433 ? -52.223 15.971 52.966 1.00 78.75 433 PHE A N 1
ATOM 3133 C CA . PHE A 1 433 ? -53.383 15.091 53.013 1.00 78.75 433 PHE A CA 1
ATOM 3134 C C . PHE A 1 433 ? -54.619 15.877 53.417 1.00 78.75 433 PHE A C 1
ATOM 3136 O O . PHE A 1 433 ? -54.596 16.748 54.290 1.00 78.75 433 PHE A O 1
ATOM 3143 N N . CYS A 1 434 ? -55.702 15.576 52.715 1.00 79.50 434 CYS A N 1
ATOM 3144 C CA . CYS A 1 434 ? -56.978 16.203 52.937 1.00 79.50 434 CYS A CA 1
ATOM 3145 C C . CYS A 1 434 ? -58.089 15.286 52.444 1.00 79.50 434 CYS A C 1
ATOM 3147 O O . CYS A 1 434 ? -58.143 14.933 51.265 1.00 79.50 434 CYS A O 1
ATOM 3149 N N . THR A 1 435 ? -58.950 14.872 53.361 1.00 77.62 435 THR A N 1
ATOM 3150 C CA . THR A 1 435 ? -60.117 14.047 53.062 1.00 77.62 435 THR A CA 1
ATOM 3151 C C . THR A 1 435 ? -61.338 14.665 53.732 1.00 77.62 435 THR A C 1
ATOM 3153 O O . THR A 1 435 ? -61.202 15.349 54.735 1.00 77.62 435 THR A O 1
ATOM 3156 N N . TYR A 1 436 ? -62.523 14.437 53.170 1.00 85.50 436 TYR A N 1
ATOM 3157 C CA . TYR A 1 436 ? -63.792 15.014 53.646 1.00 85.50 436 TYR A CA 1
ATOM 3158 C C . TYR A 1 436 ? -64.664 13.936 54.301 1.00 85.50 436 TYR A C 1
ATOM 3160 O O . TYR A 1 436 ? -65.868 13.845 54.068 1.00 85.50 436 TYR A O 1
ATOM 3168 N N . THR A 1 437 ? -64.026 12.984 54.986 1.00 86.06 437 THR A N 1
ATOM 3169 C CA . THR A 1 437 ? -64.708 11.786 55.492 1.00 86.06 437 THR A CA 1
ATOM 3170 C C . THR A 1 437 ? -65.300 11.980 56.883 1.00 86.06 437 THR A C 1
ATOM 3172 O O . THR A 1 437 ? -66.009 11.085 57.348 1.00 86.06 437 THR A O 1
ATOM 3175 N N . CYS A 1 438 ? -65.025 13.099 57.563 1.00 87.50 438 CYS A N 1
ATOM 3176 C CA . CYS A 1 438 ? -65.658 13.374 58.844 1.00 87.50 438 CYS A CA 1
ATOM 3177 C C . CYS A 1 438 ? -67.128 13.785 58.684 1.00 87.50 438 CYS A C 1
ATOM 3179 O O . CYS A 1 438 ? -67.517 14.428 57.716 1.00 87.50 438 CYS A O 1
ATOM 3181 N N . SER A 1 439 ? -67.968 13.404 59.652 1.00 91.81 439 SER A N 1
ATOM 3182 C CA . SER A 1 439 ? -69.391 13.784 59.668 1.00 91.81 439 SER A CA 1
ATOM 3183 C C . SER A 1 439 ? -69.632 15.254 60.016 1.00 91.81 439 SER A C 1
ATOM 3185 O O . SER A 1 439 ? -70.743 15.731 59.794 1.00 91.81 439 SER A O 1
ATOM 3187 N N . TYR A 1 440 ? -68.620 15.929 60.557 1.00 88.44 440 TYR A N 1
ATOM 3188 C CA . TYR A 1 440 ? -68.645 17.344 60.924 1.00 88.44 440 TYR A CA 1
ATOM 3189 C C . TYR A 1 440 ? -67.902 18.227 59.912 1.00 88.44 440 TYR A C 1
ATOM 3191 O O . TYR A 1 440 ? -67.803 19.422 60.120 1.00 88.44 440 TYR A O 1
ATOM 3199 N N . ASP A 1 441 ? -67.462 17.667 58.773 1.00 86.19 441 ASP A N 1
ATOM 3200 C CA . ASP A 1 441 ? -66.815 18.455 57.718 1.00 86.19 441 ASP A CA 1
ATOM 3201 C C . ASP A 1 441 ? -67.758 19.549 57.182 1.00 86.19 441 ASP A C 1
ATOM 3203 O O . ASP A 1 441 ? -68.766 19.259 56.525 1.00 86.19 441 ASP A O 1
ATOM 3207 N N . GLY A 1 442 ? -67.429 20.811 57.467 1.00 88.25 442 GLY A N 1
ATOM 3208 C CA . GLY A 1 442 ? -68.157 22.003 57.031 1.00 88.25 442 GLY A CA 1
ATOM 3209 C C . GLY A 1 442 ? -69.179 22.552 58.031 1.00 88.25 442 GLY A C 1
ATOM 3210 O O . GLY A 1 442 ? -70.114 23.247 57.605 1.00 88.25 442 GLY A O 1
ATOM 3211 N N . ASP A 1 443 ? -69.059 22.238 59.321 1.00 92.25 443 ASP A N 1
ATOM 3212 C CA . ASP A 1 443 ? -69.898 22.812 60.377 1.00 92.25 443 ASP A CA 1
ATOM 3213 C C . ASP A 1 443 ? -69.346 24.127 60.966 1.00 92.25 443 ASP A C 1
ATOM 3215 O O . ASP A 1 443 ? -70.081 24.863 61.640 1.00 92.25 443 ASP A O 1
ATOM 3219 N N . GLY A 1 444 ? -68.122 24.492 60.577 1.00 90.06 444 GLY A N 1
ATOM 3220 C CA . GLY A 1 444 ? -67.457 25.742 60.925 1.00 90.06 444 GLY A CA 1
ATOM 3221 C C . GLY A 1 444 ? -66.517 25.651 62.127 1.00 90.06 444 GLY A C 1
ATOM 3222 O O . GLY A 1 444 ? -65.967 26.690 62.507 1.00 90.06 444 GLY A O 1
ATOM 3223 N N . GLU A 1 445 ? -66.332 24.465 62.710 1.00 92.88 445 GLU A N 1
ATOM 3224 C CA . GLU A 1 445 ? -65.360 24.178 63.769 1.00 92.88 445 GLU A CA 1
ATOM 3225 C C . GLU A 1 445 ? -64.313 23.186 63.249 1.00 92.88 445 GLU A C 1
ATOM 3227 O O . GLU A 1 445 ? -64.630 22.285 62.487 1.00 92.88 445 GLU A O 1
ATOM 3232 N N . CYS A 1 446 ? -63.042 23.361 63.623 1.00 89.31 446 CYS A N 1
ATOM 3233 C CA . CYS A 1 446 ? -62.006 22.418 63.204 1.00 89.31 446 CYS A CA 1
ATOM 3234 C C . CYS A 1 446 ? -61.906 21.246 64.195 1.00 89.31 446 CYS A C 1
ATOM 3236 O O . CYS A 1 446 ? -61.425 21.412 65.317 1.00 89.31 446 CYS A O 1
ATOM 3238 N N . ASP A 1 447 ? -62.284 20.045 63.768 1.00 89.50 447 ASP A N 1
ATOM 3239 C CA . ASP A 1 447 ? -62.535 18.885 64.631 1.00 89.50 447 ASP A CA 1
ATOM 3240 C C . ASP A 1 447 ? -61.485 17.768 64.555 1.00 89.50 447 ASP A C 1
ATOM 3242 O O . ASP A 1 447 ? -61.584 16.747 65.248 1.00 89.50 447 ASP A O 1
ATOM 3246 N N . ASP A 1 448 ? -60.470 17.905 63.706 1.00 83.88 448 ASP A N 1
ATOM 3247 C CA . ASP A 1 448 ? -59.513 16.832 63.406 1.00 83.88 448 ASP A CA 1
ATOM 3248 C C . ASP A 1 448 ? -58.401 16.623 64.451 1.00 83.88 448 ASP A C 1
ATOM 3250 O O . ASP A 1 448 ? -57.469 15.845 64.225 1.00 83.88 448 ASP A O 1
ATOM 3254 N N . GLY A 1 449 ? -58.470 17.319 65.592 1.00 80.25 449 GLY A N 1
ATOM 3255 C CA . GLY A 1 449 ? -57.487 17.238 66.676 1.00 80.25 449 GLY A CA 1
ATOM 3256 C C . GLY A 1 449 ? -56.107 17.803 66.336 1.00 80.25 449 GLY A C 1
ATOM 3257 O O . GLY A 1 449 ? -55.159 17.627 67.103 1.00 80.25 449 GLY A O 1
ATOM 3258 N N . GLY A 1 450 ? -55.970 18.459 65.184 1.00 76.12 450 GLY A N 1
ATOM 3259 C CA . GLY A 1 450 ? -54.737 19.058 64.705 1.00 76.12 450 GLY A CA 1
ATOM 3260 C C . GLY A 1 450 ? -54.387 20.412 65.327 1.00 76.12 450 GLY A C 1
ATOM 3261 O O . GLY A 1 450 ? -55.127 20.964 66.140 1.00 76.12 450 GLY A O 1
ATOM 3262 N N . PRO A 1 451 ? -53.269 21.029 64.905 1.00 73.81 451 PRO A N 1
ATOM 3263 C CA . PRO A 1 451 ? -52.984 22.423 65.230 1.00 73.81 451 PRO A CA 1
ATOM 3264 C C . PRO A 1 451 ? -54.129 23.348 64.788 1.00 73.81 451 PRO A C 1
ATOM 3266 O O . PRO A 1 451 ? -54.586 23.264 63.643 1.00 73.81 451 PRO A O 1
ATOM 3269 N N . ASN A 1 452 ? -54.550 24.247 65.683 1.00 76.75 452 ASN A N 1
ATOM 3270 C CA . ASN A 1 452 ? -55.727 25.119 65.539 1.00 76.75 452 ASN A CA 1
ATOM 3271 C C . ASN A 1 452 ? -57.077 24.382 65.463 1.00 76.75 452 ASN A C 1
ATOM 3273 O O . ASN A 1 452 ? -58.034 24.967 64.971 1.00 76.75 452 ASN A O 1
ATOM 3277 N N . SER A 1 453 ? -57.150 23.127 65.919 1.00 87.06 453 SER A N 1
ATOM 3278 C CA . SER A 1 453 ? -58.437 22.460 66.122 1.00 87.06 453 SER A CA 1
ATOM 3279 C C . SER A 1 453 ? -59.154 22.992 67.358 1.00 87.06 453 SER A C 1
ATOM 3281 O O . SER A 1 453 ? -58.533 23.269 68.389 1.00 87.06 453 SER A O 1
ATOM 3283 N N . ASP A 1 454 ? -60.465 23.133 67.226 1.00 92.25 454 ASP A N 1
ATOM 3284 C CA . ASP A 1 454 ? -61.399 23.390 68.311 1.00 92.25 454 ASP A CA 1
ATOM 3285 C C . ASP A 1 454 ? -61.666 22.089 69.087 1.00 92.25 454 ASP A C 1
ATOM 3287 O O . ASP A 1 454 ? -61.729 22.104 70.322 1.00 92.25 454 ASP A O 1
ATOM 3291 N N . TRP A 1 455 ? -61.712 20.946 68.382 1.00 88.50 455 TRP A N 1
ATOM 3292 C CA . TRP A 1 455 ? -61.944 19.626 68.973 1.00 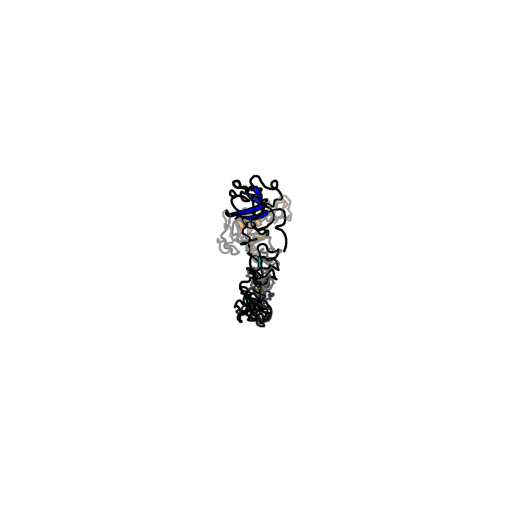88.50 455 TRP A CA 1
ATOM 3293 C C . TRP A 1 455 ? -61.096 18.506 68.344 1.00 88.50 455 TRP A C 1
ATOM 3295 O O . TRP A 1 455 ? -60.484 18.653 67.293 1.00 88.50 455 TRP A O 1
ATOM 3305 N N . SER A 1 456 ? -61.043 17.348 69.015 1.00 89.56 456 SER A N 1
ATOM 3306 C CA . SER A 1 456 ? -60.353 16.131 68.548 1.00 89.56 456 SER A CA 1
ATOM 3307 C C . SER A 1 456 ? -61.354 14.981 68.402 1.00 89.56 456 SER A C 1
ATOM 3309 O O . SER A 1 456 ? -61.310 13.986 69.127 1.00 89.56 456 SER A O 1
ATOM 3311 N N . VAL A 1 457 ? -62.331 15.174 67.515 1.00 90.75 457 VAL A N 1
ATOM 3312 C CA . VAL A 1 457 ? -63.458 14.251 67.282 1.00 90.75 457 VAL A CA 1
ATOM 3313 C C . VAL A 1 457 ? -63.308 13.512 65.950 1.00 90.75 457 VAL A C 1
ATOM 3315 O O . VAL A 1 457 ? -63.690 12.344 65.844 1.00 90.75 457 VAL A O 1
ATOM 3318 N N . CYS A 1 458 ? -62.720 14.161 64.949 1.00 86.19 458 CYS A N 1
ATOM 3319 C CA . CYS A 1 458 ? -62.411 13.594 63.645 1.00 86.19 458 CYS A CA 1
ATOM 3320 C C . CYS A 1 458 ? -60.988 13.015 63.618 1.00 86.19 458 CYS A C 1
ATOM 3322 O O . CYS A 1 458 ? -60.117 13.383 64.408 1.00 86.19 458 CYS A O 1
ATOM 3324 N N . ALA A 1 459 ? -60.728 12.102 62.678 1.00 82.69 459 ALA A N 1
ATOM 3325 C CA . ALA A 1 459 ? -59.359 11.673 62.412 1.00 82.69 459 ALA A CA 1
ATOM 3326 C C . ALA A 1 459 ? -58.572 12.821 61.755 1.00 82.69 459 ALA A C 1
ATOM 3328 O O . ALA A 1 459 ? -59.127 13.583 60.960 1.00 82.69 459 ALA A O 1
ATOM 3329 N N . TYR A 1 460 ? -57.282 12.935 62.068 1.00 81.56 460 TYR A N 1
ATOM 3330 C CA . TYR A 1 460 ? -56.428 14.022 61.584 1.00 81.56 460 TYR A CA 1
ATOM 3331 C C . TYR A 1 460 ? -56.456 14.143 60.049 1.00 81.56 460 TYR A C 1
ATOM 3333 O O . TYR A 1 460 ? -56.233 13.158 59.342 1.00 81.56 460 TYR A O 1
ATOM 3341 N N . GLY A 1 461 ? -56.750 15.341 59.528 1.00 81.06 461 GLY A N 1
ATOM 3342 C CA . GLY A 1 461 ? -56.883 15.607 58.091 1.00 81.06 461 GLY A CA 1
ATOM 3343 C C . GLY A 1 461 ? -58.171 15.102 57.425 1.00 81.06 461 GLY A C 1
ATOM 3344 O O . GLY A 1 461 ? -58.192 14.967 56.196 1.00 81.06 461 GLY A O 1
ATOM 3345 N N . THR A 1 462 ? -59.221 14.797 58.202 1.00 86.75 462 THR A N 1
ATOM 3346 C CA . THR A 1 462 ? -60.534 14.348 57.681 1.00 86.75 462 THR A CA 1
ATOM 3347 C C . THR A 1 462 ? -61.668 15.381 57.752 1.00 86.75 462 THR A C 1
ATOM 3349 O O . THR A 1 462 ? -62.760 15.099 57.253 1.00 86.75 462 THR A O 1
ATOM 3352 N N . ASP A 1 463 ? -61.409 16.542 58.358 1.00 87.12 463 ASP A N 1
ATOM 3353 C CA . ASP A 1 463 ? -62.310 17.700 58.460 1.00 87.12 463 ASP A CA 1
ATOM 3354 C C . ASP A 1 463 ? -61.675 18.909 57.751 1.00 87.12 463 ASP A C 1
ATOM 3356 O O . ASP A 1 463 ? -61.173 19.868 58.329 1.00 87.12 463 ASP A O 1
ATOM 3360 N N . CYS A 1 464 ? -61.539 18.781 56.441 1.00 86.62 464 CYS A N 1
ATOM 3361 C CA . CYS A 1 464 ? -60.758 19.711 55.645 1.00 86.62 464 CYS A CA 1
ATOM 3362 C C . CYS A 1 464 ? -61.455 21.027 55.358 1.00 86.62 464 CYS A C 1
ATOM 3364 O O . CYS A 1 464 ? -60.779 22.025 55.089 1.00 86.62 464 CYS A O 1
ATOM 3366 N N . THR A 1 465 ? -62.783 21.003 55.300 1.00 87.81 465 THR A N 1
ATOM 3367 C CA . THR A 1 465 ? -63.561 22.195 54.981 1.00 87.81 465 THR A CA 1
ATOM 3368 C C . THR A 1 465 ? -63.336 23.271 56.045 1.00 87.81 465 THR A C 1
ATOM 3370 O O . THR A 1 465 ? -63.187 24.440 55.679 1.00 87.81 465 THR A O 1
ATOM 3373 N N . ASP A 1 466 ? -63.174 22.864 57.308 1.00 87.81 466 ASP A N 1
ATOM 3374 C CA . ASP A 1 466 ? -62.979 23.774 58.436 1.00 87.81 466 ASP A CA 1
ATOM 3375 C C . ASP A 1 466 ? -61.512 23.849 58.908 1.00 87.81 466 ASP A C 1
ATOM 3377 O O . ASP A 1 466 ? -61.007 24.944 59.172 1.00 87.81 466 ASP A O 1
ATOM 3381 N N . CYS A 1 467 ? -60.760 22.738 58.911 1.00 84.62 467 CYS A N 1
ATOM 3382 C CA . CYS A 1 467 ? -59.347 22.728 59.330 1.00 84.62 467 CYS A CA 1
ATOM 3383 C C . CYS A 1 467 ? -58.329 23.111 58.242 1.00 84.62 467 CYS A C 1
ATOM 3385 O O . CYS A 1 467 ? -57.154 23.364 58.544 1.00 84.62 467 CYS A O 1
ATOM 3387 N N . GLY A 1 468 ? -58.739 23.107 56.971 1.00 84.44 468 GLY A N 1
ATOM 3388 C CA . GLY A 1 468 ? -57.829 23.175 55.831 1.00 84.44 468 GLY A CA 1
ATOM 3389 C C . GLY A 1 468 ? -56.997 21.899 55.644 1.00 84.44 468 GLY A C 1
ATOM 3390 O O . GLY A 1 468 ? -57.186 20.875 56.297 1.00 84.44 468 GLY A O 1
ATOM 3391 N N . THR A 1 469 ? -56.046 21.941 54.712 1.00 83.94 469 THR A N 1
ATOM 3392 C CA . THR A 1 469 ? -55.193 20.787 54.405 1.00 83.94 469 THR A CA 1
ATOM 3393 C C . THR A 1 469 ? -54.172 20.513 55.510 1.00 83.94 469 THR A C 1
ATOM 3395 O O . THR A 1 469 ? -53.542 21.447 56.014 1.00 83.94 469 THR A O 1
ATOM 3398 N N . ARG A 1 470 ? -53.930 19.237 55.828 1.00 81.06 470 ARG A N 1
ATOM 3399 C CA . ARG A 1 470 ? -52.910 18.807 56.797 1.00 81.06 470 ARG A CA 1
ATOM 3400 C C . ARG A 1 470 ? -51.673 18.244 56.096 1.00 81.06 470 ARG A C 1
ATOM 3402 O O . ARG A 1 470 ? -51.711 17.925 54.911 1.00 81.06 470 ARG A O 1
ATOM 3409 N N . GLY A 1 471 ? -50.564 18.150 56.824 1.00 82.00 471 GLY A N 1
ATOM 3410 C CA . GLY A 1 471 ? -49.296 17.619 56.326 1.00 82.00 471 GLY A CA 1
ATOM 3411 C C . GLY A 1 471 ? -48.527 16.888 57.421 1.00 82.00 471 GLY A C 1
ATOM 3412 O O . GLY A 1 471 ? -48.978 16.805 58.565 1.00 82.00 471 GLY A O 1
ATOM 3413 N N . ILE A 1 472 ? -47.364 16.337 57.080 1.00 87.56 472 ILE A N 1
ATOM 3414 C CA . ILE A 1 472 ? -46.514 15.664 58.067 1.00 87.56 472 ILE A CA 1
ATOM 3415 C C . ILE A 1 472 ? -45.830 16.735 58.927 1.00 87.56 472 ILE A C 1
ATOM 3417 O O . ILE A 1 472 ? -45.059 17.544 58.422 1.00 87.56 472 ILE A O 1
ATOM 3421 N N . ALA A 1 473 ? -46.116 16.747 60.232 1.00 87.69 473 ALA A N 1
ATOM 3422 C CA . ALA A 1 473 ? -45.527 17.699 61.184 1.00 87.69 473 ALA A CA 1
ATOM 3423 C C . ALA A 1 473 ? -44.296 17.144 61.926 1.00 87.69 473 ALA A C 1
ATOM 3425 O O . ALA A 1 473 ? -43.455 17.909 62.415 1.00 87.69 473 ALA A O 1
ATOM 3426 N N . ARG A 1 474 ? -44.216 15.815 62.028 1.00 92.50 474 ARG A N 1
ATOM 3427 C CA . ARG A 1 474 ? -43.208 15.043 62.757 1.00 92.50 474 ARG A CA 1
ATOM 3428 C C . ARG A 1 474 ? -42.887 13.777 61.970 1.00 92.50 474 ARG A C 1
ATOM 3430 O O . ARG A 1 474 ? -43.801 13.186 61.395 1.00 92.50 474 ARG A O 1
ATOM 3437 N N . LEU A 1 475 ? -41.620 13.385 61.934 1.00 95.38 475 LEU A N 1
ATOM 3438 C CA . LEU A 1 475 ? -41.135 12.266 61.129 1.00 95.38 475 LEU A CA 1
ATOM 3439 C C . LEU A 1 475 ? -40.091 11.471 61.917 1.00 95.38 475 LEU A C 1
ATOM 3441 O O . LEU A 1 475 ? -39.140 12.070 62.412 1.00 95.38 475 LEU A O 1
ATOM 3445 N N . TRP A 1 476 ? -40.232 10.149 62.011 1.00 98.19 476 TRP A N 1
ATOM 3446 C CA . TRP A 1 476 ? -39.199 9.310 62.620 1.00 98.19 476 TRP A CA 1
ATOM 3447 C C . TRP A 1 476 ? -37.908 9.317 61.802 1.00 98.19 476 TRP A C 1
ATOM 3449 O O . TRP A 1 476 ? -37.939 9.169 60.577 1.00 98.19 476 TRP A O 1
ATOM 3459 N N . LEU A 1 477 ? -36.788 9.440 62.514 1.00 97.88 477 LEU A N 1
ATOM 3460 C CA . LEU A 1 477 ? -35.434 9.221 62.013 1.00 97.88 477 LEU A CA 1
ATOM 3461 C C . LEU A 1 477 ? -34.875 7.915 62.596 1.00 97.88 477 LEU A C 1
ATOM 3463 O O . LEU A 1 477 ? -35.387 7.397 63.588 1.00 97.88 477 LEU A O 1
ATOM 3467 N N . GLY A 1 478 ? -33.786 7.395 62.030 1.00 97.50 478 GLY A N 1
ATOM 3468 C CA . GLY A 1 478 ? -33.129 6.188 62.539 1.00 97.50 478 GLY A CA 1
ATOM 3469 C C . GLY A 1 478 ? -32.307 6.389 63.815 1.00 97.50 478 GLY A C 1
ATOM 3470 O O . GLY A 1 478 ? -31.777 5.415 64.350 1.00 97.50 478 GLY A O 1
ATOM 3471 N N . LEU A 1 479 ? -32.160 7.623 64.304 1.00 97.88 479 LEU A N 1
ATOM 3472 C CA . LEU A 1 479 ? -31.337 7.922 65.475 1.00 97.88 479 LEU A CA 1
ATOM 3473 C C . LEU A 1 479 ? -32.066 7.516 66.762 1.00 97.88 479 LEU A C 1
ATOM 3475 O O . LEU A 1 479 ? -33.213 7.903 66.972 1.00 97.88 479 LEU A O 1
ATOM 3479 N N . ASN A 1 480 ? -31.396 6.749 67.618 1.00 96.62 480 ASN A N 1
ATOM 3480 C CA . ASN A 1 480 ? -31.957 6.236 68.868 1.00 96.62 480 ASN A CA 1
ATOM 3481 C C . ASN A 1 480 ? -30.860 5.917 69.892 1.00 96.62 480 ASN A C 1
ATOM 3483 O O . ASN A 1 480 ? -29.727 5.650 69.498 1.00 96.62 480 ASN A O 1
ATOM 3487 N N . ASP A 1 481 ? -31.184 5.876 71.178 1.00 95.88 481 ASP A N 1
ATOM 3488 C CA . ASP A 1 481 ? -30.293 5.408 72.251 1.00 95.88 481 ASP A CA 1
ATOM 3489 C C . ASP A 1 481 ? -30.905 4.279 73.104 1.00 95.88 481 ASP A C 1
ATOM 3491 O O . ASP A 1 481 ? -30.356 3.908 74.139 1.00 95.88 481 ASP A O 1
ATOM 3495 N N . VAL A 1 482 ? -31.939 3.611 72.574 1.00 94.50 482 VAL A N 1
ATOM 3496 C CA . VAL A 1 482 ? -32.677 2.469 73.167 1.00 94.50 482 VAL A CA 1
ATOM 3497 C C . VAL A 1 482 ? -31.768 1.384 73.769 1.00 94.50 482 VAL A C 1
ATOM 3499 O O . VAL A 1 482 ? -32.140 0.677 74.705 1.00 94.50 482 VAL A O 1
ATOM 3502 N N . SER A 1 483 ? -30.570 1.188 73.207 1.00 92.62 483 SER A N 1
ATOM 3503 C CA . SER A 1 483 ? -29.613 0.188 73.706 1.00 92.62 483 SER A CA 1
ATOM 3504 C C . SER A 1 483 ? -28.756 0.685 74.875 1.00 92.62 483 SER A C 1
ATOM 3506 O O . SER A 1 483 ? -28.366 -0.117 75.727 1.00 92.62 483 SER A O 1
ATOM 3508 N N . VAL A 1 484 ? -28.400 1.972 74.886 1.00 93.81 484 VAL A N 1
ATOM 3509 C CA . VAL A 1 484 ? -27.521 2.602 75.878 1.00 93.81 484 VAL A CA 1
ATOM 3510 C C . VAL A 1 484 ? -27.919 4.072 76.030 1.00 93.81 484 VAL A C 1
ATOM 3512 O O . VAL A 1 484 ? -27.476 4.910 75.249 1.00 93.81 484 VAL A O 1
ATOM 3515 N N . GLU A 1 485 ? -28.676 4.364 77.087 1.00 92.81 485 GLU A N 1
ATOM 3516 C CA . GLU A 1 485 ? -29.102 5.713 77.488 1.00 92.81 485 GLU A CA 1
ATOM 3517 C C . GLU A 1 485 ? -27.988 6.768 77.346 1.00 92.81 485 GLU A C 1
ATOM 3519 O O . GLU A 1 485 ? -26.854 6.587 77.818 1.00 92.81 485 GLU A O 1
ATOM 3524 N N . GLY A 1 486 ? -28.320 7.881 76.693 1.00 89.81 486 GLY A N 1
ATOM 3525 C CA . GLY A 1 486 ? -27.431 9.005 76.412 1.00 89.81 486 GLY A CA 1
ATOM 3526 C C . GLY A 1 486 ? -26.455 8.771 75.254 1.00 89.81 486 GLY A C 1
ATOM 3527 O O . GLY A 1 486 ? -25.637 9.649 74.960 1.00 89.81 486 GLY A O 1
ATOM 3528 N N . THR A 1 487 ? -26.501 7.609 74.591 1.00 94.06 487 THR A N 1
ATOM 3529 C CA . THR A 1 487 ? -25.604 7.242 73.482 1.00 94.06 487 THR A CA 1
ATOM 3530 C C . THR A 1 487 ? -26.384 6.964 72.199 1.00 94.06 487 THR A C 1
ATOM 3532 O O . THR A 1 487 ? -26.632 5.820 71.826 1.00 94.06 487 THR A O 1
ATOM 3535 N N . PHE A 1 488 ? -26.710 8.036 71.477 1.00 95.62 488 PHE A N 1
ATOM 3536 C CA . PHE A 1 488 ? -27.477 7.963 70.234 1.00 95.62 488 PHE A CA 1
ATOM 3537 C C . PHE A 1 488 ? -26.690 7.371 69.052 1.00 95.62 488 PHE A C 1
ATOM 3539 O O . PHE A 1 488 ? -25.666 7.928 68.630 1.00 95.62 488 PHE A O 1
ATOM 3546 N N . VAL A 1 489 ? -27.238 6.309 68.459 1.00 96.56 489 VAL A N 1
ATOM 3547 C CA . VAL A 1 489 ? -26.748 5.574 67.283 1.00 96.56 489 VAL A CA 1
ATOM 3548 C C . VAL A 1 489 ? -27.805 5.516 66.177 1.00 96.56 489 VAL A C 1
ATOM 3550 O O . VAL A 1 489 ? -29.002 5.611 66.439 1.00 96.56 489 VAL A O 1
ATOM 3553 N N . TRP A 1 490 ? -27.375 5.358 64.926 1.00 97.12 490 TRP A N 1
ATOM 3554 C CA . TRP A 1 490 ? -28.279 5.164 63.791 1.00 97.12 490 TRP A CA 1
ATOM 3555 C C . TRP A 1 490 ? -28.669 3.692 63.654 1.00 97.12 490 TRP A C 1
ATOM 3557 O O . TRP A 1 490 ? -27.808 2.813 63.690 1.00 97.12 490 TRP A O 1
ATOM 3567 N N . ALA A 1 491 ? -29.957 3.412 63.459 1.00 94.81 491 ALA A N 1
ATOM 3568 C CA . ALA A 1 491 ? -30.485 2.052 63.350 1.00 94.81 491 ALA A CA 1
ATOM 3569 C C . ALA A 1 491 ? -29.904 1.256 62.166 1.00 94.81 491 ALA A C 1
ATOM 3571 O O . ALA A 1 491 ? -29.743 0.042 62.274 1.00 94.81 491 ALA A O 1
ATOM 3572 N N . GLY A 1 492 ? -29.552 1.933 61.066 1.00 89.94 492 GLY A N 1
ATOM 3573 C CA . GLY A 1 492 ? -28.857 1.343 59.914 1.00 89.94 492 GLY A CA 1
ATOM 3574 C C . GLY A 1 492 ? -27.353 1.111 60.116 1.00 89.94 492 GLY A C 1
ATOM 3575 O O . GLY A 1 492 ? -26.705 0.532 59.252 1.00 89.94 492 GLY A O 1
ATOM 3576 N N . GLY A 1 493 ? -26.780 1.543 61.246 1.00 92.12 493 GLY A N 1
ATOM 3577 C CA . GLY A 1 493 ? -25.343 1.433 61.523 1.00 92.12 493 GLY A CA 1
ATOM 3578 C C . GLY A 1 493 ? -24.478 2.525 60.885 1.00 92.12 493 GLY A C 1
ATOM 3579 O O . GLY A 1 493 ? -23.251 2.428 60.945 1.00 92.12 493 GLY A O 1
ATOM 3580 N N . ASP A 1 494 ? -25.094 3.558 60.303 1.00 92.75 494 ASP A N 1
ATOM 3581 C CA . ASP A 1 494 ? -24.385 4.699 59.722 1.00 92.75 494 ASP A CA 1
ATOM 3582 C C . ASP A 1 494 ? -23.442 5.366 60.756 1.00 92.75 494 ASP A C 1
ATOM 3584 O O . ASP A 1 494 ? -23.825 5.559 61.918 1.00 92.75 494 ASP A O 1
ATOM 3588 N N . PRO A 1 495 ? -22.192 5.708 60.385 1.00 92.38 495 PRO A N 1
ATOM 3589 C CA . PRO A 1 495 ? -21.206 6.250 61.318 1.00 92.38 495 PRO A CA 1
ATOM 3590 C C . PRO A 1 495 ? -21.320 7.769 61.550 1.00 92.38 495 PRO A C 1
ATOM 3592 O O . PRO A 1 495 ? -20.476 8.341 62.249 1.00 92.38 495 PRO A O 1
ATOM 3595 N N . SER A 1 496 ? -22.300 8.460 60.963 1.00 91.00 496 SER A N 1
ATOM 3596 C CA . SER A 1 496 ? -22.370 9.918 60.997 1.00 91.00 496 SER A CA 1
ATOM 3597 C C . SER A 1 496 ? -22.591 10.486 62.401 1.00 91.00 496 SER A C 1
ATOM 3599 O O . SER A 1 496 ? -23.484 10.102 63.167 1.00 91.00 496 SER A O 1
ATOM 3601 N N . SER A 1 497 ? -21.797 11.511 62.711 1.00 92.88 497 SER A N 1
ATOM 3602 C CA . SER A 1 497 ? -21.868 12.290 63.949 1.00 92.88 497 SER A CA 1
ATOM 3603 C C . SER A 1 497 ? -22.719 13.561 63.831 1.00 92.88 497 SER A C 1
ATOM 3605 O O . SER A 1 497 ? -22.807 14.320 64.796 1.00 92.88 497 SER A O 1
ATOM 3607 N N . TYR A 1 498 ? -23.359 13.810 62.682 1.00 96.19 498 TYR A N 1
ATOM 3608 C CA . TYR A 1 498 ? -24.212 14.985 62.491 1.00 96.19 498 TYR A CA 1
ATOM 3609 C C . TYR A 1 498 ? -25.433 14.948 63.418 1.00 96.19 498 TYR A C 1
ATOM 3611 O O . TYR A 1 498 ? -26.096 13.920 63.548 1.00 96.19 498 TYR A O 1
ATOM 3619 N N . ARG A 1 499 ? -25.727 16.067 64.089 1.00 95.44 499 ARG A N 1
ATOM 3620 C CA . ARG A 1 499 ? -26.868 16.212 65.000 1.00 95.44 499 ARG A CA 1
ATOM 3621 C C . ARG A 1 499 ? -27.520 17.576 64.802 1.00 95.44 499 ARG A C 1
ATOM 3623 O O . ARG A 1 499 ? -26.819 18.588 64.811 1.00 95.44 499 ARG A O 1
ATOM 3630 N N . ASN A 1 500 ? -28.843 17.605 64.661 1.00 96.75 500 ASN A N 1
ATOM 3631 C CA . ASN A 1 500 ? -29.615 18.835 64.456 1.00 96.75 500 ASN A CA 1
ATOM 3632 C C . ASN A 1 500 ? -30.704 19.041 65.524 1.00 96.75 500 ASN A C 1
ATOM 3634 O O . ASN A 1 500 ? -31.816 19.478 65.225 1.00 96.75 500 ASN A O 1
ATOM 3638 N N . TRP A 1 501 ? -30.385 18.707 66.775 1.00 97.12 501 TRP A N 1
ATOM 3639 C CA . TRP A 1 501 ? -31.278 18.857 67.924 1.00 97.12 501 TRP A CA 1
ATOM 3640 C C . TRP A 1 501 ? -31.840 20.276 68.066 1.00 97.12 501 TRP A C 1
ATOM 3642 O O . TRP A 1 501 ? -31.162 21.270 67.786 1.00 97.12 501 TRP A O 1
ATOM 3652 N N . ALA A 1 502 ? -33.094 20.374 68.501 1.00 95.88 502 ALA A N 1
ATOM 3653 C CA . ALA A 1 502 ? -33.699 21.636 68.885 1.00 95.88 502 ALA A CA 1
ATOM 3654 C C . ALA A 1 502 ? -33.064 22.169 70.179 1.00 95.88 502 ALA A C 1
ATOM 3656 O O . ALA A 1 502 ? -32.385 21.463 70.924 1.00 95.88 502 ALA A O 1
ATOM 3657 N N . SER A 1 503 ? -33.260 23.459 70.449 1.00 95.00 503 SER A N 1
ATOM 3658 C CA . SER A 1 503 ? -32.717 24.084 71.655 1.00 95.00 503 SER A CA 1
ATOM 3659 C C . SER A 1 503 ? -33.311 23.444 72.911 1.00 95.00 503 SER A C 1
ATOM 3661 O O . SER A 1 503 ? -34.465 23.710 73.232 1.00 95.00 503 SER A O 1
ATOM 3663 N N . GLY A 1 504 ? -32.489 22.709 73.659 1.00 91.88 504 GLY A N 1
ATOM 3664 C CA . GLY A 1 504 ? -32.902 22.000 74.873 1.00 91.88 504 GLY A CA 1
ATOM 3665 C C . GLY A 1 504 ? -32.999 20.486 74.703 1.00 91.88 504 GLY A C 1
ATOM 3666 O O . GLY A 1 504 ? -33.103 19.815 75.721 1.00 91.88 504 GLY A O 1
ATOM 3667 N N . GLU A 1 505 ? -32.880 19.984 73.471 1.00 92.38 505 GLU A N 1
ATOM 3668 C CA . GLU A 1 505 ? -32.931 18.559 73.140 1.00 92.38 505 GLU A CA 1
ATOM 3669 C C . GLU A 1 505 ? -31.524 17.957 72.937 1.00 92.38 505 GLU A C 1
ATOM 3671 O O . GLU A 1 505 ? -30.590 18.685 72.562 1.00 92.38 505 GLU A O 1
ATOM 3676 N N . PRO A 1 506 ? -31.343 16.641 73.151 1.00 92.38 506 PRO A N 1
ATOM 3677 C CA . PRO A 1 506 ? -32.330 15.709 73.702 1.00 92.38 506 PRO A CA 1
ATOM 3678 C C . PRO A 1 506 ? -32.540 15.927 75.211 1.00 92.38 506 PRO A C 1
ATOM 3680 O O . PRO A 1 506 ? -31.579 16.237 75.927 1.00 92.38 506 PRO A O 1
ATOM 3683 N N . ASN A 1 507 ? -33.780 15.823 75.689 1.00 89.75 507 ASN A N 1
ATOM 3684 C CA . ASN A 1 507 ? -34.153 16.146 77.072 1.00 89.75 507 ASN A CA 1
ATOM 3685 C C . ASN A 1 507 ? -34.521 14.919 77.931 1.00 89.75 507 ASN A C 1
ATOM 3687 O O . ASN A 1 507 ? -34.628 15.058 79.157 1.00 89.75 507 ASN A O 1
ATOM 3691 N N . ASN A 1 508 ? -34.680 13.750 77.305 1.00 88.06 508 ASN A N 1
ATOM 3692 C CA . ASN A 1 508 ? -35.128 12.489 77.883 1.00 88.06 508 ASN A CA 1
ATOM 3693 C C . ASN A 1 508 ? -36.371 12.642 78.792 1.00 88.06 508 ASN A C 1
ATOM 3695 O O . ASN A 1 508 ? -36.427 12.166 79.937 1.00 88.06 508 ASN A O 1
ATOM 3699 N N . SER A 1 509 ? -37.376 13.391 78.335 1.00 82.62 509 SER A N 1
ATOM 3700 C CA . SER A 1 509 ? -38.555 13.740 79.128 1.00 82.62 509 SER A CA 1
ATOM 3701 C C . SER A 1 509 ? -39.538 12.573 79.197 1.00 82.62 509 SER A C 1
ATOM 3703 O O . SER A 1 509 ? -40.536 12.487 78.484 1.00 82.62 509 SER A O 1
ATOM 3705 N N . GLY A 1 510 ? -39.290 11.677 80.149 1.00 76.56 510 GLY A N 1
ATOM 3706 C CA . GLY A 1 510 ? -40.140 10.511 80.364 1.00 76.56 510 GLY A CA 1
ATOM 3707 C C . GLY A 1 510 ? -39.740 9.302 79.524 1.00 76.56 510 GLY A C 1
ATOM 3708 O O . GLY A 1 510 ? -40.644 8.611 79.045 1.00 76.56 510 GLY A O 1
ATOM 3709 N N . ASP A 1 511 ? -38.430 9.030 79.442 1.00 85.44 511 ASP A N 1
ATOM 3710 C CA . ASP A 1 511 ? -37.836 7.846 78.790 1.00 85.44 511 ASP A CA 1
ATOM 3711 C C . ASP A 1 511 ? -37.986 7.922 77.256 1.00 85.44 511 ASP A C 1
ATOM 3713 O O . ASP A 1 511 ? -38.705 7.145 76.620 1.00 85.44 511 ASP A O 1
ATOM 3717 N N . GLU A 1 512 ? -37.416 8.981 76.678 1.00 89.62 512 GLU A N 1
ATOM 3718 C CA . GLU A 1 512 ? -37.524 9.332 75.261 1.00 89.62 512 GLU A CA 1
ATOM 3719 C C . GLU A 1 512 ? -36.269 8.914 74.491 1.00 89.62 512 GLU A C 1
ATOM 3721 O O . GLU A 1 512 ? -35.321 9.680 74.371 1.00 89.62 512 GLU A O 1
ATOM 3726 N N . ASP A 1 513 ? -36.295 7.709 73.915 1.00 93.56 513 ASP A N 1
ATOM 3727 C CA . ASP A 1 513 ? -35.084 7.124 73.316 1.00 93.56 513 ASP A CA 1
ATOM 3728 C C . ASP A 1 513 ? -34.983 7.268 71.781 1.00 93.56 513 ASP A C 1
ATOM 3730 O O . ASP A 1 513 ? -34.026 6.801 71.155 1.00 93.56 513 ASP A O 1
ATOM 3734 N N . CYS A 1 514 ? -36.000 7.830 71.115 1.00 97.50 514 CYS A N 1
ATOM 3735 C CA . CYS A 1 514 ? -36.123 7.811 69.652 1.00 97.50 514 CYS A CA 1
ATOM 3736 C C . CYS A 1 514 ? -36.205 9.215 69.054 1.00 97.50 514 CYS A C 1
ATOM 3738 O O . CYS A 1 514 ? -37.049 10.014 69.445 1.00 97.50 514 CYS A O 1
ATOM 3740 N N . ALA A 1 515 ? -35.377 9.517 68.053 1.00 97.44 515 ALA A N 1
ATOM 3741 C CA . ALA A 1 515 ? -35.340 10.848 67.458 1.00 97.44 515 ALA A CA 1
ATOM 3742 C C . ALA A 1 515 ? -36.426 11.061 66.392 1.00 97.44 515 ALA A C 1
ATOM 3744 O O . ALA A 1 515 ? -36.565 10.286 65.440 1.00 97.44 515 ALA A O 1
ATOM 3745 N N . GLU A 1 516 ? -37.125 12.186 66.489 1.00 97.25 516 GLU A N 1
ATOM 3746 C CA . GLU A 1 516 ? -38.035 12.709 65.475 1.00 97.25 516 GLU A CA 1
ATOM 3747 C C . GLU A 1 516 ? -37.500 14.008 64.853 1.00 97.25 516 GLU A C 1
ATOM 3749 O O . GLU A 1 516 ? -36.913 14.862 65.518 1.00 97.25 516 GLU A O 1
ATOM 3754 N N . LEU A 1 517 ? -37.762 14.200 63.562 1.00 97.50 517 LEU A N 1
ATOM 3755 C CA . LEU A 1 517 ? -37.606 15.471 62.868 1.00 97.50 517 LEU A CA 1
ATOM 3756 C C . LEU A 1 517 ? -38.883 16.301 63.018 1.00 97.50 517 LEU A C 1
ATOM 3758 O O . LEU A 1 517 ? -39.965 15.896 62.584 1.00 97.50 517 LEU A O 1
ATOM 3762 N N . ILE A 1 518 ? -38.747 17.511 63.552 1.00 94.50 518 ILE A N 1
ATOM 3763 C CA . ILE A 1 518 ? -39.797 18.525 63.548 1.00 94.50 518 ILE A CA 1
ATOM 3764 C C . ILE A 1 518 ? -39.785 19.220 62.190 1.00 94.50 518 ILE A C 1
ATOM 3766 O O . ILE A 1 518 ? -38.867 19.981 61.905 1.00 94.50 518 ILE A O 1
ATOM 3770 N N . VAL A 1 519 ? -40.810 19.018 61.358 1.00 91.19 519 VAL A N 1
ATOM 3771 C CA . VAL A 1 519 ? -40.800 19.503 59.961 1.00 91.19 519 VAL A CA 1
ATOM 3772 C C . VAL A 1 519 ? -40.703 21.031 59.860 1.00 91.19 519 VAL A C 1
ATOM 3774 O O . VAL A 1 519 ? -40.051 21.551 58.960 1.00 91.19 519 VAL A O 1
ATOM 3777 N N . SER A 1 520 ? -41.275 21.770 60.812 1.00 88.19 520 SER A N 1
ATOM 3778 C CA . SER A 1 520 ? -41.076 23.217 60.943 1.00 88.19 520 SER A CA 1
ATOM 3779 C C . SER A 1 520 ? -40.749 23.541 62.404 1.00 88.19 520 SER A C 1
ATOM 3781 O O . SER A 1 520 ? -41.633 23.384 63.250 1.00 88.19 520 SER A O 1
ATOM 3783 N N . PRO A 1 521 ? -39.494 23.909 62.745 1.00 90.25 521 PRO A N 1
ATOM 3784 C CA . PRO A 1 521 ? -38.489 24.530 61.864 1.00 90.25 521 PRO A CA 1
ATOM 3785 C C . PRO A 1 521 ? -37.483 23.602 61.141 1.00 90.25 521 PRO A C 1
ATOM 3787 O O . PRO A 1 521 ? -36.741 24.090 60.289 1.00 90.25 521 PRO A O 1
ATOM 3790 N N . GLY A 1 522 ? -37.424 22.300 61.428 1.00 93.56 522 GLY A N 1
ATOM 3791 C CA . GLY A 1 522 ? -36.458 21.362 60.822 1.00 93.56 522 GLY A CA 1
ATOM 3792 C C . GLY A 1 522 ? -35.431 20.765 61.787 1.00 93.56 522 GLY A C 1
ATOM 3793 O O . GLY A 1 522 ? -34.517 20.083 61.328 1.00 93.56 522 GLY A O 1
ATOM 3794 N N . ASN A 1 523 ? -35.545 21.055 63.084 1.00 97.56 523 ASN A N 1
ATOM 3795 C CA . ASN A 1 523 ? -34.690 20.519 64.146 1.00 97.56 523 ASN A CA 1
ATOM 3796 C C . ASN A 1 523 ? -35.265 19.225 64.735 1.00 97.56 523 ASN A C 1
ATOM 3798 O O . ASN A 1 523 ? -36.414 18.878 64.469 1.00 97.56 523 ASN A O 1
ATOM 3802 N N . TRP A 1 524 ? -34.469 18.514 65.527 1.00 97.88 524 TRP A N 1
ATOM 3803 C CA . TRP A 1 524 ? -34.846 17.213 66.082 1.00 97.88 524 TRP A CA 1
ATOM 3804 C C . TRP A 1 524 ? -35.285 17.301 67.536 1.00 97.88 524 TRP A C 1
ATOM 3806 O O . TRP A 1 524 ? -34.837 18.182 68.269 1.00 97.88 524 TRP A O 1
ATOM 3816 N N . ASN A 1 525 ? -36.127 16.358 67.929 1.00 95.81 525 ASN A N 1
ATOM 3817 C CA . ASN A 1 525 ? -36.557 16.113 69.298 1.00 95.81 525 ASN A CA 1
ATOM 3818 C C . ASN A 1 525 ? -36.388 14.620 69.594 1.00 95.81 525 ASN A C 1
ATOM 3820 O O . ASN A 1 525 ? -36.532 13.807 68.681 1.00 95.81 525 ASN A O 1
ATOM 3824 N N . ASP A 1 526 ? -36.039 14.251 70.816 1.00 92.94 526 ASP A N 1
ATOM 3825 C CA . ASP A 1 526 ? -36.191 12.882 71.294 1.00 92.94 526 ASP A CA 1
ATOM 3826 C C . ASP A 1 526 ? -37.636 12.676 71.762 1.00 92.94 526 ASP A C 1
ATOM 3828 O O . ASP A 1 526 ? -38.297 13.586 72.248 1.00 92.94 526 ASP A O 1
ATOM 3832 N N . ASN A 1 527 ? -38.195 11.507 71.481 1.00 94.44 527 ASN A N 1
ATOM 3833 C CA . ASN A 1 527 ? -39.593 11.202 71.738 1.00 94.44 527 ASN A CA 1
ATOM 3834 C C . ASN A 1 527 ? -39.728 9.733 72.156 1.00 94.44 527 ASN A C 1
ATOM 3836 O O . ASN A 1 527 ? -38.904 8.878 71.816 1.00 94.44 527 ASN A O 1
ATOM 3840 N N . GLN A 1 528 ? -40.795 9.413 72.880 1.00 95.50 528 GLN A N 1
ATOM 3841 C CA . GLN A 1 528 ? -41.098 8.049 73.293 1.00 95.50 528 GLN A CA 1
ATOM 3842 C C . GLN A 1 528 ? -41.285 7.164 72.059 1.00 95.50 528 GLN A C 1
ATOM 3844 O O . GLN A 1 528 ? -42.205 7.365 71.264 1.00 95.50 528 GLN A O 1
ATOM 3849 N N . CYS A 1 529 ? -40.463 6.124 71.926 1.00 95.19 529 CYS A N 1
ATOM 3850 C CA . CYS A 1 529 ? -40.470 5.215 70.773 1.00 95.19 529 CYS A CA 1
ATOM 3851 C C . CYS A 1 529 ? -41.827 4.535 70.504 1.00 95.19 529 CYS A C 1
ATOM 3853 O O . CYS A 1 529 ? -42.081 4.051 69.397 1.00 95.19 529 CYS A O 1
ATOM 3855 N N . ALA A 1 530 ? -42.689 4.458 71.526 1.00 94.44 530 ALA A N 1
ATOM 3856 C CA . ALA A 1 530 ? -44.037 3.902 71.438 1.00 94.44 530 ALA A CA 1
ATOM 3857 C C . ALA A 1 530 ? -45.032 4.821 70.707 1.00 94.44 530 ALA A C 1
ATOM 3859 O O . ALA A 1 530 ? -46.079 4.343 70.262 1.00 94.44 530 ALA A O 1
ATOM 3860 N N . ASN A 1 531 ? -44.720 6.113 70.570 1.00 92.38 531 ASN A N 1
ATOM 3861 C CA . ASN A 1 531 ? -45.534 7.040 69.798 1.00 92.38 531 ASN A CA 1
ATOM 3862 C C . ASN A 1 531 ? -45.518 6.660 68.315 1.00 92.38 531 ASN A C 1
ATOM 3864 O O . ASN A 1 531 ? -44.558 6.099 67.792 1.00 92.38 531 ASN A O 1
ATOM 3868 N N . THR A 1 532 ? -46.614 6.944 67.619 1.00 92.94 532 THR A N 1
ATOM 3869 C CA . THR A 1 532 ? -46.755 6.598 66.204 1.00 92.94 532 THR A CA 1
ATOM 3870 C C . THR A 1 532 ? -46.570 7.836 65.347 1.00 92.94 532 THR A C 1
ATOM 3872 O O . THR A 1 532 ? -47.389 8.751 65.431 1.00 92.94 532 THR A O 1
ATOM 3875 N N . LEU A 1 533 ? -45.549 7.846 64.491 1.00 93.31 533 LEU A N 1
ATOM 3876 C CA . LEU A 1 533 ? -45.280 8.936 63.550 1.00 93.31 533 LEU A CA 1
ATOM 3877 C C . LEU A 1 533 ? -45.076 8.380 62.137 1.00 93.31 533 LEU A C 1
ATOM 3879 O O . LEU A 1 533 ? -44.707 7.210 61.983 1.00 93.31 533 LEU A O 1
ATOM 3883 N N . PRO A 1 534 ? -45.324 9.188 61.092 1.00 93.62 534 PRO A N 1
ATOM 3884 C CA . PRO A 1 534 ? -44.772 8.936 59.766 1.00 93.62 534 PRO A CA 1
ATOM 3885 C C . PRO A 1 534 ? -43.255 8.745 59.841 1.00 93.62 534 PRO A C 1
ATOM 3887 O O . PRO A 1 534 ? -42.608 9.261 60.753 1.00 93.62 534 PRO A O 1
ATOM 3890 N N . TYR A 1 535 ? -42.671 8.043 58.879 1.00 95.75 535 TYR A N 1
ATOM 3891 C CA . TYR A 1 535 ? -41.248 7.710 58.908 1.00 95.75 535 TYR A CA 1
ATOM 3892 C C . TYR A 1 535 ? -40.626 7.736 57.516 1.00 95.75 535 TYR A C 1
ATOM 3894 O O . TYR A 1 535 ? -41.325 7.619 56.506 1.00 95.75 535 TYR A O 1
ATOM 3902 N N . LEU A 1 536 ? -39.310 7.931 57.473 1.00 95.94 536 LEU A N 1
ATOM 3903 C CA . LEU A 1 536 ? -38.522 7.924 56.246 1.00 95.94 536 LEU A CA 1
ATOM 3904 C C . LEU A 1 536 ? -37.516 6.781 56.316 1.00 95.94 536 LEU A C 1
ATOM 3906 O O . LEU A 1 536 ? -36.750 6.693 57.276 1.00 95.94 536 LEU A O 1
ATOM 3910 N N . CYS A 1 537 ? -37.542 5.914 55.310 1.00 95.06 537 CYS A N 1
ATOM 3911 C CA . CYS A 1 537 ? -36.526 4.891 55.119 1.00 95.06 537 CYS A CA 1
ATOM 3912 C C . CYS A 1 537 ? -35.449 5.377 54.144 1.00 95.06 537 CYS A C 1
ATOM 3914 O O . CYS A 1 537 ? -35.734 6.233 53.307 1.00 95.06 537 CYS A O 1
ATOM 3916 N N . GLU A 1 538 ? -34.261 4.790 54.226 1.00 93.06 538 GLU A N 1
ATOM 3917 C CA . GLU A 1 538 ? -33.100 5.059 53.377 1.00 93.06 538 GLU A CA 1
ATOM 3918 C C . GLU A 1 538 ? -32.341 3.763 53.028 1.00 93.06 538 GLU A C 1
ATOM 3920 O O . GLU A 1 538 ? -32.199 2.880 53.885 1.00 93.06 538 GLU A O 1
ATOM 3925 N N . SER A 1 539 ? -31.862 3.678 51.784 1.00 90.00 539 SER A N 1
ATOM 3926 C CA . SER A 1 539 ? -30.890 2.696 51.291 1.00 90.00 539 SER A CA 1
ATOM 3927 C C . SER A 1 539 ? -29.768 3.424 50.528 1.00 90.00 539 SER A C 1
ATOM 3929 O O . SER A 1 539 ? -30.092 4.355 49.783 1.00 90.00 539 SER A O 1
ATOM 3931 N N . PRO A 1 540 ? -28.488 3.045 50.721 1.00 82.31 540 PRO A N 1
ATOM 3932 C CA . PRO A 1 540 ? -27.354 3.586 49.969 1.00 82.31 540 PRO A CA 1
ATOM 3933 C C . PRO A 1 540 ? -27.369 3.265 48.477 1.00 82.31 540 PRO A C 1
ATOM 3935 O O . PRO A 1 540 ? -28.092 2.320 48.082 1.00 82.31 540 PRO A O 1
#

pLDDT: mean 84.91, std 13.49, range [23.77, 98.19]